Protein 6HS4 (pdb70)

Sequence (388 aa):
GRSIPLGVIHNSALQVSDVDKLVCRDKLSSTNQLRSVVGLNLEGNGVATDVPSATKRWGFRSGVPPKVVNYEAGEWAENCYNLEIKKPDGSECLPAAPDGIRGFPRCRYVHKVSGTGPCAGDFAFHKEGAFFLYDRLASTVIYRGTTFAEGVVAFLILPQASGYYSTTIRYQQATGFGTNETEYLFEVDNLTYVQLESRFTPQFLLQLNETIYTSGKRSNTTGKLIWKVNPEIDTTEWAFWETSEELSFTVVEAIVNAQPKCNPNLHYWTTQDEGAAIGLAWIPYFGPAAEGIYIEGLMHNQDGLICGLRQLANETTQALQLFLRATTELRTFSILNRKAIDFLLQRWGGTCHILGPDCCIEPADWTKNITDKIDQIIHDFV

Secondary structure (DSSP, 8-state):
--PPPEEEEETTEEEEE-GGG--TT-----GGGEEEEEEEGGGGT---SHHHHHTTEEEESS----EEE-SBEE-EEEEEEEEEE-TTS-BSSPPPPTT----S-EEEEEEEEEE----SSEEEETTS-EEE-SSEEESBPPTT--BEEEEEEEEE---------EEEEEEEESTTSSS-EEEEEEETTEEEE--TT--HHHHHHHHHHHHHTT-S--SSS-EEEEE-TTS------TTT--TT-EEEE--EEEEEE-/-B----SS-----EEEEEE--SSPPSTTTTSTTTS--GGG-EEEEEE--GGGHHHHHHHHHHHHHHHHHHHHHH---SEE--HHHHHHHHHHHHHHSS---TTSTT-----HHHHHHHHTTGGGTSSS--

Nearest PDB structures (foldseek):
  6hs4-assembly1_A-3  TM=1.004E+00  e=1.371E-56  Ebola virus - Mayinga, Zaire, 1976
  6g95-assembly1_A  TM=1.002E+00  e=6.427E-54  Ebola virus - Mayinga, Zaire, 1976
  6g9b-assembly1_A  TM=9.976E-01  e=1.514E-52  Ebola virus - Mayinga, Zaire, 1976
  6f6i-assembly1_A  TM=9.936E-01  e=9.643E-53  Ebola virus
  6g9i-assembly1_A  TM=9.885E-01  e=3.695E-53  Ebola virus - Mayinga, Zaire, 1976

Radius of gyration: 27.04 Å; Cα contacts (8 Å, |Δi|>4): 755; chains: 2; bounding box: 48×57×110 Å

Foldseek 3Di:
DDDAWAWEADPNDIDTDDPVPDDPVADDPDCVLKFKEKEFPLVVPQQQFPVRVLLQKAAAADDDKDKDFGDYYDAEAEKEAEFEAAPVGHGLFAADPPPWAAADHYQEYEYEYEYAHNPHNFMAGNVPWWWAGHRMTMRTDHHRHITGTTHMHMYRHGPPPDGHYYYWYKYWDNRRDPDIWIWTDLDPQETEGDDSLADPVNSVVVSVCCVVVVVGDPDPHHEYEYEDDVDDHDVDRPVVGDPPWDWDFPCGYTYIYD/DAFDQPDPDFDQKDWDKDADDDDDDDDCQVPPVNHDDPVPRIDIDMDGCVVPVRSSVVRVVVVCVVVVVVVVVPDPDPDDDCVVVVVVVVVCCQQPVDDQDPPDPRHPDDCPVVCVVVVVCVCVDVVPPD

InterPro domains:
  IPR002561 Filoviruses 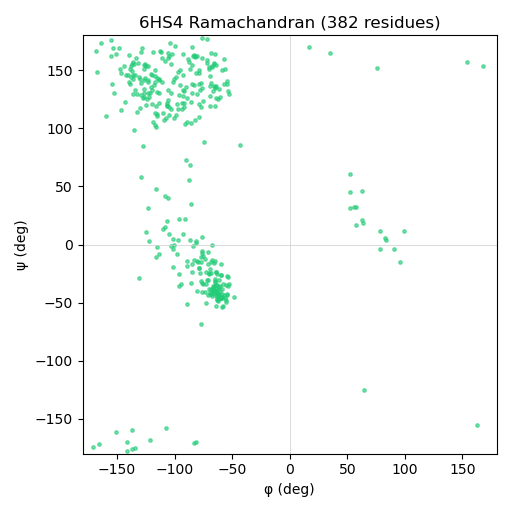glycoprotein, extracellular domain [PF01611] (15-348)
  IPR014625 Filoviruses glycoprotein [PIRSF036874] (1-675)
  IPR054584 Envelope glycoprotein GP2-like, HR1-HR2 [PF22307] (515-595)

B-factor: mean 67.57, std 35.26, range [28.82, 231.05]

Organism: Zaire ebolavirus (strain Mayinga-76) (NCBI:txid128952)

Structure (mmCIF, N/CA/C/O backbone):
data_6HS4
#
_entry.id   6HS4
#
_cell.length_a   114.160
_cell.length_b   114.160
_cell.length_c   305.458
_cell.angle_alpha   90.00
_cell.angle_beta   90.00
_cell.angle_gamma   120.00
#
_symmetry.space_group_name_H-M   'H 3 2'
#
loop_
_entity.id
_entity.type
_entity.pdbx_description
1 polymer 'Envelope glycoprotein,GP1,Envelope glycoprotein'
2 polymer 'Envelope glycoprotein'
3 branched alpha-D-mannopyranose-(1-3)-[alpha-D-mannopyranose-(1-6)]beta-D-mannopyranose-(1-4)-2-acetamido-2-deoxy-beta-D-glucopyranose-(1-4)-2-acetamido-2-deoxy-beta-D-glucopyranose
4 non-polymer 2-acetamido-2-deoxy-beta-D-glucopyranose
5 non-polymer GLYCEROL
6 non-polymer 1-[2-[3-oxidanyl-4-(4-phenyl-1~{H}-pyrazol-5-yl)phenoxy]ethyl]piperidine-4-carboxamide
7 non-polymer 'DIMETHYL SULFOXIDE'
8 water water
#
loop_
_atom_site.group_PDB
_atom_site.id
_atom_site.type_symbol
_atom_site.label_atom_id
_atom_site.label_alt_id
_atom_site.label_comp_id
_atom_site.label_asym_id
_atom_site.label_entity_id
_atom_site.label_seq_id
_atom_site.pdbx_PDB_ins_code
_atom_site.Cartn_x
_atom_site.Cartn_y
_atom_site.Cartn_z
_atom_site.occupancy
_atom_site.B_iso_or_equiv
_atom_site.auth_seq_id
_atom_site.auth_comp_id
_atom_site.auth_asym_id
_atom_site.auth_atom_id
_atom_site.pdbx_PDB_model_num
ATOM 1 N N . GLY A 1 3 ? -74.138 18.188 -10.720 1.00 95.23 30 GLY A N 1
ATOM 2 C CA . GLY A 1 3 ? -72.870 18.672 -10.205 1.00 96.42 30 GLY A CA 1
ATOM 3 C C . GLY A 1 3 ? -72.453 18.070 -8.872 1.00 103.39 30 GLY A C 1
ATOM 4 O O . GLY A 1 3 ? -73.291 17.762 -8.025 1.00 107.97 30 GLY A O 1
ATOM 5 N N . ARG A 1 4 ? -71.145 17.901 -8.688 1.00 111.13 31 ARG A N 1
ATOM 6 C CA . ARG A 1 4 ? -70.592 17.369 -7.450 1.00 105.31 31 ARG A CA 1
ATOM 7 C C . ARG A 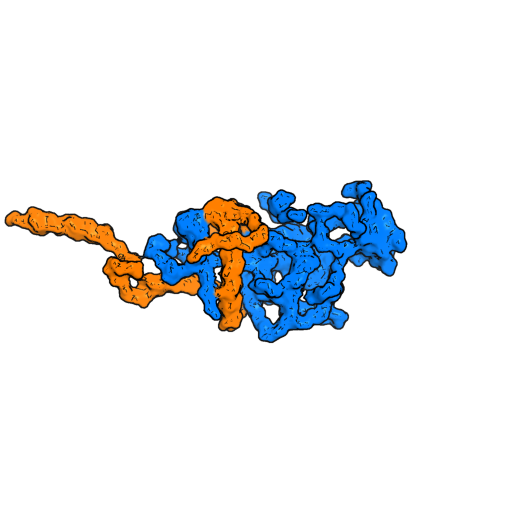1 4 ? -69.195 17.937 -7.253 1.00 95.18 31 ARG A C 1
ATOM 8 O O . ARG A 1 4 ? -68.575 18.449 -8.187 1.00 105.11 31 ARG A O 1
ATOM 16 N N . SER A 1 5 ? -68.694 17.823 -6.027 1.00 80.01 32 SER A N 1
ATOM 17 C CA . SER A 1 5 ? -67.431 18.452 -5.677 1.00 66.40 32 SER A CA 1
ATOM 18 C C . SER A 1 5 ? -66.259 17.650 -6.228 1.00 49.78 32 SER A C 1
ATOM 19 O O . SER A 1 5 ? -66.263 16.416 -6.204 1.00 47.14 32 SER A O 1
ATOM 22 N N . ILE A 1 6 ? -65.258 18.354 -6.741 1.00 43.94 33 ILE A N 1
ATOM 23 C CA . ILE A 1 6 ? -64.068 17.706 -7.283 1.00 37.12 33 ILE A CA 1
ATOM 24 C C . ILE A 1 6 ? -63.300 17.103 -6.116 1.00 43.17 33 ILE A C 1
ATOM 25 O O . ILE A 1 6 ? -62.885 17.827 -5.196 1.00 42.19 33 ILE A O 1
ATOM 30 N N . PRO A 1 7 ? -63.116 15.790 -6.103 1.00 44.02 34 PRO A N 1
ATOM 31 C CA . PRO A 1 7 ? -62.435 15.149 -4.977 1.00 44.08 34 PRO A CA 1
ATOM 32 C C . PRO A 1 7 ? -60.978 15.566 -4.889 1.00 41.79 34 PRO A C 1
ATOM 33 O O . PRO A 1 7 ? -60.345 15.941 -5.879 1.00 39.38 34 PRO A O 1
ATOM 37 N N . LEU A 1 8 ? -60.447 15.475 -3.678 1.00 38.30 35 LEU A N 1
ATOM 38 C CA . LEU A 1 8 ? -59.070 15.819 -3.372 1.00 40.13 35 LEU A CA 1
ATOM 39 C C . LEU A 1 8 ? -58.455 14.648 -2.619 1.00 41.34 35 LEU A C 1
ATOM 40 O O . LEU A 1 8 ? -59.039 14.166 -1.645 1.00 42.33 35 LEU A O 1
ATOM 45 N N . GLY A 1 9 ? -57.295 14.181 -3.073 1.00 39.92 36 GLY A N 1
ATOM 46 C CA . GLY A 1 9 ? -56.627 13.082 -2.392 1.00 39.41 36 GLY A CA 1
ATOM 47 C C . GLY A 1 9 ? -55.815 13.578 -1.202 1.00 40.46 36 GLY A C 1
ATOM 48 O O . GLY A 1 9 ? -55.121 14.592 -1.275 1.00 39.79 36 GLY A O 1
ATOM 49 N N . VAL A 1 10 ? -55.908 12.841 -0.093 1.00 41.10 37 VAL A N 1
ATOM 50 C CA . VAL A 1 10 ? -55.143 13.145 1.112 1.00 43.50 37 VAL A CA 1
ATOM 51 C C . VAL A 1 10 ? -54.699 11.835 1.750 1.00 46.65 37 VAL A C 1
ATOM 52 O O . VAL A 1 10 ? -55.393 10.816 1.678 1.00 47.83 37 VAL A O 1
ATOM 56 N N . ILE A 1 11 ? -53.519 11.855 2.354 1.00 40.00 38 ILE A N 1
ATOM 57 C CA . ILE A 1 11 ? -52.969 10.673 3.011 1.00 45.33 38 ILE A CA 1
ATOM 58 C C . ILE A 1 11 ? -53.340 10.711 4.491 1.00 49.88 38 ILE A C 1
ATOM 59 O O . ILE A 1 11 ? -53.015 11.674 5.195 1.00 50.38 38 ILE A O 1
ATOM 64 N N . HIS A 1 12 ? -54.034 9.672 4.955 1.00 50.98 39 HIS A N 1
ATOM 65 C CA . HIS A 1 12 ? -54.352 9.495 6.368 1.00 55.26 39 HIS A CA 1
ATOM 66 C C . HIS A 1 12 ? -54.192 8.028 6.726 1.00 52.92 39 HIS A C 1
ATOM 67 O O . HIS A 1 12 ? -54.571 7.153 5.944 1.00 51.19 39 HIS A O 1
ATOM 74 N N . ASN A 1 13 ? -53.641 7.769 7.914 1.00 53.87 40 ASN A N 1
ATOM 75 C CA . ASN A 1 13 ? -53.439 6.414 8.423 1.00 54.68 40 ASN A CA 1
ATOM 76 C C . ASN A 1 13 ? -52.701 5.543 7.406 1.00 54.06 40 ASN A C 1
ATOM 77 O O . ASN A 1 13 ? -53.060 4.390 7.152 1.00 54.46 40 ASN A O 1
ATOM 82 N N . SER A 1 14 ? -51.647 6.113 6.827 1.00 53.30 41 SER A N 1
ATOM 83 C CA . SER A 1 14 ? -50.808 5.427 5.848 1.00 56.60 41 SER A CA 1
ATOM 84 C C . SER A 1 14 ? -51.605 4.942 4.638 1.00 55.49 41 SER A C 1
ATOM 85 O O . SER A 1 14 ? -51.278 3.915 4.041 1.00 55.34 41 SER A O 1
ATOM 88 N N . ALA A 1 15 ? -52.655 5.663 4.254 1.00 48.37 42 ALA A N 1
ATOM 89 C CA . ALA A 1 15 ? -53.420 5.277 3.076 1.00 52.46 42 ALA A CA 1
ATOM 90 C C . ALA A 1 15 ? -53.972 6.518 2.393 1.00 52.51 42 ALA A C 1
ATOM 91 O O . ALA A 1 15 ? -54.245 7.537 3.036 1.00 51.82 42 ALA A O 1
ATOM 93 N N . LEU A 1 16 ? -54.139 6.407 1.078 1.00 48.28 43 LEU A N 1
ATOM 94 C CA . LEU A 1 16 ? -54.707 7.527 0.299 1.00 47.60 43 LEU A CA 1
ATOM 95 C C . LEU A 1 16 ? -56.224 7.495 0.464 1.00 44.60 43 LEU A C 1
ATOM 96 O O . LEU A 1 16 ? -56.820 6.422 0.306 1.00 42.90 43 LEU A O 1
ATOM 101 N N . GLN A 1 17 ? -56.798 8.641 0.810 1.00 44.07 44 GLN A N 1
ATOM 102 C CA . GLN A 1 17 ? -58.235 8.781 0.960 1.00 47.15 44 GLN A CA 1
ATOM 103 C C . GLN A 1 17 ? -58.736 9.924 0.094 1.00 47.13 44 GLN A C 1
ATOM 104 O O . GLN A 1 17 ? -57.982 10.834 -0.261 1.00 46.72 44 GLN A O 1
ATOM 110 N N . VAL A 1 18 ? -60.009 9.857 -0.263 1.00 47.56 45 VAL A N 1
ATOM 111 C CA . VAL A 1 18 ? -60.665 10.958 -0.948 1.00 56.73 45 VAL A CA 1
ATOM 112 C C . VAL A 1 18 ? -61.322 11.824 0.107 1.00 58.51 45 VAL A C 1
ATOM 113 O O . VAL A 1 18 ? -61.976 11.321 1.028 1.00 57.62 45 VAL A O 1
ATOM 117 N N . SER A 1 19 ? -61.118 13.125 -0.003 1.00 60.26 46 SER A N 1
ATOM 118 C CA . SER A 1 19 ? -61.693 14.055 0.937 1.00 65.93 46 SER A CA 1
ATOM 119 C C . SER A 1 19 ? -61.915 15.360 0.187 1.00 71.42 46 SER A C 1
ATOM 120 O O . SER A 1 19 ? -61.949 15.384 -1.049 1.00 70.52 46 SER A O 1
ATOM 123 N N . ASP A 1 20 ? -62.074 16.442 0.933 1.00 72.81 47 ASP A N 1
ATOM 124 C CA . ASP A 1 20 ? -62.031 17.770 0.351 1.00 73.39 47 ASP A CA 1
ATOM 125 C C . ASP A 1 20 ? -61.593 18.729 1.445 1.00 70.26 47 ASP A C 1
ATOM 126 O O . ASP A 1 20 ? -61.520 18.367 2.621 1.00 69.42 47 ASP A O 1
ATOM 131 N N . VAL A 1 21 ? -61.287 19.961 1.035 1.00 67.84 48 VAL A N 1
ATOM 132 C CA . VAL A 1 21 ? -60.859 20.987 1.979 1.00 74.35 48 VAL A CA 1
ATOM 133 C C . VAL A 1 21 ? -61.928 21.241 3.031 1.00 82.42 48 VAL A C 1
ATOM 134 O O . VAL A 1 21 ? -61.617 21.669 4.150 1.00 83.24 48 VAL A O 1
ATOM 138 N N . ASP A 1 22 ? -63.198 20.985 2.697 1.00 92.62 49 ASP A N 1
ATOM 139 C CA . ASP A 1 22 ? -64.285 21.256 3.632 1.00 99.05 49 ASP A CA 1
ATOM 140 C C . ASP A 1 22 ? -64.346 20.218 4.744 1.00 99.84 49 ASP A C 1
ATOM 141 O O . ASP A 1 22 ? -64.707 20.552 5.877 1.00 105.79 49 ASP A O 1
ATOM 146 N N . LYS A 1 23 ? -63.998 18.968 4.423 1.00 95.56 50 LYS A N 1
ATOM 147 C CA . LYS A 1 23 ? -64.128 17.864 5.412 1.00 93.63 50 LYS A CA 1
ATOM 148 C C . LYS A 1 23 ? -62.771 17.430 5.977 1.00 91.90 50 LYS A C 1
ATOM 149 O O . LYS A 1 23 ? -62.564 16.218 6.147 1.00 93.66 50 LYS A O 1
ATOM 155 N N . LEU A 1 24 ? -61.890 18.390 6.249 1.00 90.39 51 LEU A N 1
ATOM 156 C CA . LEU A 1 24 ? -60.606 18.124 6.874 1.00 88.83 51 LEU A CA 1
ATOM 157 C C . LEU A 1 24 ? -60.656 18.501 8.349 1.00 88.52 51 LEU A C 1
ATOM 158 O O . LEU A 1 24 ? -61.563 19.195 8.821 1.00 91.33 51 LEU A O 1
ATOM 163 N N . VAL A 1 25 ? -59.670 18.010 9.086 1.00 82.66 52 VAL A N 1
ATOM 164 C CA . VAL A 1 25 ? -59.542 18.315 10.500 1.00 78.02 52 VAL A CA 1
ATOM 165 C C . VAL A 1 25 ? -58.413 1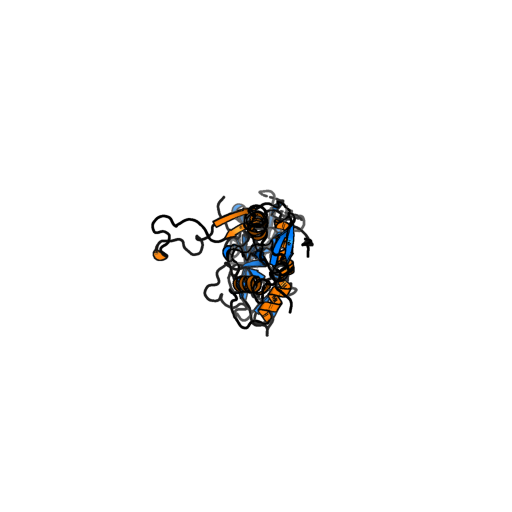9.319 10.680 1.00 72.92 52 VAL A C 1
ATOM 166 O O . VAL A 1 25 ? -57.561 19.505 9.804 1.00 68.38 52 VAL A O 1
ATOM 170 N N . CYS A 1 26 ? -58.413 19.969 11.844 1.00 74.50 53 CYS A N 1
ATOM 171 C CA . CYS A 1 26 ? -57.439 21.023 12.114 1.00 75.26 53 CYS A CA 1
ATOM 172 C C . CYS A 1 26 ? -56.004 20.518 12.030 1.00 80.65 53 CYS A C 1
ATOM 173 O O . CYS A 1 26 ? -55.089 21.300 11.750 1.00 81.31 53 CYS A O 1
ATOM 176 N N . ARG A 1 27 ? -55.784 19.222 12.263 1.00 83.55 54 ARG A N 1
ATOM 177 C CA . ARG A 1 27 ? -54.433 18.682 12.184 1.00 85.63 54 ARG A CA 1
ATOM 178 C C . ARG A 1 27 ? -53.912 18.645 10.755 1.00 74.73 54 ARG A C 1
ATOM 179 O O . ARG A 1 27 ? -52.694 18.637 10.557 1.00 69.56 54 ARG A O 1
ATOM 187 N N . ASP A 1 28 ? -54.797 18.607 9.762 1.00 73.48 55 ASP A N 1
ATOM 188 C CA . ASP A 1 28 ? -54.366 18.724 8.376 1.00 72.73 55 ASP A CA 1
ATOM 189 C C . ASP A 1 28 ? -53.819 20.127 8.134 1.00 68.09 55 ASP A C 1
ATOM 190 O O . ASP A 1 28 ? -54.439 21.120 8.526 1.00 66.72 55 ASP A O 1
ATOM 195 N N . LYS A 1 29 ? -52.647 20.211 7.508 1.00 64.39 56 LYS A N 1
ATOM 196 C CA . LYS A 1 29 ? -51.939 21.475 7.357 1.00 64.49 56 LYS A CA 1
ATOM 197 C C . LYS A 1 29 ? -51.663 21.739 5.882 1.00 58.52 56 LYS A C 1
ATOM 198 O O . LYS A 1 29 ? -51.071 20.900 5.198 1.00 61.09 56 LYS A O 1
ATOM 204 N N . LEU A 1 30 ? -52.101 22.899 5.397 1.00 52.25 57 LEU A N 1
ATOM 205 C CA . LEU A 1 30 ? -51.780 23.399 4.062 1.00 46.01 57 LEU A CA 1
ATOM 206 C C . LEU A 1 30 ? -50.974 24.681 4.250 1.00 44.64 57 LEU A C 1
ATOM 207 O O . LEU A 1 30 ? -51.536 25.740 4.538 1.00 43.39 57 LEU A O 1
ATOM 212 N N . SER A 1 31 ? -49.658 24.609 4.108 1.00 44.32 58 SER A N 1
ATOM 213 C CA . SER A 1 31 ? -48.849 25.784 4.402 1.00 46.74 58 SER A CA 1
ATOM 214 C C . SER A 1 31 ? -48.409 26.522 3.146 1.00 43.52 58 SER A C 1
ATOM 215 O O . SER A 1 31 ? -47.815 27.602 3.258 1.00 44.21 58 SER A O 1
ATOM 218 N N . SER A 1 32 ? -48.728 25.996 1.964 1.00 41.87 59 SER A N 1
ATOM 219 C CA . SER A 1 32 ? -48.363 26.627 0.702 1.00 46.18 59 SER A CA 1
ATOM 220 C C . SER A 1 32 ? -49.130 25.963 -0.436 1.00 44.45 59 SER A C 1
ATOM 221 O O . SER A 1 32 ? -49.417 24.761 -0.385 1.00 43.38 59 SER A O 1
ATOM 224 N N . THR A 1 33 ? -49.436 26.750 -1.477 1.00 35.16 60 THR A N 1
ATOM 225 C CA . THR A 1 33 ? -50.045 26.175 -2.670 1.00 39.72 60 THR A CA 1
ATOM 226 C C . THR A 1 33 ? -49.162 25.110 -3.310 1.00 46.33 60 THR A C 1
ATOM 227 O O . THR A 1 33 ? -49.660 24.321 -4.119 1.00 43.83 60 THR A O 1
ATOM 231 N N . ASN A 1 34 ? -47.871 25.064 -2.960 1.00 51.01 61 ASN A N 1
ATOM 232 C CA . ASN A 1 34 ? -46.984 24.010 -3.447 1.00 57.03 61 ASN A CA 1
ATOM 233 C C . ASN A 1 34 ? -47.388 22.629 -2.957 1.00 50.16 61 ASN A C 1
ATOM 234 O O . ASN A 1 34 ? -47.015 21.636 -3.585 1.00 51.63 61 ASN A O 1
ATOM 239 N N . GLN A 1 35 ? -48.111 22.541 -1.836 1.00 47.92 62 GLN A N 1
ATOM 240 C CA . GLN A 1 35 ? -48.578 21.257 -1.331 1.00 45.41 62 GLN A CA 1
ATOM 241 C C . GLN A 1 35 ? -49.722 20.691 -2.152 1.00 43.12 62 GLN A C 1
ATOM 242 O O . GLN A 1 35 ? -50.082 19.527 -1.956 1.00 46.19 62 GLN A O 1
ATOM 248 N N . LEU A 1 36 ? -50.324 21.487 -3.028 1.00 38.46 63 LEU A N 1
ATOM 249 C CA . LEU A 1 36 ? -51.393 21.026 -3.903 1.00 35.04 63 LEU A CA 1
ATOM 250 C C . LEU A 1 36 ? -50.808 20.624 -5.246 1.00 41.63 63 LEU A C 1
ATOM 251 O O . LEU A 1 36 ? -49.946 21.320 -5.788 1.00 45.14 63 LEU A O 1
ATOM 256 N N . ARG A 1 37 ? -51.279 19.495 -5.783 1.00 34.80 64 ARG A N 1
ATOM 257 C CA . ARG A 1 37 ? -50.744 18.978 -7.033 1.00 37.47 64 ARG A CA 1
ATOM 258 C C . ARG A 1 37 ? -51.864 18.422 -7.891 1.00 36.93 64 ARG A C 1
ATOM 259 O O . ARG A 1 37 ? -52.846 17.872 -7.380 1.00 37.76 64 ARG A O 1
ATOM 267 N N . SER A 1 38 ? -51.706 18.575 -9.200 1.00 31.12 65 SER A N 1
ATOM 268 C CA . SER A 1 38 ? -52.584 17.959 -10.184 1.00 35.60 65 SER A CA 1
ATOM 269 C C . SER A 1 38 ? -51.741 17.009 -11.012 1.00 38.90 65 SER A C 1
ATOM 270 O O . SER A 1 38 ? -50.618 17.340 -11.402 1.00 39.75 65 SER A O 1
ATOM 273 N N . VAL A 1 39 ? -52.280 15.830 -11.284 1.00 36.69 66 VAL A N 1
ATOM 274 C CA A VAL A 1 39 ? -51.512 14.743 -11.864 0.24 37.87 66 VAL A CA 1
ATOM 275 C CA B VAL A 1 39 ? -51.500 14.751 -11.878 0.76 37.08 66 VAL A CA 1
ATOM 276 C C . VAL A 1 39 ? -52.372 13.981 -12.859 1.00 36.87 66 VAL A C 1
ATOM 277 O O . VAL A 1 39 ? -53.542 13.698 -12.583 1.00 39.60 66 VAL A O 1
ATOM 284 N N . GLY A 1 40 ? -51.790 13.641 -14.009 1.00 33.27 67 GLY A N 1
ATOM 285 C CA . GLY A 1 40 ? -52.467 12.823 -15.003 1.00 31.68 67 GLY A CA 1
ATOM 286 C C . GLY A 1 40 ? -51.940 11.401 -14.939 1.00 37.30 67 GLY A C 1
ATOM 287 O O . GLY A 1 40 ? -50.727 11.177 -14.932 1.00 37.48 67 GLY A O 1
ATOM 288 N N . LEU A 1 41 ? -52.868 10.450 -14.870 1.00 37.71 68 LEU A N 1
ATOM 289 C CA . LEU A 1 41 ? -52.572 9.024 -14.827 1.00 36.89 68 LEU A CA 1
ATOM 290 C C . LEU A 1 41 ? -53.076 8.376 -16.108 1.00 39.08 68 LEU A C 1
ATOM 291 O O . LEU A 1 41 ? -54.153 8.720 -16.599 1.00 38.39 68 LEU A O 1
ATOM 296 N N . ASN A 1 42 ? -52.316 7.423 -16.633 1.00 37.49 69 ASN A N 1
ATOM 297 C CA . ASN A 1 42 ? -52.596 6.874 -17.956 1.00 38.12 69 ASN A CA 1
ATOM 298 C C . ASN A 1 42 ? -53.532 5.673 -17.847 1.00 39.38 69 ASN A C 1
ATOM 299 O O . ASN A 1 42 ? -53.340 4.804 -16.987 1.00 40.09 69 ASN A O 1
ATOM 304 N N . LEU A 1 43 ? -54.546 5.632 -18.726 1.00 37.07 70 LEU A N 1
ATOM 305 C CA . LEU A 1 43 ? -55.476 4.500 -18.762 1.00 40.28 70 LEU A CA 1
ATOM 306 C C . LEU A 1 43 ? -54.761 3.163 -18.883 1.00 40.33 70 LEU A C 1
ATOM 307 O O . LEU A 1 43 ? -55.236 2.150 -18.347 1.00 38.98 70 LEU A O 1
ATOM 312 N N . GLU A 1 44 ? -53.637 3.124 -19.600 1.00 39.62 71 GLU A N 1
ATOM 313 C CA . GLU A 1 44 ? -52.958 1.847 -19.789 1.00 44.64 71 GLU A CA 1
ATOM 314 C C . GLU A 1 44 ? -52.468 1.272 -18.466 1.00 41.18 71 GLU A C 1
ATOM 315 O O . GLU A 1 44 ? -52.326 0.043 -18.344 1.00 40.63 71 GLU A O 1
ATOM 321 N N . GLY A 1 45 ? -52.233 2.128 -17.466 1.00 38.68 72 GLY A N 1
ATOM 322 C CA . GLY A 1 45 ? -51.872 1.650 -16.142 1.00 41.55 72 GLY A CA 1
ATOM 323 C C . GLY A 1 45 ? -53.000 0.974 -15.382 1.00 42.75 72 GLY A C 1
ATOM 324 O O . GLY A 1 45 ? -52.757 0.433 -14.296 1.00 45.49 72 GLY A O 1
ATOM 325 N N . ASN A 1 46 ? -54.221 1.001 -15.917 1.00 40.30 73 ASN A N 1
ATOM 326 C CA . ASN A 1 46 ? -55.353 0.272 -15.356 1.00 41.89 73 ASN A CA 1
ATOM 327 C C . ASN A 1 46 ? -55.641 -1.018 -16.106 1.00 44.69 73 ASN A C 1
ATOM 328 O O . ASN A 1 46 ? -56.572 -1.739 -15.739 1.00 48.56 73 ASN A O 1
ATOM 333 N N . GLY A 1 47 ? -54.867 -1.322 -17.145 1.00 44.91 74 GLY A N 1
ATOM 334 C CA . GLY A 1 47 ? -54.964 -2.595 -17.828 1.00 47.14 74 GLY A CA 1
ATOM 335 C C . GLY A 1 47 ? -55.763 -2.583 -19.109 1.00 46.60 74 GLY A C 1
ATOM 336 O O . GLY A 1 47 ? -56.062 -3.655 -19.633 1.00 49.95 74 GLY A O 1
ATOM 337 N N . VAL A 1 48 ? -56.114 -1.408 -19.637 1.00 45.42 75 VAL A N 1
ATOM 338 C CA . VAL A 1 48 ? -56.927 -1.365 -20.845 1.00 46.33 75 VAL A CA 1
ATOM 339 C C . VAL A 1 48 ? -56.097 -1.840 -22.034 1.00 49.12 75 VAL A C 1
ATOM 340 O O . VAL A 1 48 ? -54.865 -1.709 -22.057 1.00 48.15 75 VAL A O 1
ATOM 344 N N . ALA A 1 49 ? -56.774 -2.414 -23.026 1.00 47.76 76 ALA A N 1
ATOM 345 C CA . ALA A 1 49 ? -56.097 -2.790 -24.255 1.00 48.12 76 ALA A CA 1
ATOM 346 C C . ALA A 1 49 ? -55.618 -1.536 -24.982 1.00 44.36 76 ALA A C 1
ATOM 347 O O . ALA A 1 49 ? -56.334 -0.536 -25.068 1.00 44.92 76 ALA A O 1
ATOM 349 N N . THR A 1 50 ? -54.385 -1.587 -25.490 1.00 45.57 77 THR A N 1
ATOM 350 C CA . THR A 1 50 ? -53.742 -0.423 -26.082 1.00 46.56 77 THR A CA 1
ATOM 351 C C . THR A 1 50 ? -53.509 -0.550 -27.581 1.00 47.17 77 THR A C 1
ATOM 352 O O . THR A 1 50 ? -53.085 0.427 -28.209 1.00 44.69 77 THR A O 1
ATOM 356 N N . ASP A 1 51 ? -53.737 -1.722 -28.161 1.00 44.25 78 ASP A N 1
ATOM 357 C CA . ASP A 1 51 ? -53.623 -1.866 -29.604 1.00 45.20 78 ASP A CA 1
ATOM 358 C C . ASP A 1 51 ? -54.531 -0.861 -30.306 1.00 45.78 78 ASP A C 1
ATOM 359 O O . ASP A 1 51 ? -55.564 -0.442 -29.770 1.00 41.78 78 ASP A O 1
ATOM 364 N N . VAL A 1 52 ? -54.117 -0.452 -31.509 1.00 46.12 79 VAL A N 1
ATOM 365 C CA . VAL A 1 52 ? -54.877 0.563 -32.249 1.00 46.08 79 VAL A CA 1
ATOM 366 C C . VAL A 1 52 ? -56.331 0.162 -32.460 1.00 44.59 79 VAL A C 1
ATOM 367 O O . VAL A 1 52 ? -57.214 1.003 -32.246 1.00 45.12 79 VAL A O 1
ATOM 371 N N . PRO A 1 53 ? -56.666 -1.063 -32.883 1.00 47.17 80 PRO A N 1
ATOM 372 C CA . PRO A 1 53 ? -58.096 -1.385 -33.048 1.00 47.39 80 PRO A CA 1
ATOM 373 C C . PRO A 1 53 ? -58.908 -1.194 -31.776 1.00 51.35 80 PRO A C 1
ATOM 374 O O . PRO A 1 53 ? -60.000 -0.616 -31.834 1.00 54.53 80 PRO A O 1
ATOM 378 N N . SER A 1 54 ? -58.397 -1.637 -30.622 1.00 47.10 81 SER A N 1
ATOM 379 C CA . SER A 1 54 ? -59.158 -1.488 -29.384 1.00 47.69 81 SER A CA 1
ATOM 380 C C . SER A 1 54 ? -59.225 -0.032 -28.949 1.00 47.70 81 SER A C 1
ATOM 381 O O . SER A 1 54 ? -60.288 0.452 -28.545 1.00 48.88 81 SER A O 1
ATOM 384 N N . ALA A 1 55 ? -58.101 0.683 -29.033 1.00 46.53 82 ALA A N 1
ATOM 385 C CA . ALA A 1 55 ? -58.051 2.054 -28.539 1.00 44.77 82 ALA A CA 1
ATOM 386 C C . ALA A 1 55 ? -58.996 2.964 -29.310 1.00 47.21 82 ALA A C 1
ATOM 387 O O . ALA A 1 55 ? -59.709 3.777 -28.711 1.00 46.00 82 ALA A O 1
ATOM 389 N N . THR A 1 56 ? -59.023 2.843 -30.641 1.00 42.44 83 THR A N 1
ATOM 390 C CA . THR A 1 56 ? -59.817 3.788 -31.419 1.00 44.77 83 THR A CA 1
ATOM 391 C C . THR A 1 56 ? -61.308 3.569 -31.210 1.00 48.07 83 THR A C 1
ATOM 392 O O . THR A 1 56 ? -62.094 4.509 -31.367 1.00 46.95 83 THR A O 1
ATOM 396 N N . LYS A 1 57 ? -61.717 2.354 -30.835 1.00 46.56 84 LYS A N 1
ATOM 397 C CA . LYS A 1 57 ? -63.128 2.110 -30.555 1.00 47.83 84 LYS A CA 1
ATOM 398 C C . LYS A 1 57 ? -63.619 2.873 -29.334 1.00 47.61 84 LYS A C 1
ATOM 399 O O . LYS A 1 57 ? -64.833 3.005 -29.151 1.00 52.69 84 LYS A O 1
ATOM 405 N N . ARG A 1 58 ? -62.716 3.380 -28.501 1.00 43.59 85 ARG A N 1
ATOM 406 C CA . ARG A 1 58 ? -63.126 4.159 -27.334 1.00 42.39 85 ARG A CA 1
ATOM 407 C C . ARG A 1 58 ? -63.380 5.625 -27.655 1.00 43.73 85 ARG A C 1
ATOM 408 O O . ARG A 1 58 ? -63.747 6.384 -26.750 1.00 42.85 85 ARG A O 1
ATOM 416 N N . TRP A 1 59 ? -63.186 6.048 -28.903 1.00 42.03 86 TRP A N 1
ATOM 417 C CA . TRP A 1 59 ? -63.351 7.441 -29.295 1.00 43.69 86 TRP A CA 1
ATOM 418 C C . TRP A 1 59 ? -64.437 7.550 -30.358 1.00 45.88 86 TRP A C 1
ATOM 419 O O . TRP A 1 59 ? -64.609 6.650 -31.182 1.00 44.42 86 TRP A O 1
ATOM 430 N N . GLY A 1 60 ? -65.178 8.655 -30.328 1.00 46.10 87 GLY A N 1
ATOM 431 C CA . GLY A 1 60 ? -66.212 8.881 -31.322 1.00 44.28 87 GLY A CA 1
ATOM 432 C C . GLY A 1 60 ? -66.508 10.354 -31.493 1.00 44.69 87 GLY A C 1
ATOM 433 O O . GLY A 1 60 ? -66.184 11.181 -30.633 1.00 40.28 87 GLY A O 1
ATOM 434 N N . PHE A 1 61 ? -67.147 10.671 -32.614 1.00 40.59 88 PHE A N 1
ATOM 435 C CA . PHE A 1 61 ? -67.439 12.049 -32.983 1.00 44.70 88 PHE A CA 1
ATOM 436 C C . PHE A 1 61 ? -68.822 12.469 -32.500 1.00 45.66 88 PHE A C 1
ATOM 437 O O . PHE A 1 61 ? -69.765 11.677 -32.480 1.00 45.70 88 PHE A O 1
ATOM 445 N N . ARG A 1 62 ? -68.932 13.741 -32.129 1.00 42.02 89 ARG A N 1
ATOM 446 C CA . ARG A 1 62 ? -70.145 14.285 -31.542 1.00 43.01 89 ARG A CA 1
ATOM 447 C C . ARG A 1 62 ? -70.175 15.780 -31.825 1.00 44.55 89 ARG A C 1
ATOM 448 O O . ARG A 1 62 ? -69.147 16.452 -31.716 1.00 40.70 89 ARG A O 1
ATOM 456 N N . SER A 1 63 ? -71.347 16.294 -32.191 1.00 42.16 90 SER A N 1
ATOM 457 C CA . SER A 1 63 ? -71.551 17.727 -32.370 1.00 43.26 90 SER A CA 1
ATOM 458 C C . SER A 1 63 ? -72.357 18.307 -31.211 1.00 44.56 90 SER A C 1
ATOM 459 O O . SER A 1 63 ? -73.054 17.592 -30.482 1.00 44.68 90 SER A O 1
ATOM 462 N N . GLY A 1 64 ? -72.261 19.629 -31.058 1.00 44.43 91 GLY A N 1
ATOM 463 C CA . GLY A 1 64 ? -73.044 20.353 -30.077 1.00 41.93 91 GLY A CA 1
ATOM 464 C C . GLY A 1 64 ? -72.408 20.518 -28.708 1.00 40.82 91 GLY A C 1
ATOM 465 O O . GLY A 1 64 ? -72.988 21.209 -27.857 1.00 40.19 91 GLY A O 1
ATOM 466 N N . VAL A 1 65 ? -71.239 19.931 -28.470 1.00 39.73 92 VAL A N 1
ATOM 467 C CA . VAL A 1 65 ? -70.584 19.929 -27.167 1.00 34.52 92 VAL A CA 1
ATOM 468 C C . VAL A 1 65 ? -69.276 20.710 -27.291 1.00 38.17 92 VAL A C 1
ATOM 469 O O . VAL A 1 65 ? -68.347 20.253 -27.976 1.00 40.81 92 VAL A O 1
ATOM 473 N N . PRO A 1 66 ? -69.145 21.870 -26.651 1.00 35.83 93 PRO A N 1
ATOM 474 C CA . PRO A 1 66 ? -67.904 22.653 -26.767 1.00 37.67 93 PRO A CA 1
ATOM 475 C C . PRO A 1 66 ? -66.749 21.955 -26.073 1.00 36.28 93 PRO A C 1
ATOM 476 O O . PRO A 1 66 ? -66.901 21.449 -24.950 1.00 37.51 93 PRO A O 1
ATOM 480 N N . PRO A 1 67 ? -65.576 21.916 -26.697 1.00 36.94 94 PRO A N 1
ATOM 481 C CA . PRO A 1 67 ? -64.420 21.277 -26.051 1.00 36.11 94 PRO A CA 1
ATOM 482 C C . PRO A 1 67 ? -63.956 22.068 -24.839 1.00 39.35 94 PRO A C 1
ATOM 483 O O . PRO A 1 67 ? -64.164 23.278 -24.743 1.00 39.64 94 PRO A O 1
ATOM 487 N N . LYS A 1 68 ? -63.327 21.357 -23.899 1.00 33.94 95 LYS A N 1
ATOM 488 C CA . LYS A 1 68 ? -62.848 21.948 -22.658 1.00 38.17 95 LYS A CA 1
ATOM 489 C C . LYS A 1 68 ? -61.451 21.423 -22.365 1.00 39.07 95 LYS A C 1
ATOM 490 O O . LYS A 1 68 ? -61.126 20.274 -22.666 1.00 36.70 95 LYS A O 1
ATOM 496 N N . VAL A 1 69 ? -60.629 22.278 -21.769 1.00 38.14 96 VAL A N 1
ATOM 497 C CA . VAL A 1 69 ? -59.235 21.975 -21.482 1.00 35.13 96 VAL A CA 1
ATOM 498 C C . VAL A 1 69 ? -58.970 22.291 -20.016 1.00 38.10 96 VAL A C 1
ATOM 499 O O . VAL A 1 69 ? -59.467 23.295 -19.488 1.00 33.75 96 VAL A O 1
ATOM 503 N N . VAL A 1 70 ? -58.205 21.424 -19.353 1.00 30.22 97 VAL A N 1
ATOM 504 C CA . VAL A 1 70 ? -57.803 21.634 -17.963 1.00 30.88 97 VAL A CA 1
ATOM 505 C C . VAL A 1 70 ? -56.323 21.289 -17.856 1.00 34.15 97 VAL A C 1
ATOM 506 O O . VAL A 1 70 ? -55.846 20.359 -18.516 1.00 31.81 97 VAL A O 1
ATOM 510 N N . ASN A 1 71 ? -55.586 22.046 -17.052 1.00 36.65 98 ASN A N 1
ATOM 511 C CA . ASN A 1 71 ? -54.166 21.751 -16.979 1.00 37.95 98 ASN A CA 1
ATOM 512 C C . ASN A 1 71 ? -53.891 20.712 -15.898 1.00 34.26 98 ASN A C 1
ATOM 513 O O . ASN A 1 71 ? -54.701 20.475 -14.998 1.00 33.58 98 ASN A O 1
ATOM 518 N N . TYR A 1 72 ? -52.739 20.060 -16.019 1.00 35.81 99 TYR A N 1
ATOM 519 C CA . TYR A 1 72 ? -52.231 19.193 -14.965 1.00 36.52 99 TYR A CA 1
ATOM 520 C C . TYR A 1 72 ? -50.718 19.356 -14.947 1.00 37.15 99 TYR A C 1
ATOM 521 O O . TYR A 1 72 ? -50.122 19.728 -15.954 1.00 34.50 99 TYR A O 1
ATOM 530 N N . GLU A 1 73 ? -50.098 19.113 -13.792 1.00 34.37 100 GLU A N 1
ATOM 531 C CA . GLU A 1 73 ? -48.708 19.522 -13.602 1.00 34.70 100 GLU A CA 1
ATOM 532 C C . GLU A 1 73 ? -47.698 18.417 -13.866 1.00 36.67 100 GLU A C 1
ATOM 533 O O . GLU A 1 73 ? -46.543 18.712 -14.192 1.00 37.52 100 GLU A O 1
ATOM 539 N N . ALA A 1 74 ? -48.097 17.159 -13.731 1.00 35.08 101 ALA A N 1
ATOM 540 C CA . ALA A 1 74 ? -47.179 16.036 -13.824 1.00 37.33 101 ALA A CA 1
ATOM 541 C C . ALA A 1 74 ? -47.926 14.868 -14.436 1.00 34.96 101 ALA A C 1
ATOM 542 O O . ALA A 1 74 ? -49.130 14.709 -14.224 1.00 35.61 101 ALA A O 1
ATOM 544 N N . GLY A 1 75 ? -47.205 14.048 -15.196 1.00 37.22 102 GLY A N 1
ATOM 545 C CA . GLY A 1 75 ? -47.806 12.895 -15.827 1.00 36.02 102 GLY A CA 1
ATOM 546 C C . GLY A 1 75 ? -46.923 11.673 -15.710 1.00 37.44 102 GLY A C 1
ATOM 547 O O . GLY A 1 75 ? -45.864 11.698 -15.084 1.00 39.03 102 GLY A O 1
ATOM 548 N N . GLU A 1 76 ? -47.382 10.606 -16.351 1.00 35.26 103 GLU A N 1
ATOM 549 C CA . GLU A 1 76 ? -46.759 9.298 -16.303 1.00 36.92 103 GLU A CA 1
ATOM 550 C C . GLU A 1 76 ? -46.160 8.994 -17.670 1.00 37.73 103 GLU A C 1
ATOM 551 O O . GLU A 1 76 ? -46.760 9.324 -18.695 1.00 37.27 103 GLU A O 1
ATOM 557 N N . TRP A 1 77 ? -44.968 8.392 -17.700 1.00 37.07 104 TRP A N 1
ATOM 558 C CA . TRP A 1 77 ? -44.423 7.970 -18.987 1.00 38.09 104 TRP A CA 1
ATOM 559 C C . TRP A 1 77 ? -45.359 6.941 -19.600 1.00 41.60 104 TRP A C 1
ATOM 560 O O . TRP A 1 77 ? -45.812 6.014 -18.921 1.00 39.40 104 TRP A O 1
ATOM 571 N N . ALA A 1 78 ? -45.664 7.111 -20.877 1.00 37.82 105 ALA A N 1
ATOM 572 C CA . ALA A 1 78 ? -46.608 6.244 -21.559 1.00 41.61 105 ALA A CA 1
ATOM 573 C C . ALA A 1 78 ? -45.861 5.228 -22.407 1.00 42.50 105 ALA A C 1
ATOM 574 O O . ALA A 1 78 ? -44.851 5.552 -23.039 1.00 43.18 105 ALA A O 1
ATOM 576 N N . GLU A 1 79 ? -46.352 3.990 -22.404 1.00 42.60 106 GLU A N 1
ATOM 577 C CA . GLU A 1 79 ? -45.916 3.045 -23.421 1.00 45.27 106 GLU A CA 1
ATOM 578 C C . GLU A 1 79 ? -46.577 3.334 -24.760 1.00 43.87 106 GLU A C 1
ATOM 579 O O . GLU A 1 79 ? -45.926 3.260 -25.809 1.00 42.02 106 GLU A O 1
ATOM 585 N N . ASN A 1 80 ? -47.863 3.659 -24.748 1.00 41.95 107 ASN A N 1
ATOM 586 C CA . ASN A 1 80 ? -48.622 3.843 -25.975 1.00 43.34 107 ASN A CA 1
ATOM 587 C C . ASN A 1 80 ? -49.226 5.237 -26.008 1.00 40.72 107 ASN A C 1
ATOM 588 O O . ASN A 1 80 ? -49.914 5.645 -25.068 1.00 37.15 107 ASN A O 1
ATOM 593 N N . CYS A 1 81 ? -48.962 5.956 -27.093 1.00 39.32 10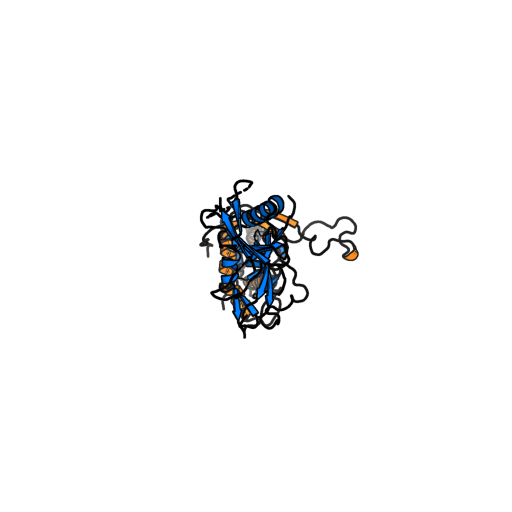8 CYS A N 1
ATOM 594 C CA . CYS A 1 81 ? -49.617 7.217 -27.414 1.00 40.98 108 CYS A CA 1
ATOM 595 C C . CYS A 1 81 ? -50.142 7.135 -28.842 1.00 43.42 108 CYS A C 1
ATOM 596 O O . CYS A 1 81 ? -49.800 6.224 -29.599 1.00 40.26 108 CYS A O 1
ATOM 599 N N . TYR A 1 82 ? -50.963 8.108 -29.220 1.00 42.30 109 TYR A N 1
ATOM 600 C CA . TYR A 1 82 ? -51.633 8.069 -30.509 1.00 42.10 109 TYR A CA 1
ATOM 601 C C . TYR A 1 82 ? -51.578 9.442 -31.160 1.00 42.27 109 TYR A C 1
ATOM 602 O O . TYR A 1 82 ? -51.556 10.470 -30.481 1.00 36.80 109 TYR A O 1
ATOM 611 N N . ASN A 1 83 ? -51.553 9.439 -32.491 1.00 40.38 110 ASN A N 1
ATOM 612 C CA . ASN A 1 83 ? -51.430 10.654 -33.288 1.00 41.53 110 ASN A CA 1
ATOM 613 C C . ASN A 1 83 ? -52.232 10.424 -34.560 1.00 41.95 110 ASN A C 1
ATOM 614 O O . ASN A 1 83 ? -51.905 9.521 -35.336 1.00 41.47 110 ASN A O 1
ATOM 619 N N . LEU A 1 84 ? -53.292 11.208 -34.761 1.00 43.58 111 LEU A N 1
ATOM 620 C CA . LEU A 1 84 ? -54.322 10.904 -35.751 1.00 44.10 111 LEU A CA 1
ATOM 621 C C . LEU A 1 84 ? -54.352 11.957 -36.849 1.00 45.87 111 LEU A C 1
ATOM 622 O O . LEU A 1 84 ? -54.400 13.157 -36.558 1.00 41.25 111 LEU A O 1
ATOM 627 N N . GLU A 1 85 ? -54.360 11.494 -38.105 1.00 42.26 112 GLU A N 1
ATOM 628 C CA . GLU A 1 85 ? -54.529 12.313 -39.306 1.00 46.81 112 GLU A CA 1
ATOM 629 C C . GLU A 1 85 ? -55.663 11.687 -40.107 1.00 50.00 112 GLU A C 1
ATOM 630 O O . GLU A 1 85 ? -55.433 10.886 -41.019 1.00 50.43 112 GLU A O 1
ATOM 636 N N . ILE A 1 86 ? -56.895 12.043 -39.762 1.00 49.03 113 ILE A N 1
ATOM 637 C CA . ILE A 1 86 ? -58.082 11.427 -40.341 1.00 48.35 113 ILE A CA 1
ATOM 638 C C . ILE A 1 86 ? -58.819 12.470 -41.176 1.00 50.76 113 ILE A C 1
ATOM 639 O O . ILE A 1 86 ? -59.070 13.589 -40.709 1.00 50.98 113 ILE A O 1
ATOM 644 N N . LYS A 1 87 ? -59.166 12.099 -42.407 1.00 46.19 114 LYS A N 1
ATOM 645 C CA . LYS A 1 87 ? -59.951 12.923 -43.312 1.00 52.34 114 LYS A CA 1
ATOM 646 C C . LYS A 1 87 ? -61.250 12.206 -43.666 1.00 56.02 114 LYS A C 1
ATOM 647 O O . LYS A 1 87 ? -61.411 11.009 -43.436 1.00 56.71 114 LYS A O 1
ATOM 653 N N . LYS A 1 88 ? -62.184 12.952 -44.229 1.00 54.96 115 LYS A N 1
ATOM 654 C CA . LYS A 1 88 ? -63.352 12.335 -44.824 1.00 60.90 115 LYS A CA 1
ATOM 655 C C . LYS A 1 88 ? -63.016 11.893 -46.244 1.00 62.09 115 LYS A C 1
ATOM 656 O O . LYS A 1 88 ? -62.019 12.339 -46.819 1.00 59.58 115 LYS A O 1
ATOM 662 N N . PRO A 1 89 ? -63.816 11.000 -46.834 1.00 64.69 116 PRO A N 1
ATOM 663 C CA . PRO A 1 89 ? -63.548 10.609 -48.232 1.00 69.31 116 PRO A CA 1
ATOM 664 C C . PRO A 1 89 ? -63.443 11.791 -49.180 1.00 69.54 116 PRO A C 1
ATOM 665 O O . PRO A 1 89 ? -62.721 11.707 -50.178 1.00 73.51 116 PRO A O 1
ATOM 669 N N . ASP A 1 90 ? -64.108 12.908 -48.886 1.00 70.63 117 ASP A N 1
ATOM 670 C CA . ASP A 1 90 ? -64.021 14.072 -49.757 1.00 72.61 117 ASP A CA 1
ATOM 671 C C . ASP A 1 90 ? -62.768 14.910 -49.527 1.00 69.32 117 ASP A C 1
ATOM 672 O O . ASP A 1 90 ? -62.630 15.964 -50.155 1.00 70.98 117 ASP A O 1
ATOM 677 N N . GLY A 1 91 ? -61.870 14.494 -48.636 1.00 65.68 118 GLY A N 1
ATOM 678 C CA . GLY A 1 91 ? -60.626 15.199 -48.412 1.00 62.28 118 GLY A CA 1
ATOM 679 C C . GLY A 1 91 ? -60.621 16.178 -47.251 1.00 62.36 118 GLY A C 1
ATOM 680 O O . GLY A 1 91 ? -59.536 16.611 -46.841 1.00 60.63 118 GLY A O 1
ATOM 681 N N . SER A 1 92 ? -61.782 16.551 -46.716 1.00 61.79 119 SER A N 1
ATOM 682 C CA . SER A 1 92 ? -61.809 17.516 -45.622 1.00 58.46 119 SER A CA 1
ATOM 683 C C . SER A 1 92 ? -61.254 16.904 -44.342 1.00 56.14 119 SER A C 1
ATOM 684 O O . SER A 1 92 ? -61.311 15.692 -44.126 1.00 54.67 119 SER A O 1
ATOM 687 N N . GLU A 1 93 ? -60.716 17.768 -43.483 1.00 53.42 120 GLU A N 1
ATOM 688 C CA . GLU A 1 93 ? -60.117 17.332 -42.230 1.00 53.63 120 GLU A CA 1
ATOM 689 C C . GLU A 1 93 ? -61.200 16.981 -41.218 1.00 53.98 120 GLU A C 1
ATOM 690 O O . GLU A 1 93 ? -62.172 17.725 -41.047 1.00 56.84 120 GLU A O 1
ATOM 696 N N . CYS A 1 94 ? -61.028 15.844 -40.543 1.00 50.13 121 CYS A N 1
ATOM 697 C CA . CYS A 1 94 ? -61.958 15.463 -39.492 1.00 47.22 121 CYS A CA 1
ATOM 698 C C . CYS A 1 94 ? -61.624 16.090 -38.148 1.00 47.16 121 CYS A C 1
ATOM 699 O O . CYS A 1 94 ? -62.519 16.223 -37.307 1.00 47.94 121 CYS A O 1
ATOM 702 N N . LEU A 1 95 ? -60.370 16.474 -37.921 1.00 44.10 122 LEU A N 1
ATOM 703 C CA . LEU A 1 95 ? -59.952 16.924 -36.601 1.00 41.61 122 LEU A CA 1
ATOM 704 C C . LEU A 1 95 ? -59.416 18.350 -36.662 1.00 43.01 122 LEU A C 1
ATOM 705 O O . LEU A 1 95 ? -58.814 18.747 -37.667 1.00 44.41 122 LEU A O 1
ATOM 710 N N . PRO A 1 96 ? -59.618 19.148 -35.615 1.00 43.54 123 PRO A N 1
ATOM 711 C CA . PRO A 1 96 ? -59.124 20.526 -35.644 1.00 39.77 123 PRO A CA 1
ATOM 712 C C . PRO A 1 96 ? -57.636 20.567 -35.352 1.00 40.08 123 PRO A C 1
ATOM 713 O O . PRO A 1 96 ? -57.097 19.722 -34.635 1.00 37.34 123 PRO A O 1
ATOM 717 N N . ALA A 1 97 ? -56.972 21.570 -35.924 1.00 40.01 124 ALA A N 1
ATOM 718 C CA . ALA A 1 97 ? -55.567 21.803 -35.606 1.00 42.69 124 ALA A CA 1
ATOM 719 C C . ALA A 1 97 ? -55.402 22.051 -34.108 1.00 40.98 124 ALA A C 1
ATOM 720 O O . ALA A 1 97 ? -56.310 22.549 -33.437 1.00 42.82 124 ALA A O 1
ATOM 722 N N . ALA A 1 98 ? -54.243 21.674 -33.576 1.00 42.68 125 ALA A N 1
ATOM 723 C CA . ALA A 1 98 ? -53.982 21.884 -32.158 1.00 43.72 125 ALA A CA 1
ATOM 724 C C . ALA A 1 98 ? -54.034 23.374 -31.829 1.00 39.74 125 ALA A C 1
ATOM 725 O O . ALA A 1 98 ? -53.349 24.168 -32.476 1.00 40.21 125 ALA A O 1
ATOM 727 N N . PRO A 1 99 ? -54.824 23.790 -30.845 1.00 41.73 126 PRO A N 1
ATOM 728 C CA . PRO A 1 99 ? -54.793 25.196 -30.422 1.00 43.21 126 PRO A CA 1
ATOM 729 C C . PRO A 1 99 ? -53.397 25.625 -29.989 1.00 42.67 126 PRO A C 1
ATOM 730 O O . PRO A 1 99 ? -52.540 24.808 -29.631 1.00 35.42 126 PRO A O 1
ATOM 734 N N . ASP A 1 100 ? -53.192 26.941 -30.003 1.00 38.27 127 ASP A N 1
ATOM 735 C CA . ASP A 1 100 ? -51.934 27.536 -29.573 1.00 39.21 127 ASP A CA 1
ATOM 736 C C . ASP A 1 100 ? -51.541 27.044 -28.183 1.00 40.81 127 ASP A C 1
ATOM 737 O O . ASP A 1 100 ? -52.349 27.055 -27.250 1.00 36.01 127 ASP A O 1
ATOM 742 N N . GLY A 1 101 ? -50.298 26.586 -28.060 1.00 39.01 128 GLY A N 1
ATOM 743 C CA . GLY A 1 101 ? -49.778 26.151 -26.786 1.00 33.69 128 GLY A CA 1
ATOM 744 C C . GLY A 1 101 ? -50.141 24.739 -26.381 1.00 38.50 128 GLY A C 1
ATOM 745 O O . GLY A 1 101 ? -49.814 24.329 -25.258 1.00 35.91 128 GLY A O 1
ATOM 746 N N . ILE A 1 102 ? -50.801 23.972 -27.238 1.00 35.53 129 ILE A N 1
ATOM 747 C CA . ILE A 1 102 ? -51.090 22.576 -26.934 1.00 36.30 129 ILE A CA 1
ATOM 748 C C . ILE A 1 102 ? -50.133 21.720 -27.757 1.00 38.21 129 ILE A C 1
ATOM 749 O O . ILE A 1 102 ? -50.214 21.693 -28.987 1.00 44.56 129 ILE A O 1
ATOM 754 N N . ARG A 1 103 ? -49.204 21.051 -27.076 1.00 39.94 130 ARG A N 1
ATOM 755 C CA . ARG A 1 103 ? -48.183 20.203 -27.675 1.00 39.31 130 ARG A CA 1
ATOM 756 C C . ARG A 1 103 ? -48.441 18.745 -27.313 1.00 38.86 130 ARG A C 1
ATOM 757 O O . ARG A 1 103 ? -49.189 18.435 -26.382 1.00 35.89 130 ARG A O 1
ATOM 765 N N . GLY A 1 104 ? -47.768 17.853 -28.035 1.00 37.45 131 GLY A N 1
ATOM 766 C CA . GLY A 1 104 ? -47.959 16.428 -27.813 1.00 38.36 131 GLY A CA 1
ATOM 767 C C . GLY A 1 104 ? -47.524 15.985 -26.428 1.00 41.49 131 GLY A C 1
ATOM 768 O O . GLY A 1 104 ? -46.697 16.622 -25.772 1.00 37.77 131 GLY A O 1
ATOM 769 N N . PHE A 1 105 ? -48.121 14.887 -25.978 1.00 40.58 132 PHE A N 1
ATOM 770 C CA . PHE A 1 105 ? -47.726 14.247 -24.734 1.00 35.95 132 PHE A CA 1
ATOM 771 C C . PHE A 1 105 ? -46.226 13.959 -24.757 1.00 36.75 132 PHE A C 1
ATOM 772 O O . PHE A 1 105 ? -45.727 13.412 -25.745 1.00 37.56 132 PHE A O 1
ATOM 780 N N . PRO A 1 106 ? -45.483 14.297 -23.699 1.00 37.73 133 PRO A N 1
ATOM 781 C CA . PRO A 1 106 ? -44.015 14.368 -23.822 1.00 40.98 133 PRO A CA 1
ATOM 782 C C . PRO A 1 106 ? -43.255 13.056 -23.679 1.00 42.00 133 PRO A C 1
ATOM 783 O O . PRO A 1 106 ? -42.064 13.033 -24.018 1.00 43.48 133 PRO A O 1
ATOM 787 N N . ARG A 1 107 ? -43.864 11.973 -23.189 1.00 39.21 134 ARG A N 1
ATOM 788 C CA . ARG A 1 107 ? -43.123 10.727 -22.925 1.00 40.58 134 ARG A CA 1
ATOM 789 C C . ARG A 1 107 ? -43.933 9.546 -23.452 1.00 41.84 134 ARG A C 1
ATOM 790 O O . ARG A 1 107 ? -44.845 9.062 -22.774 1.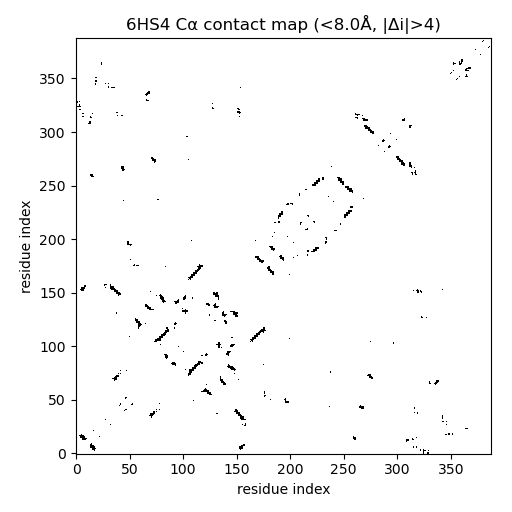00 43.09 134 ARG A O 1
ATOM 798 N N . CYS A 1 108 ? -43.584 9.083 -24.652 1.00 39.18 135 CYS A N 1
ATOM 799 C CA . CYS A 1 108 ? -44.281 8.004 -25.340 1.00 38.81 135 CYS A CA 1
ATOM 800 C C . CYS A 1 108 ? -43.253 7.015 -25.867 1.00 43.33 135 CYS A C 1
ATOM 801 O O . CYS A 1 108 ? -42.467 7.356 -26.757 1.00 42.93 135 CYS A O 1
ATOM 804 N N . ARG A 1 109 ? -43.256 5.790 -25.341 1.00 41.88 136 ARG A N 1
ATOM 805 C CA . ARG A 1 109 ? -42.379 4.770 -25.914 1.00 43.82 136 ARG A CA 1
ATOM 806 C C . ARG A 1 109 ? -42.752 4.488 -27.366 1.00 46.20 136 ARG A C 1
ATOM 807 O O . ARG A 1 109 ? -41.891 4.474 -28.254 1.00 44.29 136 ARG A O 1
ATOM 815 N N . TYR A 1 110 ? -44.037 4.281 -27.631 1.00 45.21 137 TYR A N 1
ATOM 816 C CA . TYR A 1 110 ? -44.533 4.054 -28.981 1.00 44.98 137 TYR A CA 1
ATOM 817 C C . TYR A 1 110 ? -45.600 5.086 -29.311 1.00 44.60 137 TYR A C 1
ATOM 818 O O . TYR A 1 110 ? -46.534 5.288 -28.528 1.00 43.98 137 TYR A O 1
ATOM 827 N N . VAL A 1 111 ? -45.457 5.734 -30.465 1.00 41.94 138 VAL A N 1
ATOM 828 C CA . VAL A 1 111 ? -46.446 6.674 -30.978 1.00 40.24 138 VAL A CA 1
ATOM 829 C C . VAL A 1 111 ? -47.131 5.988 -32.151 1.00 44.45 138 VAL A C 1
ATOM 830 O O . VAL A 1 111 ? -46.526 5.801 -33.214 1.00 44.55 138 VAL A O 1
ATOM 834 N N . HIS A 1 112 ? -48.391 5.607 -31.967 1.00 42.26 139 HIS A N 1
ATOM 835 C CA . HIS A 1 112 ? -49.156 4.965 -33.031 1.00 45.52 139 HIS A CA 1
ATOM 836 C C . HIS A 1 112 ? -49.759 6.072 -33.883 1.00 43.87 139 HIS A C 1
ATOM 837 O O . HIS A 1 112 ? -50.720 6.729 -33.475 1.00 41.53 139 HIS A O 1
ATOM 844 N N . LYS A 1 113 ? -49.185 6.297 -35.063 1.00 40.48 140 LYS A N 1
ATOM 845 C CA . LYS A 1 113 ? -49.610 7.392 -35.928 1.00 42.52 140 LYS A CA 1
ATOM 846 C C . LYS A 1 113 ? -50.545 6.826 -36.990 1.00 45.22 140 LYS A C 1
ATOM 847 O O . LYS A 1 113 ? -50.117 6.060 -37.858 1.00 47.03 140 LYS A O 1
ATOM 853 N N . VAL A 1 114 ? -51.822 7.191 -36.911 1.00 45.16 141 VAL A N 1
ATOM 854 C CA . VAL A 1 114 ? -52.857 6.651 -37.787 1.00 47.78 141 VAL A CA 1
ATOM 855 C C . VAL A 1 114 ? -53.254 7.720 -38.793 1.00 49.29 141 VAL A C 1
ATOM 856 O O . VAL A 1 114 ? -53.698 8.810 -38.411 1.00 50.48 141 VAL A O 1
ATOM 860 N N . SER A 1 115 ? -53.107 7.404 -40.077 1.00 52.01 142 SER A N 1
ATOM 861 C CA . SER A 1 115 ? -53.597 8.240 -41.160 1.00 55.81 142 SER A CA 1
ATOM 862 C C . SER A 1 115 ? -54.676 7.479 -41.912 1.00 58.11 142 SER A C 1
ATOM 863 O O . SER A 1 115 ? -54.583 6.261 -42.082 1.00 62.06 142 SER A O 1
ATOM 866 N N . GLY A 1 116 ? -55.704 8.183 -42.361 1.00 53.32 143 GLY A N 1
ATOM 867 C CA . GLY A 1 116 ? -56.724 7.497 -43.129 1.00 58.82 143 GLY A CA 1
ATOM 868 C C . GLY A 1 116 ? -58.001 8.308 -43.213 1.00 57.26 143 GLY A C 1
ATOM 869 O O . GLY A 1 116 ? -57.988 9.532 -43.102 1.00 52.95 143 GLY A O 1
ATOM 870 N N . THR A 1 117 ? -59.096 7.589 -43.427 1.00 55.22 144 THR A N 1
ATOM 871 C CA . THR A 1 117 ? -60.382 8.200 -43.698 1.00 57.18 144 THR A CA 1
ATOM 872 C C . THR A 1 117 ? -61.483 7.528 -42.888 1.00 59.39 144 THR A C 1
ATOM 873 O O . THR A 1 117 ? -61.391 6.357 -42.505 1.00 60.91 144 THR A O 1
ATOM 877 N N . GLY A 1 118 ? -62.545 8.298 -42.657 1.00 58.70 145 GLY A N 1
ATOM 878 C CA . GLY A 1 118 ? -63.760 7.810 -42.053 1.00 57.73 145 GLY A CA 1
ATOM 879 C C . GLY A 1 118 ? -64.875 8.803 -42.295 1.00 59.67 145 GLY A C 1
ATOM 880 O O . GLY A 1 118 ? -64.651 9.894 -42.830 1.00 60.45 145 GLY A O 1
ATOM 881 N N . PRO A 1 119 ? -66.105 8.449 -41.916 1.00 59.15 146 PRO A N 1
ATOM 882 C CA . PRO A 1 119 ? -67.212 9.396 -42.107 1.00 60.67 146 PRO A CA 1
ATOM 883 C C . PRO A 1 119 ? -67.162 10.578 -41.147 1.00 58.72 146 PRO A C 1
ATOM 884 O O . PRO A 1 119 ? -67.604 11.672 -41.519 1.00 59.28 146 PRO A O 1
ATOM 888 N N . CYS A 1 120 ? -66.634 10.403 -39.938 1.00 54.72 147 CYS A N 1
ATOM 889 C CA . CYS A 1 120 ? -66.421 11.508 -38.997 1.00 57.78 147 CYS A CA 1
ATOM 890 C C . CYS A 1 120 ? -67.696 12.321 -38.788 1.00 57.75 147 CYS A C 1
ATOM 891 O O . CYS A 1 120 ? -67.756 13.520 -39.073 1.00 58.04 147 CYS A O 1
ATOM 894 N N . ALA A 1 121 ? -68.732 11.646 -38.294 1.00 55.14 148 ALA A N 1
ATOM 895 C CA . ALA A 1 121 ? -70.060 12.255 -38.214 1.00 55.55 148 ALA A CA 1
ATOM 896 C C . ALA A 1 121 ? -70.209 13.039 -36.905 1.00 56.32 148 ALA A C 1
ATOM 897 O O . ALA A 1 121 ? -70.979 12.691 -36.010 1.00 58.97 148 ALA A O 1
ATOM 899 N N . GLY A 1 122 ? -69.451 14.133 -36.812 1.00 51.82 149 GLY A N 1
ATOM 900 C CA . GLY A 1 122 ? -69.511 14.996 -35.643 1.00 48.81 149 GLY A CA 1
ATOM 901 C C . GLY A 1 122 ? -68.384 16.005 -35.614 1.00 49.25 149 GLY A C 1
ATOM 902 O O . GLY A 1 122 ? -67.311 15.753 -36.166 1.00 49.00 149 GLY A O 1
ATOM 903 N N . ASP A 1 123 ? -68.598 17.150 -34.961 1.00 47.86 150 ASP A N 1
ATOM 904 C CA . ASP A 1 123 ? -67.615 18.228 -35.032 1.00 48.03 150 ASP A CA 1
ATOM 905 C C . ASP A 1 123 ? -66.336 17.913 -34.265 1.00 44.23 150 ASP A C 1
ATOM 906 O O . ASP A 1 123 ? -65.264 18.398 -34.638 1.00 42.56 150 ASP A O 1
ATOM 911 N N . PHE A 1 124 ? -66.415 17.136 -33.190 1.00 41.04 151 PHE A N 1
ATOM 912 C CA . PHE A 1 124 ? -65.241 16.854 -32.377 1.00 42.09 151 PHE A CA 1
ATOM 913 C C . PHE A 1 124 ? -65.253 15.392 -31.969 1.00 42.10 151 PHE A C 1
ATOM 914 O O . PHE A 1 124 ? -66.315 14.782 -31.831 1.00 40.61 151 PHE A O 1
ATOM 922 N N . ALA A 1 125 ? -64.060 14.839 -31.767 1.00 39.60 152 ALA A N 1
ATOM 923 C CA . ALA A 1 125 ? -63.897 13.456 -31.334 1.00 40.58 152 ALA A CA 1
ATOM 924 C C . ALA A 1 125 ? -63.678 13.433 -29.828 1.00 40.61 152 ALA A C 1
ATOM 925 O O . ALA A 1 125 ? -62.717 14.028 -29.331 1.00 39.10 152 ALA A O 1
ATOM 927 N N . PHE A 1 126 ? -64.562 12.744 -29.112 1.00 39.25 153 PHE A N 1
ATOM 928 C CA . PHE A 1 126 ? -64.550 12.662 -27.658 1.00 39.64 153 PHE A CA 1
ATOM 929 C C . PHE A 1 126 ? -64.212 11.242 -27.212 1.00 41.56 153 PHE A C 1
ATOM 930 O O . PHE A 1 126 ? -64.267 10.287 -27.989 1.00 42.82 153 PHE A O 1
ATOM 938 N N . HIS A 1 127 ? -63.896 11.100 -25.927 1.00 37.71 154 HIS A N 1
ATOM 939 C CA . HIS A 1 127 ? -63.664 9.785 -25.340 1.00 37.22 154 HIS A CA 1
ATOM 940 C C . HIS A 1 127 ? -65.003 9.194 -24.904 1.00 39.35 154 HIS A C 1
ATOM 941 O O . HIS A 1 127 ? -65.722 9.801 -24.108 1.00 41.36 154 HIS A O 1
ATOM 948 N N . LYS A 1 128 ? -65.340 8.016 -25.427 1.00 40.70 155 LYS A N 1
ATOM 949 C CA . LYS A 1 128 ? -66.646 7.433 -25.149 1.00 44.29 155 LYS A CA 1
ATOM 950 C C . LYS A 1 128 ? -66.811 7.002 -23.700 1.00 44.64 155 LYS A C 1
ATOM 951 O O . LYS A 1 128 ? -67.941 6.748 -23.274 1.00 45.39 155 LYS A O 1
ATOM 957 N N . GLU A 1 129 ? -65.728 6.894 -22.939 1.00 42.83 156 GLU A N 1
ATOM 958 C CA . GLU A 1 129 ? -65.826 6.496 -21.544 1.00 42.16 156 GLU A CA 1
ATOM 959 C C . GLU A 1 129 ? -65.622 7.674 -20.608 1.00 43.73 156 GLU A C 1
ATOM 960 O O . GLU A 1 129 ? -65.538 7.484 -19.396 1.00 43.07 156 GLU A O 1
ATOM 966 N N . GLY A 1 130 ? -65.569 8.890 -21.143 1.00 41.45 157 GLY A N 1
ATOM 967 C CA . GLY A 1 130 ? -65.440 10.066 -20.317 1.00 39.66 157 GLY A CA 1
ATOM 968 C C . GLY A 1 130 ? -64.028 10.405 -19.912 1.00 39.19 157 GLY A C 1
ATOM 969 O O . GLY A 1 130 ? -63.836 11.350 -19.135 1.00 39.32 157 GLY A O 1
ATOM 970 N N . ALA A 1 131 ? -63.033 9.669 -20.400 1.00 33.94 158 ALA A N 1
ATOM 971 C CA . ALA A 1 131 ? -61.659 9.983 -20.054 1.00 35.08 158 ALA A CA 1
ATOM 972 C C . ALA A 1 131 ? -61.201 11.201 -20.848 1.00 36.35 158 ALA A C 1
ATOM 973 O O . ALA A 1 131 ? -61.939 11.761 -21.665 1.00 40.23 158 ALA A O 1
ATOM 975 N N . PHE A 1 132 ? -59.969 11.626 -20.592 1.00 34.60 159 PHE A N 1
ATOM 976 C CA . PHE A 1 132 ? -59.379 12.765 -21.272 1.00 34.41 159 PHE A CA 1
ATOM 977 C C . PHE A 1 132 ? -58.306 12.307 -22.240 1.00 37.55 159 PHE A C 1
ATOM 978 O O . PHE A 1 132 ? -57.712 11.233 -22.091 1.00 36.63 159 PHE A O 1
ATOM 986 N N . PHE A 1 133 ? -58.045 13.169 -23.215 1.00 33.53 160 PHE A N 1
ATOM 987 C CA . PHE A 1 133 ? -56.864 13.062 -24.051 1.00 33.70 160 PHE A CA 1
ATOM 988 C C . PHE A 1 133 ? -55.777 13.935 -23.436 1.00 37.01 160 PHE A C 1
ATOM 989 O O . PHE A 1 133 ? -55.955 15.151 -23.297 1.00 35.88 160 PHE A O 1
ATOM 997 N N . LEU A 1 134 ? -54.684 13.306 -23.011 1.00 36.14 161 LEU A N 1
ATOM 998 C CA . LEU A 1 134 ? -53.614 13.995 -22.298 1.00 33.15 161 LEU A CA 1
ATOM 999 C C . LEU A 1 134 ? -52.565 14.470 -23.293 1.00 37.07 161 LEU A C 1
ATOM 1000 O O . LEU A 1 134 ? -51.986 13.661 -24.031 1.00 38.05 161 LEU A O 1
ATOM 1005 N N . TYR A 1 135 ? -52.328 15.778 -23.313 1.00 31.00 162 TYR A N 1
ATOM 1006 C CA . TYR A 1 135 ? -51.297 16.418 -24.102 1.00 33.07 162 TYR A CA 1
ATOM 1007 C C . TYR A 1 135 ? -50.188 16.883 -23.157 1.00 36.42 162 TYR A C 1
ATOM 1008 O O . TYR A 1 135 ? -50.045 16.350 -22.045 1.00 35.08 162 TYR A O 1
ATOM 1017 N N . ASP A 1 136 ? -49.397 17.866 -23.595 1.00 31.97 163 ASP A N 1
ATOM 1018 C CA . ASP A 1 136 ? -48.315 18.352 -22.747 1.00 33.61 163 ASP A CA 1
ATOM 1019 C C . ASP A 1 136 ? -48.856 19.207 -21.602 1.00 34.97 163 ASP A C 1
ATOM 1020 O O . ASP A 1 136 ? -48.964 20.431 -21.731 1.00 35.23 163 ASP A O 1
ATOM 1025 N N . ARG A 1 137 ? -49.200 18.567 -20.485 1.00 35.77 164 ARG A N 1
ATOM 1026 C CA . ARG A 1 137 ? -49.653 19.234 -19.261 1.00 35.98 164 ARG A CA 1
ATOM 1027 C C . ARG A 1 137 ? -50.966 19.981 -19.459 1.00 37.20 164 ARG A C 1
ATOM 1028 O O . ARG A 1 137 ? -51.314 20.870 -18.672 1.00 36.54 164 ARG A O 1
ATOM 1036 N N . LEU A 1 138 ? -51.687 19.638 -20.519 1.00 33.17 165 LEU A N 1
ATOM 1037 C CA . LEU A 1 138 ? -53.055 20.075 -20.741 1.00 30.51 165 LEU A CA 1
ATOM 1038 C C . LEU A 1 138 ? -53.849 18.848 -21.141 1.00 31.94 165 LEU A C 1
ATOM 1039 O O . LEU A 1 138 ? -53.423 18.092 -22.022 1.00 34.35 165 LEU A O 1
ATOM 1044 N N . ALA A 1 139 ? -54.973 18.635 -20.469 1.00 31.33 166 ALA A N 1
ATOM 1045 C CA . ALA A 1 139 ? -55.881 17.532 -20.747 1.00 32.59 166 ALA A CA 1
ATOM 1046 C C . ALA A 1 139 ? -57.101 18.099 -21.458 1.00 38.88 166 ALA A C 1
ATOM 1047 O O . ALA A 1 139 ? -57.645 19.126 -21.036 1.00 38.05 166 ALA A O 1
ATOM 1049 N N . SER A 1 140 ? -57.522 17.456 -22.541 1.00 35.52 167 SER A N 1
ATOM 1050 C CA . SER A 1 140 ? -58.649 17.954 -23.310 1.00 34.60 167 SER A CA 1
ATOM 1051 C C . SER A 1 140 ? -59.728 16.890 -23.418 1.00 35.51 167 SER A C 1
ATOM 1052 O O . SER A 1 140 ? -59.448 15.686 -23.361 1.00 35.00 167 SER A O 1
ATOM 1055 N N . THR A 1 141 ? -60.972 17.345 -23.589 1.00 32.12 168 THR A N 1
ATOM 1056 C CA . THR A 1 141 ? -62.034 16.399 -23.887 1.00 33.19 168 THR A CA 1
ATOM 1057 C C . THR A 1 141 ? -62.022 15.927 -25.337 1.00 36.09 168 THR A C 1
ATOM 1058 O O . THR A 1 141 ? -62.746 14.975 -25.656 1.00 38.83 168 THR A O 1
ATOM 1062 N N . VAL A 1 142 ? -61.237 16.548 -26.230 1.00 31.96 169 VAL A N 1
ATOM 1063 C CA . VAL A 1 142 ? -61.302 16.216 -27.655 1.00 33.29 169 VAL A CA 1
ATOM 1064 C C . VAL A 1 142 ? -59.910 15.939 -28.216 1.00 36.25 169 VAL A C 1
ATOM 1065 O O . VAL A 1 142 ? -58.885 16.263 -27.616 1.00 34.66 169 VAL A O 1
ATOM 1069 N N . ILE A 1 143 ? -59.891 15.351 -29.409 1.00 36.09 170 ILE A N 1
ATOM 1070 C CA . ILE A 1 143 ? -58.660 14.991 -30.098 1.00 33.49 170 ILE A CA 1
ATOM 1071 C C . ILE A 1 143 ? -58.304 16.099 -31.076 1.00 36.25 170 ILE A C 1
ATOM 1072 O O . ILE A 1 143 ? -59.136 16.494 -31.908 1.00 38.92 170 ILE A O 1
ATOM 1077 N N . TYR A 1 144 ? -57.063 16.580 -31.007 1.00 34.87 171 TYR A N 1
ATOM 1078 C CA . TYR A 1 144 ? -56.553 17.507 -32.010 1.00 36.48 171 TYR A CA 1
ATOM 1079 C C . TYR A 1 144 ? -55.771 16.769 -33.092 1.00 38.55 171 TYR A C 1
ATOM 1080 O O . TYR A 1 144 ? -55.164 15.720 -32.848 1.00 37.64 171 TYR A O 1
ATOM 1089 N N . ARG A 1 145 ? -55.805 17.337 -34.297 1.00 38.85 172 ARG A N 1
ATOM 1090 C CA . ARG A 1 145 ? -55.196 16.721 -35.464 1.00 42.46 172 ARG A CA 1
ATOM 1091 C C . ARG A 1 145 ? -53.686 16.610 -35.298 1.00 42.14 172 ARG A C 1
ATOM 1092 O O . ARG A 1 145 ? -53.026 17.558 -34.861 1.00 39.30 172 ARG A O 1
ATOM 1100 N N . GLY A 1 146 ? -53.142 15.450 -35.678 1.00 42.25 173 GLY A N 1
ATOM 1101 C CA . GLY A 1 146 ? -51.705 15.241 -35.738 1.00 40.02 173 GLY A CA 1
ATOM 1102 C C . GLY A 1 146 ? -50.966 15.599 -34.461 1.00 39.42 173 GLY A C 1
ATOM 1103 O O . GLY A 1 146 ? -49.814 16.031 -34.505 1.00 37.29 173 GLY A O 1
ATOM 1104 N N . THR A 1 147 ? -51.611 15.430 -33.312 1.00 37.81 174 THR A N 1
ATOM 1105 C CA . THR A 1 147 ? -51.039 15.837 -32.035 1.00 38.41 174 THR A CA 1
ATOM 1106 C C . THR A 1 147 ? -51.036 14.635 -31.102 1.00 39.96 174 THR A C 1
ATOM 1107 O O . THR A 1 147 ? -52.093 14.071 -30.801 1.00 41.11 174 THR A O 1
ATOM 1111 N N . THR A 1 148 ? -49.847 14.251 -30.646 1.00 37.18 175 THR A N 1
ATOM 1112 C CA . THR A 1 148 ? -49.672 13.025 -29.877 1.00 36.70 175 THR A CA 1
ATOM 1113 C C . THR A 1 148 ? -50.314 13.131 -28.496 1.00 39.32 175 THR A C 1
ATOM 1114 O O . THR A 1 148 ? -50.029 14.065 -27.743 1.00 38.40 175 THR A O 1
ATOM 1118 N N . PHE A 1 149 ? -51.157 12.154 -28.146 1.00 36.15 176 PHE A N 1
ATOM 1119 C CA . PHE A 1 149 ? -51.823 12.144 -26.852 1.00 37.96 176 PHE A CA 1
ATOM 1120 C C . PHE A 1 149 ? -51.727 10.767 -26.208 1.00 40.48 176 PHE A C 1
ATOM 1121 O O . PHE A 1 149 ? -51.479 9.755 -26.870 1.00 37.66 176 PHE A O 1
ATOM 1129 N N . ALA A 1 150 ? -51.936 10.748 -24.896 1.00 35.06 177 ALA A N 1
ATOM 1130 C CA . ALA A 1 150 ? -52.166 9.525 -24.149 1.00 37.23 177 ALA A CA 1
ATOM 1131 C C . ALA A 1 150 ? -53.563 9.605 -23.554 1.00 38.45 177 ALA A C 1
ATOM 1132 O O . ALA A 1 150 ? -54.036 10.693 -23.209 1.00 39.58 177 ALA A O 1
ATOM 1134 N N . GLU A 1 151 ? -54.243 8.469 -23.480 1.00 33.84 178 GLU A N 1
ATOM 1135 C CA . GLU A 1 151 ? -55.534 8.430 -22.809 1.00 38.31 178 GLU A CA 1
ATOM 1136 C C . GLU A 1 151 ? -55.302 8.415 -21.311 1.00 38.13 178 GLU A C 1
ATOM 1137 O O . GLU A 1 151 ? -54.493 7.623 -20.814 1.00 36.97 178 GLU A O 1
ATOM 1143 N N . GLY A 1 152 ? -56.023 9.260 -20.585 1.00 35.98 179 GLY A N 1
ATOM 1144 C CA . GLY A 1 152 ? -55.818 9.246 -19.150 1.00 36.51 179 GLY A CA 1
ATOM 1145 C C . GLY A 1 152 ? -56.830 10.089 -18.412 1.00 36.24 179 GLY A C 1
ATOM 1146 O O . GLY A 1 152 ? -57.788 10.619 -18.986 1.00 33.61 179 GLY A O 1
ATOM 1147 N N . VAL A 1 153 ? -56.592 10.196 -17.108 1.00 35.64 180 VAL A N 1
ATOM 1148 C CA . VAL A 1 153 ? -57.486 10.877 -16.185 1.00 37.21 180 VAL A CA 1
ATOM 1149 C C . VAL A 1 153 ? -56.644 11.679 -15.201 1.00 38.81 180 VAL A C 1
ATOM 1150 O O . VAL A 1 153 ? -55.442 11.449 -15.036 1.00 36.08 180 VAL A O 1
ATOM 1154 N N . VAL A 1 154 ? -57.295 12.623 -14.530 1.00 35.94 181 VAL A N 1
ATOM 1155 C CA . VAL A 1 154 ? -56.606 13.610 -13.710 1.00 33.27 181 VAL A CA 1
ATOM 1156 C C . VAL A 1 154 ? -57.022 13.436 -12.255 1.00 39.07 181 VAL A C 1
ATOM 1157 O O . VAL A 1 154 ? -58.196 13.181 -11.962 1.00 36.52 181 VAL A O 1
ATOM 1161 N N . ALA A 1 155 ? -56.053 13.566 -11.350 1.00 34.75 182 ALA A N 1
ATOM 1162 C CA . ALA A 1 155 ? -56.289 13.562 -9.917 1.00 36.92 182 ALA A CA 1
ATOM 1163 C C . ALA A 1 155 ? -55.703 14.823 -9.301 1.00 39.80 182 ALA A C 1
ATOM 1164 O O . ALA A 1 155 ? -54.758 15.420 -9.835 1.00 35.24 182 ALA A O 1
ATOM 1166 N N . PHE A 1 156 ? -56.280 15.218 -8.169 1.00 33.81 183 PHE A N 1
ATOM 1167 C CA . PHE A 1 156 ? -55.821 16.358 -7.394 1.00 36.37 183 PHE A CA 1
ATOM 1168 C C . PHE A 1 156 ? -55.442 15.903 -5.994 1.00 38.73 183 PHE A C 1
ATOM 1169 O O . PHE A 1 156 ? -56.174 15.132 -5.364 1.00 38.28 183 PHE A O 1
ATOM 1177 N N . LEU A 1 157 ? -54.303 16.393 -5.506 1.00 37.97 184 LEU A N 1
ATOM 1178 C CA . LEU A 1 157 ? -53.728 15.917 -4.254 1.00 39.44 184 LEU A CA 1
ATOM 1179 C C . LEU A 1 157 ? -53.357 17.078 -3.351 1.00 39.94 184 LEU A C 1
ATOM 1180 O O . LEU A 1 157 ? -52.885 18.121 -3.812 1.00 41.98 184 LEU A O 1
ATOM 1185 N N . ILE A 1 158 ? -53.533 16.872 -2.053 1.00 38.40 185 ILE A N 1
ATOM 1186 C CA . ILE A 1 158 ? -52.917 17.717 -1.040 1.00 46.50 185 ILE A CA 1
ATOM 1187 C C . ILE A 1 158 ? -51.852 16.863 -0.360 1.00 47.03 185 ILE A C 1
ATOM 1188 O O . ILE A 1 158 ? -52.163 15.852 0.281 1.00 49.06 185 ILE A O 1
ATOM 1193 N N . LEU A 1 159 ? -50.588 17.236 -0.545 1.00 47.98 186 LEU A N 1
ATOM 1194 C CA . LEU A 1 159 ? -49.484 16.456 -0.006 1.00 50.41 186 LEU A CA 1
ATOM 1195 C C . LEU A 1 159 ? -49.249 16.783 1.468 1.00 54.53 186 LEU A C 1
ATOM 1196 O O . LEU A 1 159 ? -49.455 17.919 1.901 1.00 53.49 186 LEU A O 1
ATOM 1201 N N . PRO A 1 160 ? -48.801 15.810 2.255 1.00 58.82 187 PRO A N 1
ATOM 1202 C CA . PRO A 1 160 ? -48.397 16.113 3.630 1.00 65.12 187 PRO A CA 1
ATOM 1203 C C . PRO A 1 160 ? -47.172 17.009 3.630 1.00 71.42 187 PRO A C 1
ATOM 1204 O O . PRO A 1 160 ? -46.404 17.052 2.669 1.00 69.97 187 PRO A O 1
ATOM 1208 N N . GLN A 1 161 ? -47.002 17.740 4.733 1.00 81.92 188 GLN A N 1
ATOM 1209 C CA . GLN A 1 161 ? -45.831 18.602 4.866 1.00 92.82 188 GLN A CA 1
ATOM 1210 C C . GLN A 1 161 ? -44.537 17.818 4.669 1.00 96.33 188 GLN A C 1
ATOM 1211 O O . GLN A 1 161 ? -43.623 18.278 3.975 1.00 98.57 188 GLN A O 1
ATOM 1217 N N . ALA A 1 162 ? -44.448 16.629 5.259 1.00 95.84 189 ALA A N 1
ATOM 1218 C CA . ALA A 1 162 ? -43.267 15.783 5.121 1.00 95.72 189 ALA A CA 1
ATOM 1219 C C . ALA A 1 162 ? -43.073 15.320 3.677 1.00 90.47 189 ALA A C 1
ATOM 1220 O O . ALA A 1 162 ? -42.779 14.151 3.418 1.00 89.15 189 ALA A O 1
ATOM 1222 N N . SER A 1 184 ? -32.132 5.951 -16.914 1.00 134.71 211 SER A N 1
ATOM 1223 C CA . SER A 1 184 ? -32.071 5.694 -18.350 1.00 132.22 211 SER A CA 1
ATOM 1224 C C . SER A 1 184 ? -32.667 6.852 -19.148 1.00 128.01 211 SER A C 1
ATOM 1225 O O . SER A 1 184 ? -33.373 7.701 -18.599 1.00 125.93 211 SER A O 1
ATOM 1228 N N . GLY A 1 185 ? -32.382 6.873 -20.447 1.00 118.69 212 GLY A N 1
ATOM 1229 C CA . GLY A 1 185 ? -32.813 7.949 -21.311 1.00 105.94 212 GLY A CA 1
ATOM 1230 C C . GLY A 1 185 ? -34.235 7.772 -21.812 1.00 89.96 212 GLY A C 1
ATOM 1231 O O . GLY A 1 185 ? -34.990 6.899 -21.379 1.00 85.55 212 GLY A O 1
ATOM 1232 N N . TYR A 1 186 ? -34.597 8.634 -22.755 1.00 79.70 213 TYR A N 1
ATOM 1233 C CA . TYR A 1 186 ? -35.924 8.645 -23.352 1.00 67.91 213 TYR A CA 1
ATOM 1234 C C . TYR A 1 186 ? -35.815 8.256 -24.820 1.00 68.23 213 TYR A C 1
ATOM 1235 O O . TYR A 1 186 ? -35.110 8.915 -25.590 1.00 71.16 213 TYR A O 1
ATOM 1244 N N . TYR A 1 187 ? -36.517 7.190 -25.199 1.00 67.03 214 TYR A N 1
ATOM 1245 C CA . TYR A 1 187 ? -36.560 6.718 -26.572 1.00 70.77 214 TYR A CA 1
ATOM 1246 C C . TYR A 1 187 ? -38.011 6.603 -27.010 1.00 62.99 214 TYR A C 1
ATOM 1247 O O . TYR A 1 187 ? -38.876 6.198 -26.227 1.00 67.27 214 TYR A O 1
ATOM 1256 N N . SER A 1 188 ? -38.274 6.970 -28.261 1.00 54.56 215 SER A N 1
ATOM 1257 C CA . SER A 1 188 ? -39.625 6.965 -28.801 1.00 49.55 215 SER A CA 1
ATOM 1258 C C . SER A 1 188 ? -39.595 6.419 -30.218 1.00 51.35 215 SER A C 1
ATOM 1259 O O . SER A 1 188 ? -38.697 6.750 -30.998 1.00 49.22 215 SER A O 1
ATOM 1262 N N . THR A 1 189 ? -40.575 5.585 -30.550 1.00 48.20 216 THR A N 1
ATOM 1263 C CA . THR A 1 189 ? -40.648 4.985 -31.875 1.00 50.09 216 THR A CA 1
ATOM 1264 C C . THR A 1 189 ? -42.019 5.256 -32.471 1.00 48.54 216 THR A C 1
ATOM 1265 O O . THR A 1 189 ? -43.041 5.023 -31.817 1.00 44.32 216 THR A O 1
ATOM 1269 N N . THR A 1 190 ? -42.039 5.747 -33.706 1.00 49.91 217 THR A N 1
ATOM 1270 C CA . THR A 1 190 ? -43.291 6.005 -34.401 1.00 50.36 217 THR A CA 1
ATOM 1271 C C . THR A 1 190 ? -43.668 4.786 -35.229 1.00 45.58 217 THR A C 1
ATOM 1272 O O . THR A 1 190 ? -42.856 4.275 -36.002 1.00 51.06 217 THR A O 1
ATOM 1276 N N . ILE A 1 191 ? -44.893 4.314 -35.039 1.00 46.21 218 ILE A N 1
ATOM 1277 C CA . ILE A 1 191 ? -45.441 3.165 -35.749 1.00 46.35 218 ILE A CA 1
ATOM 1278 C C . ILE A 1 191 ? -46.596 3.696 -36.576 1.00 46.84 218 ILE A C 1
ATOM 1279 O O . ILE A 1 191 ? -47.551 4.258 -36.022 1.00 42.72 218 ILE A O 1
ATOM 1284 N N . ARG A 1 192 ? -46.499 3.557 -37.895 1.00 45.59 219 ARG A N 1
ATOM 1285 C CA . ARG A 1 192 ? -47.434 4.205 -38.802 1.00 47.14 219 ARG A CA 1
ATOM 1286 C C . ARG A 1 192 ? -48.487 3.221 -39.289 1.00 48.32 219 ARG A C 1
ATOM 1287 O O . ARG A 1 192 ? -48.197 2.044 -39.528 1.00 47.85 219 ARG A O 1
ATOM 1295 N N . TYR A 1 193 ? -49.714 3.713 -39.428 1.00 49.00 220 TYR A N 1
ATOM 1296 C CA . TYR A 1 193 ? -50.823 2.894 -39.880 1.00 47.47 220 TYR A CA 1
ATOM 1297 C C . TYR A 1 193 ? -51.677 3.668 -40.868 1.00 51.41 220 TYR A C 1
ATOM 1298 O O . TYR A 1 193 ? -51.756 4.900 -40.819 1.00 51.41 220 TYR A O 1
ATOM 1307 N N . GLN A 1 194 ? -52.342 2.920 -41.740 1.00 50.52 221 GLN A N 1
ATOM 1308 C CA A GLN A 1 194 ? -53.377 3.452 -42.611 0.44 53.95 221 GLN A CA 1
ATOM 1309 C CA B GLN A 1 194 ? -53.376 3.443 -42.619 0.56 53.97 221 GLN A CA 1
ATOM 1310 C C . GLN A 1 194 ? -54.724 2.889 -42.179 1.00 55.71 221 GLN A C 1
ATOM 1311 O O . GLN A 1 194 ? -54.816 1.740 -41.736 1.00 57.02 221 GLN A O 1
ATOM 1322 N N . ALA A 1 195 ? -55.771 3.702 -42.295 1.00 55.01 222 ALA A N 1
ATOM 1323 C CA . ALA A 1 195 ? -57.081 3.276 -41.828 1.00 56.44 222 ALA A CA 1
ATOM 1324 C C . ALA A 1 195 ? -58.165 3.669 -42.818 1.00 58.52 222 ALA A C 1
ATOM 1325 O O . ALA A 1 195 ? -58.101 4.732 -43.438 1.00 57.77 222 ALA A O 1
ATOM 1327 N N . THR A 1 196 ? -59.164 2.803 -42.955 1.00 53.83 223 THR A N 1
ATOM 1328 C CA . THR A 1 196 ? -60.379 3.122 -43.685 1.00 59.29 223 THR A CA 1
ATOM 1329 C C . THR A 1 196 ? -61.572 2.842 -42.783 1.00 60.78 223 THR A C 1
ATOM 1330 O O . THR A 1 196 ? -61.496 2.014 -41.871 1.00 57.76 223 THR A O 1
ATOM 1334 N N . GLY A 1 197 ? -62.676 3.537 -43.049 1.00 63.38 224 GLY A N 1
ATOM 1335 C CA . GLY A 1 197 ? -63.836 3.448 -42.181 1.00 65.28 224 GLY A CA 1
ATOM 1336 C C . GLY A 1 197 ? -63.542 3.788 -40.737 1.00 65.67 224 GLY A C 1
ATOM 1337 O O . GLY A 1 197 ? -64.164 3.218 -39.836 1.00 67.51 224 GLY A O 1
ATOM 1338 N N . PHE A 1 198 ? -62.601 4.702 -40.494 1.00 58.78 225 PHE A N 1
ATOM 1339 C CA . PHE A 1 198 ? -62.227 5.062 -39.133 1.00 55.67 225 PHE A CA 1
ATOM 1340 C C . PHE A 1 198 ? -63.449 5.492 -38.336 1.00 58.03 225 PHE A C 1
ATOM 1341 O O . PHE A 1 198 ? -64.344 6.166 -38.853 1.00 61.74 225 PHE A O 1
ATOM 1349 N N . GLY A 1 199 ? -63.488 5.086 -37.070 1.00 55.26 226 GLY A N 1
ATOM 1350 C CA . GLY A 1 199 ? -64.554 5.501 -36.185 1.00 59.67 226 GLY A CA 1
ATOM 1351 C C . GLY A 1 199 ? -65.869 4.775 -36.349 1.00 66.89 226 GLY A C 1
ATOM 1352 O O . GLY A 1 199 ? -66.872 5.222 -35.784 1.00 71.07 226 GLY A O 1
ATOM 1353 N N . THR A 1 200 ? -65.907 3.678 -37.099 1.00 72.99 227 THR A N 1
ATOM 1354 C CA . THR A 1 200 ? -67.135 2.919 -37.312 1.00 81.75 227 THR A CA 1
ATOM 1355 C C . THR A 1 200 ? -66.950 1.480 -36.832 1.00 90.02 227 THR A C 1
ATOM 1356 O O . THR A 1 200 ? -65.968 1.140 -36.163 1.00 85.71 227 THR A O 1
ATOM 1360 N N . ASN A 1 201 ? -67.916 0.630 -37.190 1.00 104.10 228 ASN A N 1
ATOM 1361 C CA . ASN A 1 201 ? -67.870 -0.784 -36.843 1.00 117.59 228 ASN A CA 1
ATOM 1362 C C . ASN A 1 201 ? -67.057 -1.603 -37.837 1.00 112.59 228 ASN A C 1
ATOM 1363 O O . ASN A 1 201 ? -66.678 -2.736 -37.522 1.00 113.25 228 ASN A O 1
ATOM 1368 N N . GLU A 1 202 ? -66.789 -1.059 -39.024 1.00 106.48 229 GLU A N 1
ATOM 1369 C CA . GLU A 1 202 ? -66.067 -1.778 -40.065 1.00 101.03 229 GLU A CA 1
ATOM 1370 C C . GLU A 1 202 ? -64.733 -1.111 -40.385 1.00 87.49 229 GLU A C 1
ATOM 1371 O O . GLU A 1 202 ? -64.409 -0.905 -41.558 1.00 82.74 229 GLU A O 1
ATOM 1377 N N . THR A 1 203 ? -63.953 -0.768 -39.361 1.00 82.66 230 THR A N 1
ATOM 1378 C CA . THR A 1 203 ? -62.667 -0.118 -39.579 1.00 77.15 230 THR A CA 1
ATOM 1379 C C . THR A 1 203 ? -61.609 -1.138 -39.990 1.00 76.13 230 THR A C 1
ATOM 1380 O O . THR A 1 203 ? -61.528 -2.233 -39.426 1.00 78.93 230 THR A O 1
ATOM 1384 N N . GLU A 1 204 ? -60.790 -0.768 -40.971 1.00 72.63 231 GLU A N 1
ATOM 1385 C CA . GLU A 1 204 ? -59.700 -1.609 -41.449 1.00 73.37 231 GLU A CA 1
ATOM 1386 C C . GLU A 1 204 ? -58.380 -0.884 -41.246 1.00 64.31 231 GLU A C 1
ATOM 1387 O O . GLU A 1 204 ? -58.256 0.293 -41.598 1.00 61.26 231 GLU A O 1
ATOM 1393 N N . TYR A 1 205 ? -57.397 -1.587 -40.688 1.00 61.99 232 TYR A N 1
ATOM 1394 C CA . TYR A 1 205 ? -56.099 -1.010 -40.364 1.00 59.15 232 TYR A CA 1
ATOM 1395 C C . TYR A 1 205 ? -54.984 -1.783 -41.054 1.00 58.44 232 TYR A C 1
ATOM 1396 O O . TYR A 1 205 ? -55.023 -3.013 -41.136 1.00 58.39 232 TYR A O 1
ATOM 1405 N N . LEU A 1 206 ? -53.983 -1.052 -41.532 1.00 55.89 233 LEU A N 1
ATOM 1406 C CA . LEU A 1 206 ? -52.782 -1.638 -42.111 1.00 56.40 233 LEU A CA 1
ATOM 1407 C C . LEU A 1 206 ? -51.572 -1.049 -41.407 1.00 55.45 233 LEU A C 1
ATOM 1408 O O . LEU A 1 206 ? -51.494 0.167 -41.221 1.00 54.49 233 LEU A O 1
ATOM 1413 N N . PHE A 1 207 ? -50.636 -1.902 -41.020 1.00 55.62 234 PHE A N 1
ATOM 1414 C CA . PHE A 1 207 ? -49.364 -1.434 -40.496 1.00 55.19 234 PHE A CA 1
ATOM 1415 C C . PHE A 1 207 ? -48.421 -1.148 -41.656 1.00 55.46 234 PHE A C 1
ATOM 1416 O O . PHE A 1 207 ? -48.267 -1.978 -42.560 1.00 51.47 234 PHE A O 1
ATOM 1424 N N . GLU A 1 208 ? -47.801 0.030 -41.640 1.00 52.80 235 GLU A N 1
ATOM 1425 C CA . GLU A 1 208 ? -47.010 0.501 -42.774 1.00 57.59 235 GLU A CA 1
ATOM 1426 C C . GLU A 1 208 ? -45.549 0.091 -42.610 1.00 57.21 235 GLU A C 1
ATOM 1427 O O . GLU A 1 208 ? -44.886 0.498 -41.650 1.00 54.75 235 GLU A O 1
ATOM 1433 N N . VAL A 1 209 ? -45.051 -0.709 -43.545 1.00 54.04 236 VAL A N 1
ATOM 1434 C CA . VAL A 1 209 ? -43.639 -1.080 -43.561 1.00 56.90 236 VAL A CA 1
ATOM 1435 C C . VAL A 1 209 ? -42.821 -0.079 -44.363 1.00 60.52 236 VAL A C 1
ATOM 1436 O O . VAL A 1 209 ? -41.787 0.408 -43.899 1.00 58.66 236 VAL A O 1
ATOM 1440 N N . ASP A 1 210 ? -43.253 0.207 -45.590 1.00 65.24 237 ASP A N 1
ATOM 1441 C CA . ASP A 1 210 ? -42.832 1.394 -46.326 1.00 67.56 237 ASP A CA 1
ATOM 1442 C C . ASP A 1 210 ? -44.060 1.911 -47.068 1.00 66.45 237 ASP A C 1
ATOM 1443 O O . ASP A 1 210 ? -45.181 1.444 -46.839 1.00 63.76 237 ASP A O 1
ATOM 1448 N N . ASN A 1 211 ? -43.864 2.878 -47.966 1.00 65.19 238 ASN A N 1
ATOM 1449 C CA . ASN A 1 211 ? -45.028 3.479 -48.611 1.00 72.32 238 ASN A CA 1
ATOM 1450 C C . ASN A 1 211 ? -45.756 2.507 -49.530 1.00 65.46 238 ASN A C 1
ATOM 1451 O O . ASN A 1 211 ? -46.898 2.781 -49.916 1.00 63.51 238 ASN A O 1
ATOM 1456 N N . LEU A 1 212 ? -45.142 1.373 -49.862 1.00 62.54 239 LEU A N 1
ATOM 1457 C CA . LEU A 1 212 ? -45.757 0.381 -50.729 1.00 63.83 239 LEU A CA 1
ATOM 1458 C C . LEU A 1 212 ? -45.882 -0.995 -50.090 1.00 63.60 239 LEU A C 1
ATOM 1459 O O . LEU A 1 212 ? -46.334 -1.925 -50.762 1.00 66.37 239 LEU A O 1
ATOM 1464 N N . THR A 1 213 ? -45.496 -1.164 -48.826 1.00 60.14 240 THR A N 1
ATOM 1465 C CA . THR A 1 213 ? -45.565 -2.469 -48.179 1.00 59.94 240 THR A CA 1
ATOM 1466 C C . THR A 1 213 ? -46.317 -2.345 -46.864 1.00 57.61 240 THR A C 1
ATOM 1467 O O . THR A 1 213 ? -45.963 -1.519 -46.016 1.00 55.47 240 THR A O 1
ATOM 1471 N N . TYR A 1 214 ? -47.347 -3.170 -46.693 1.00 60.13 241 TYR A N 1
ATOM 1472 C CA . TYR A 1 214 ? -48.220 -3.083 -45.532 1.00 57.57 241 TYR A CA 1
ATOM 1473 C C . TYR A 1 214 ? -48.504 -4.478 -44.993 1.00 65.05 241 TYR A C 1
ATOM 1474 O O . TYR A 1 214 ? -48.393 -5.480 -45.705 1.00 66.80 241 TYR A O 1
ATOM 1483 N N . VAL A 1 215 ? -48.865 -4.527 -43.713 1.00 59.61 242 VAL A N 1
ATOM 1484 C CA . VAL A 1 215 ? -49.286 -5.749 -43.041 1.00 59.85 242 VAL A CA 1
ATOM 1485 C C . VAL A 1 215 ? -50.695 -5.530 -42.516 1.00 59.55 242 VAL A C 1
ATOM 1486 O O . VAL A 1 215 ? -50.962 -4.518 -41.858 1.00 57.56 242 VAL A O 1
ATOM 1490 N N . GLN A 1 216 ? -51.589 -6.470 -42.805 1.00 61.09 243 GLN A N 1
ATOM 1491 C CA . GLN A 1 216 ? -52.940 -6.391 -42.273 1.00 64.97 243 GLN A CA 1
ATOM 1492 C C . GLN A 1 216 ? -52.890 -6.460 -40.751 1.00 57.86 243 GLN A C 1
ATOM 1493 O O . GLN A 1 216 ? -52.309 -7.386 -40.181 1.00 58.29 243 GLN A O 1
ATOM 1499 N N . LEU A 1 217 ? -53.484 -5.466 -40.094 1.00 61.06 244 LEU A N 1
ATOM 1500 C CA . LEU A 1 217 ? -53.319 -5.315 -38.655 1.00 60.34 244 LEU A CA 1
ATOM 1501 C C . LEU A 1 217 ? -54.304 -6.183 -37.881 1.00 64.29 244 LEU A C 1
ATOM 1502 O O . LEU A 1 217 ? -55.486 -6.269 -38.226 1.00 68.43 244 LEU A O 1
ATOM 1507 N N . GLU A 1 218 ? -53.807 -6.818 -36.820 1.00 64.12 245 GLU A N 1
ATOM 1508 C CA . GLU A 1 218 ? -54.622 -7.558 -35.867 1.00 67.10 245 GLU A CA 1
ATOM 1509 C C . GLU A 1 218 ? -54.513 -6.915 -34.490 1.00 61.55 245 GLU A C 1
ATOM 1510 O O . GLU A 1 218 ? -53.477 -6.339 -34.139 1.00 56.24 245 GLU A O 1
ATOM 1516 N N . SER A 1 219 ? -55.593 -7.034 -33.708 1.00 59.88 246 SER A N 1
ATOM 1517 C CA . SER A 1 219 ? -55.603 -6.479 -32.355 1.00 67.67 246 SER A CA 1
ATOM 1518 C C . SER A 1 219 ? -54.534 -7.110 -31.478 1.00 64.56 246 SER A C 1
ATOM 1519 O O . SER A 1 219 ? -54.025 -6.464 -30.554 1.00 62.46 246 SER A O 1
ATOM 1522 N N . ARG A 1 220 ? -54.195 -8.371 -31.737 1.00 64.96 247 ARG A N 1
ATOM 1523 C CA . ARG A 1 220 ? -53.243 -9.091 -30.905 1.00 68.06 247 ARG A CA 1
ATOM 1524 C C . ARG A 1 220 ? -51.799 -8.684 -31.164 1.00 67.41 247 ARG A C 1
ATOM 1525 O O . ARG A 1 220 ? -50.910 -9.134 -30.436 1.00 69.03 247 ARG A O 1
ATOM 1533 N N . PHE A 1 221 ? -51.545 -7.839 -32.162 1.00 62.40 248 PHE A N 1
ATOM 1534 C CA . PHE A 1 221 ? -50.184 -7.443 -32.499 1.00 58.28 248 PHE A CA 1
ATOM 1535 C C . PHE A 1 221 ? -49.691 -6.405 -31.495 1.00 58.02 248 PHE A C 1
ATOM 1536 O O . PHE A 1 221 ? -50.266 -5.317 -31.388 1.00 56.30 248 PHE A O 1
ATOM 1544 N N . THR A 1 222 ? -48.626 -6.736 -30.765 1.00 57.71 249 THR A N 1
ATOM 1545 C CA . THR A 1 222 ? -47.999 -5.783 -29.863 1.00 54.94 249 THR A CA 1
ATOM 1546 C C . THR A 1 222 ? -47.047 -4.866 -30.627 1.00 54.18 249 THR A C 1
ATOM 1547 O O . THR A 1 222 ? -46.635 -5.181 -31.749 1.00 56.68 249 THR A O 1
ATOM 1551 N N . PRO A 1 223 ? -46.688 -3.714 -30.042 1.00 54.08 250 PRO A N 1
ATOM 1552 C CA . PRO A 1 223 ? -45.673 -2.857 -30.684 1.00 51.41 250 PRO A CA 1
ATOM 1553 C C . PRO A 1 223 ? -44.376 -3.585 -30.991 1.00 56.71 250 PRO A C 1
ATOM 1554 O O . PRO A 1 223 ? -43.812 -3.402 -32.076 1.00 53.30 250 PRO A O 1
ATOM 1558 N N . GLN A 1 224 ? -43.894 -4.418 -30.066 1.00 59.18 251 GLN A N 1
ATOM 1559 C CA . GLN A 1 224 ? -42.638 -5.124 -30.288 1.00 60.63 251 GLN A CA 1
ATOM 1560 C C . GLN A 1 224 ? -42.752 -6.111 -31.444 1.00 63.69 251 GLN A C 1
ATOM 1561 O O . GLN A 1 224 ? -41.809 -6.270 -32.228 1.00 64.38 251 GLN A O 1
ATOM 1567 N N . PHE A 1 225 ? -43.893 -6.792 -31.562 1.00 61.63 252 PHE A N 1
ATOM 1568 C CA . PHE A 1 225 ? -44.086 -7.684 -32.698 1.00 60.68 252 PHE A CA 1
ATOM 1569 C C . PHE A 1 225 ? -44.105 -6.907 -34.006 1.00 58.69 252 PHE A C 1
ATOM 1570 O O . PHE A 1 225 ? -43.478 -7.319 -34.988 1.00 58.33 252 PHE A O 1
ATOM 1578 N N . LEU A 1 226 ? -44.814 -5.775 -34.039 1.00 57.06 253 LEU A N 1
ATOM 1579 C CA . LEU A 1 226 ? -44.862 -4.982 -35.262 1.00 57.14 253 LEU A CA 1
ATOM 1580 C C . LEU A 1 226 ? -43.464 -4.557 -35.693 1.00 55.83 253 LEU A C 1
ATOM 1581 O O . LEU A 1 226 ? -43.121 -4.645 -36.877 1.00 55.28 253 LEU A O 1
ATOM 1586 N N . LEU A 1 227 ? -42.634 -4.125 -34.740 1.00 55.84 254 LEU A N 1
ATOM 1587 C CA . LEU A 1 227 ? -41.291 -3.668 -35.081 1.00 54.94 254 LEU A CA 1
ATOM 1588 C C . LEU A 1 227 ? -40.402 -4.826 -35.520 1.00 59.36 254 LEU A C 1
ATOM 1589 O O . LEU A 1 227 ? -39.586 -4.668 -36.436 1.00 59.91 254 LEU A O 1
ATOM 1594 N N . GLN A 1 228 ? -40.540 -5.994 -34.880 1.00 63.99 255 GLN A N 1
ATOM 1595 C CA . GLN A 1 228 ? -39.764 -7.162 -35.302 1.00 70.55 255 GLN A CA 1
ATOM 1596 C C . GLN A 1 228 ? -40.234 -7.675 -36.656 1.00 69.17 255 GLN A C 1
ATOM 1597 O O . GLN A 1 228 ? -39.419 -8.065 -37.500 1.00 69.49 255 GLN A O 1
ATOM 1603 N N . LEU A 1 229 ? -41.549 -7.697 -36.873 1.00 65.07 256 LEU A N 1
ATOM 1604 C CA . LEU A 1 229 ? -42.075 -8.057 -38.184 1.00 67.98 256 LEU A CA 1
ATOM 1605 C C . LEU A 1 229 ? -41.549 -7.104 -39.250 1.00 66.84 256 LEU A C 1
ATOM 1606 O O . LEU A 1 229 ? -41.102 -7.531 -40.321 1.00 69.28 256 LEU A O 1
ATOM 1611 N N . ASN A 1 230 ? -41.589 -5.803 -38.960 1.00 63.27 257 ASN A N 1
ATOM 1612 C CA . ASN A 1 230 ? -41.038 -4.805 -39.872 1.00 63.60 257 ASN A CA 1
ATOM 1613 C C . ASN A 1 230 ? -39.580 -5.105 -40.202 1.00 68.12 257 ASN A C 1
ATOM 1614 O O . ASN A 1 230 ? -39.187 -5.133 -41.375 1.00 66.91 257 ASN A O 1
ATOM 1619 N N . GLU A 1 231 ? -38.763 -5.353 -39.177 1.00 70.68 258 GLU A N 1
ATOM 1620 C CA . GLU A 1 231 ? -37.345 -5.598 -39.417 1.00 76.70 258 GLU A CA 1
ATOM 1621 C C . GLU A 1 231 ? -37.127 -6.902 -40.176 1.00 77.32 258 GLU A C 1
ATOM 1622 O O . GLU A 1 231 ? -36.255 -6.977 -41.050 1.00 79.32 258 GLU A O 1
ATOM 1628 N N . THR A 1 232 ? -37.910 -7.938 -39.860 1.00 75.40 259 THR A N 1
ATOM 1629 C CA . THR A 1 232 ? -37.793 -9.194 -40.595 1.00 76.09 259 THR A CA 1
ATOM 1630 C C . THR A 1 232 ? -38.102 -8.994 -42.072 1.00 74.12 259 THR A C 1
ATOM 1631 O O . THR A 1 232 ? -37.423 -9.556 -42.939 1.00 74.39 259 THR A O 1
ATOM 1635 N N . ILE A 1 233 ? -39.116 -8.182 -42.377 1.00 71.18 260 ILE A N 1
ATOM 1636 C CA . ILE A 1 233 ? -39.490 -7.939 -43.767 1.00 71.63 260 ILE A CA 1
ATOM 1637 C C . ILE A 1 233 ? -38.378 -7.202 -44.502 1.00 73.54 260 ILE A C 1
ATOM 1638 O O . ILE A 1 233 ? -38.051 -7.533 -45.648 1.00 74.11 260 ILE A O 1
ATOM 1643 N N . TYR A 1 234 ? -37.767 -6.205 -43.857 1.00 72.15 261 TYR A N 1
ATOM 1644 C CA . TYR A 1 234 ? -36.663 -5.487 -44.489 1.00 75.13 261 TYR A CA 1
ATOM 1645 C C . TYR A 1 234 ? -35.478 -6.413 -44.751 1.00 79.00 261 TYR A C 1
ATOM 1646 O O . TYR A 1 234 ? -34.922 -6.433 -45.856 1.00 83.83 261 TYR A O 1
ATOM 1655 N N . THR A 1 235 ? -35.081 -7.197 -43.745 1.00 80.13 262 THR A N 1
ATOM 1656 C CA . THR A 1 235 ? -33.893 -8.034 -43.880 1.00 87.64 262 THR A CA 1
ATOM 1657 C C . THR A 1 235 ? -34.151 -9.278 -44.721 1.00 90.62 262 THR A C 1
ATOM 1658 O O . THR A 1 235 ? -33.233 -9.771 -45.384 1.00 96.95 262 THR A O 1
ATOM 1662 N N . SER A 1 236 ? -35.367 -9.814 -44.700 1.00 86.49 263 SER A N 1
ATOM 1663 C CA . SER A 1 236 ? -35.680 -10.940 -45.568 1.00 86.79 263 SER A CA 1
ATOM 1664 C C . SER A 1 236 ? -36.017 -10.507 -46.986 1.00 86.06 263 SER A C 1
ATOM 1665 O O . SER A 1 236 ? -36.324 -11.365 -47.818 1.00 88.42 263 SER A O 1
ATOM 1668 N N . GLY A 1 237 ? -35.973 -9.209 -47.277 1.00 97.46 264 GLY A N 1
ATOM 1669 C CA . GLY A 1 237 ? -36.253 -8.716 -48.611 1.00 96.92 264 GLY A CA 1
ATOM 1670 C C . GLY A 1 237 ? -37.666 -8.989 -49.083 1.00 94.45 264 GLY A C 1
ATOM 1671 O O . GLY A 1 237 ? -37.870 -9.438 -50.214 1.00 95.85 264 GLY A O 1
ATOM 1672 N N . LYS A 1 238 ? -38.656 -8.722 -48.230 1.00 91.20 265 LYS A N 1
ATOM 1673 C CA . LYS A 1 238 ? -40.056 -8.947 -48.567 1.00 88.32 265 LYS A CA 1
ATOM 1674 C C . LYS A 1 238 ? -40.814 -7.642 -48.787 1.00 84.20 265 LYS A C 1
ATOM 1675 O O . LYS A 1 238 ? -42.048 -7.636 -48.788 1.00 82.87 265 LYS A O 1
ATOM 1681 N N . ARG A 1 239 ? -40.099 -6.536 -48.965 1.00 81.25 266 ARG A N 1
ATOM 1682 C CA . ARG A 1 239 ? -40.733 -5.296 -49.377 1.00 76.60 266 ARG A CA 1
ATOM 1683 C C . ARG A 1 239 ? -41.166 -5.383 -50.837 1.00 79.54 266 ARG A C 1
ATOM 1684 O O . ARG A 1 239 ? -40.654 -6.190 -51.624 1.00 80.41 266 ARG A O 1
ATOM 1692 N N . SER A 1 240 ? -42.118 -4.530 -51.199 1.00 77.69 267 SER A N 1
ATOM 1693 C CA . SER A 1 240 ? -42.572 -4.462 -52.582 1.00 81.71 267 SER A CA 1
ATOM 1694 C C . SER A 1 240 ? -41.442 -3.988 -53.495 1.00 83.90 267 SER A C 1
ATOM 1695 O O . SER A 1 240 ? -40.835 -2.944 -53.259 1.00 86.15 267 SER A O 1
ATOM 1698 N N . ASN A 1 241 ? -41.146 -4.760 -54.533 1.00 91.72 268 ASN A N 1
ATOM 1699 C CA . ASN A 1 241 ? -40.210 -4.336 -55.572 1.00 102.92 268 ASN A CA 1
ATOM 1700 C C . ASN A 1 241 ? -40.941 -4.016 -56.873 1.00 98.61 268 ASN A C 1
ATOM 1701 O O . ASN A 1 241 ? -40.482 -4.350 -57.963 1.00 99.64 268 ASN A O 1
ATOM 1706 N N . THR A 1 242 ? -42.087 -3.343 -56.761 1.00 96.14 269 THR A N 1
ATOM 1707 C CA . THR A 1 242 ? -42.893 -2.921 -57.897 1.00 97.26 269 THR A CA 1
ATOM 1708 C C . THR A 1 242 ? -43.462 -1.537 -57.600 1.00 97.73 269 THR A C 1
ATOM 1709 O O . THR A 1 242 ? -43.193 -0.936 -56.554 1.00 94.98 269 THR A O 1
ATOM 1713 N N . THR A 1 243 ? -44.269 -1.036 -58.537 1.00 98.52 270 THR A N 1
ATOM 1714 C CA . THR A 1 243 ? -45.037 0.185 -58.319 1.00 96.52 270 THR A CA 1
ATOM 1715 C C . THR A 1 243 ? -46.286 -0.067 -57.483 1.00 90.39 270 THR A C 1
ATOM 1716 O O . THR A 1 243 ? -46.822 0.873 -56.883 1.00 88.67 270 THR A O 1
ATOM 1720 N N . GLY A 1 244 ? -46.745 -1.324 -57.414 1.00 88.81 271 GLY A N 1
ATOM 1721 C CA . GLY A 1 244 ? -47.996 -1.646 -56.762 1.00 86.64 271 GLY A CA 1
ATOM 1722 C C . GLY A 1 244 ? -47.866 -1.831 -55.261 1.00 84.80 271 GLY A C 1
ATOM 1723 O O . GLY A 1 244 ? -46.773 -1.906 -54.701 1.00 83.31 271 GLY A O 1
ATOM 1724 N N . LYS A 1 245 ? -49.023 -1.912 -54.613 1.00 84.90 272 LYS A N 1
ATOM 1725 C CA . LYS A 1 245 ? -49.111 -1.993 -53.165 1.00 84.69 272 LYS A CA 1
ATOM 1726 C C . LYS A 1 245 ? -49.075 -3.455 -52.736 1.00 87.79 272 LYS A C 1
ATOM 1727 O O . LYS A 1 245 ? -49.867 -4.270 -53.218 1.00 94.32 272 LYS A O 1
ATOM 1733 N N . LEU A 1 246 ? -48.152 -3.782 -51.837 1.00 82.85 273 LEU A N 1
ATOM 1734 C CA . LEU A 1 246 ? -47.991 -5.135 -51.324 1.00 77.98 273 LEU A CA 1
ATOM 1735 C C . LEU A 1 246 ? -48.520 -5.186 -49.897 1.00 74.88 273 LEU A C 1
ATOM 1736 O O . LEU A 1 246 ? -48.011 -4.482 -49.018 1.00 73.62 273 LEU A O 1
ATOM 1741 N N . ILE A 1 247 ? -49.533 -6.016 -49.669 1.00 72.14 274 ILE A N 1
ATOM 1742 C CA . ILE A 1 247 ? -50.155 -6.162 -48.359 1.00 73.11 274 ILE A CA 1
ATOM 1743 C C . ILE A 1 247 ? -49.934 -7.595 -47.892 1.00 72.62 274 ILE A C 1
ATOM 1744 O O . ILE A 1 247 ? -50.472 -8.541 -48.484 1.00 72.48 274 ILE A O 1
ATOM 1749 N N . TRP A 1 248 ? -49.141 -7.757 -46.837 1.00 70.54 275 TRP A N 1
ATOM 1750 C CA . TRP A 1 248 ? -48.918 -9.066 -46.246 1.00 71.23 275 TRP A CA 1
ATOM 1751 C C . TRP A 1 248 ? -50.023 -9.394 -45.251 1.00 73.91 275 TRP A C 1
ATOM 1752 O O . TRP A 1 248 ? -50.664 -8.511 -44.674 1.00 74.60 275 TRP A O 1
ATOM 1763 N N . LYS A 1 249 ? -50.240 -10.688 -45.050 1.00 75.95 276 LYS A N 1
ATOM 1764 C CA . LYS A 1 249 ? -51.189 -11.160 -44.055 1.00 78.11 276 LYS A CA 1
ATOM 1765 C C . LYS A 1 249 ? -50.526 -12.214 -43.184 1.00 78.17 276 LYS A C 1
ATOM 1766 O O . LYS A 1 249 ? -49.740 -13.037 -43.666 1.00 80.61 276 LYS A O 1
ATOM 1772 N N . VAL A 1 250 ? -50.859 -12.172 -41.901 1.00 73.67 277 VAL A N 1
ATOM 1773 C CA . VAL A 1 250 ? -50.334 -13.065 -40.878 1.00 79.51 277 VAL A CA 1
ATOM 1774 C C . VAL A 1 250 ? -51.452 -14.038 -40.512 1.00 87.88 277 VAL A C 1
ATOM 1775 O O . VAL A 1 250 ? -52.531 -13.613 -40.085 1.00 87.83 277 VAL A O 1
ATOM 1779 N N . ASN A 1 251 ? -51.219 -15.336 -40.697 1.00 97.38 278 ASN A N 1
ATOM 1780 C CA . ASN A 1 251 ? -52.270 -16.297 -40.381 1.00 108.64 278 ASN A CA 1
ATOM 1781 C C . ASN A 1 251 ? -52.309 -16.573 -38.876 1.00 107.17 278 ASN A C 1
ATOM 1782 O O . ASN A 1 251 ? -51.355 -16.267 -38.160 1.00 103.87 278 ASN A O 1
ATOM 1787 N N . PRO A 1 252 ? -53.418 -17.131 -38.366 1.00 110.36 279 PRO A N 1
ATOM 1788 C CA . PRO A 1 252 ? -53.612 -17.156 -36.901 1.00 115.05 279 PRO A CA 1
ATOM 1789 C C . PRO A 1 252 ? -52.525 -17.875 -36.114 1.00 123.61 279 PRO A C 1
ATOM 1790 O O . PRO A 1 252 ? -52.167 -17.415 -35.021 1.00 122.54 279 PRO A O 1
ATOM 1794 N N . GLU A 1 253 ? -51.987 -18.986 -36.623 1.00 138.27 280 GLU A N 1
ATOM 1795 C CA . GLU A 1 253 ? -51.046 -19.776 -35.829 1.00 142.63 280 GLU A CA 1
ATOM 1796 C C . GLU A 1 253 ? -49.728 -19.052 -35.575 1.00 134.56 280 GLU A C 1
ATOM 1797 O O . GLU A 1 253 ? -48.852 -19.610 -34.905 1.00 137.07 280 GLU A O 1
ATOM 1803 N N . ILE A 1 254 ? -49.570 -17.834 -36.081 1.00 125.16 281 ILE A N 1
ATOM 1804 C CA . ILE A 1 254 ? -48.365 -17.050 -35.840 1.00 117.63 281 ILE A CA 1
ATOM 1805 C C . ILE A 1 254 ? -48.445 -16.444 -34.444 1.00 118.14 281 ILE A C 1
ATOM 1806 O O . ILE A 1 254 ? -49.370 -15.684 -34.139 1.00 114.86 281 ILE A O 1
ATOM 1811 N N . ASP A 1 255 ? -47.469 -16.772 -33.603 1.00 124.84 282 ASP A N 1
ATOM 1812 C CA . ASP A 1 255 ? -47.415 -16.237 -32.251 1.00 130.88 282 ASP A CA 1
ATOM 1813 C C . ASP A 1 255 ? -47.088 -14.749 -32.274 1.00 131.02 282 ASP A C 1
ATOM 1814 O O . ASP A 1 255 ? -46.323 -14.270 -33.115 1.00 128.29 282 ASP A O 1
ATOM 1819 N N . THR A 1 256 ? -47.674 -14.014 -31.331 1.00 126.29 283 THR A N 1
ATOM 1820 C CA . THR A 1 256 ? -47.427 -12.585 -31.190 1.00 128.32 283 THR A CA 1
ATOM 1821 C C . THR A 1 256 ? -47.197 -12.250 -29.724 1.00 135.89 283 THR A C 1
ATOM 1822 O O . THR A 1 256 ? -47.958 -12.691 -28.856 1.00 139.95 283 THR A O 1
ATOM 1826 N N . THR A 1 257 ? -46.149 -11.468 -29.464 1.00 136.40 284 THR A N 1
ATOM 1827 C CA . THR A 1 257 ? -45.733 -11.068 -28.119 1.00 136.14 284 THR A CA 1
ATOM 1828 C C . THR A 1 257 ? -46.894 -10.655 -27.219 1.00 139.47 284 THR A C 1
ATOM 1829 O O . THR A 1 257 ? -47.233 -11.359 -26.267 1.00 143.11 284 THR A O 1
ATOM 1833 N N . GLU A 1 260 ? -52.547 -13.069 -22.223 1.00 146.65 287 GLU A N 1
ATOM 1834 C CA . GLU A 1 260 ? -52.538 -11.612 -22.240 1.00 145.19 287 GLU A CA 1
ATOM 1835 C C . GLU A 1 260 ? -51.927 -11.045 -20.965 1.00 141.24 287 GLU A C 1
ATOM 1836 O O . GLU A 1 260 ? -52.379 -11.345 -19.859 1.00 142.48 287 GLU A O 1
ATOM 1842 N N . TRP A 1 261 ? -50.899 -10.218 -21.129 1.00 133.73 288 TRP A N 1
ATOM 1843 C CA . TRP A 1 261 ? -50.168 -9.641 -20.013 1.00 126.90 288 TRP A CA 1
ATOM 1844 C C . TRP A 1 261 ? -49.947 -8.155 -20.251 1.00 116.01 288 TRP A C 1
ATOM 1845 O O . TRP A 1 261 ? -49.772 -7.710 -21.390 1.00 119.30 288 TRP A O 1
ATOM 1856 N N . ALA A 1 262 ? -49.958 -7.390 -19.162 1.00 101.83 289 ALA A N 1
ATOM 1857 C CA . ALA A 1 262 ? -49.725 -5.956 -19.236 1.00 85.64 289 ALA A CA 1
ATOM 1858 C C . ALA A 1 262 ? -48.259 -5.667 -19.547 1.00 75.71 28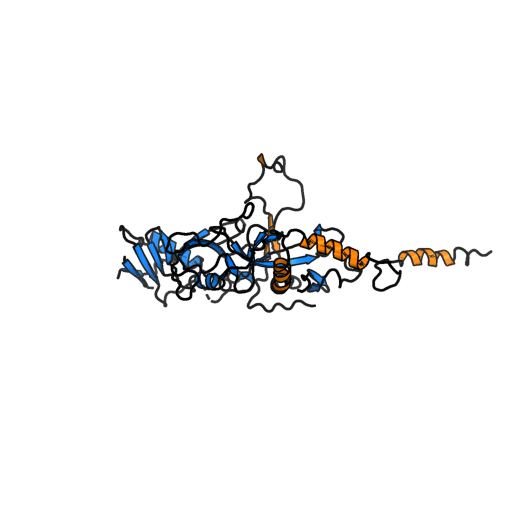9 ALA A C 1
ATOM 1859 O O . ALA A 1 262 ? -47.370 -6.478 -19.274 1.00 75.70 289 ALA A O 1
ATOM 1861 N N . PHE A 1 263 ? -48.008 -4.479 -20.111 1.00 70.61 290 PHE A N 1
ATOM 1862 C CA . PHE A 1 263 ? -46.670 -4.176 -20.617 1.00 64.38 290 PHE A CA 1
ATOM 1863 C C . PHE A 1 263 ? -45.627 -4.113 -19.505 1.00 69.01 290 PHE A C 1
ATOM 1864 O O . PHE A 1 263 ? -44.454 -4.416 -19.748 1.00 65.64 290 PHE A O 1
ATOM 1872 N N . TRP A 1 264 ? -46.020 -3.725 -18.287 1.00 64.18 291 TRP A N 1
ATOM 1873 C CA . TRP A 1 264 ? -45.047 -3.560 -17.214 1.00 70.23 291 TRP A CA 1
ATOM 1874 C C . TRP A 1 264 ? -44.654 -4.869 -16.539 1.00 76.23 291 TRP A C 1
ATOM 1875 O O . TRP A 1 264 ? -43.661 -4.885 -15.806 1.00 77.97 291 TRP A O 1
ATOM 1886 N N . GLU A 1 265 ? -45.398 -5.955 -16.747 1.00 81.39 292 GLU A N 1
ATOM 1887 C CA . GLU A 1 265 ? -45.061 -7.238 -16.145 1.00 91.77 292 GLU A CA 1
ATOM 1888 C C . GLU A 1 265 ? -44.422 -8.208 -17.128 1.00 102.66 292 GLU A C 1
ATOM 1889 O O . GLU A 1 265 ? -44.058 -9.319 -16.732 1.00 105.75 292 GLU A O 1
ATOM 1895 N N . THR A 1 266 ? -44.273 -7.818 -18.391 1.00 113.84 293 THR A N 1
ATOM 1896 C CA . THR A 1 266 ? -43.592 -8.644 -19.383 1.00 125.05 293 THR A CA 1
ATOM 1897 C C . THR A 1 266 ? -42.655 -7.802 -20.244 1.00 127.78 293 THR A C 1
ATOM 1898 O O . THR A 1 266 ? -41.767 -7.123 -19.729 1.00 129.79 293 THR A O 1
ATOM 1902 N N . SER A 1 276 ? -36.578 -13.072 -36.695 1.00 131.90 302 SER A N 1
ATOM 1903 C CA . SER A 1 276 ? -36.127 -14.457 -36.757 1.00 135.72 302 SER A CA 1
ATOM 1904 C C . SER A 1 276 ? -36.253 -15.008 -38.172 1.00 139.24 302 SER A C 1
ATOM 1905 O O . SER A 1 276 ? -37.043 -14.510 -38.974 1.00 137.33 302 SER A O 1
ATOM 1908 N N . GLU A 1 277 ? -35.466 -16.041 -38.475 1.00 144.67 303 GLU A N 1
ATOM 1909 C CA . GLU A 1 277 ? -35.511 -16.705 -39.770 1.00 149.69 303 GLU A CA 1
ATOM 1910 C C . GLU A 1 277 ? -36.492 -17.873 -39.794 1.00 154.52 303 GLU A C 1
ATOM 1911 O O . GLU A 1 277 ? -36.363 -18.765 -40.642 1.00 156.31 303 GLU A O 1
ATOM 1917 N N . GLU A 1 278 ? -37.466 -17.887 -38.884 1.00 160.05 304 GLU A N 1
ATOM 1918 C CA . GLU A 1 278 ? -38.468 -18.943 -38.839 1.00 160.39 304 GLU A CA 1
ATOM 1919 C C . GLU A 1 278 ? -39.684 -18.645 -39.702 1.00 153.26 304 GLU A C 1
ATOM 1920 O O . GLU A 1 278 ? -40.434 -19.571 -40.034 1.00 157.41 304 GLU A O 1
ATOM 1926 N N . LEU A 1 279 ? -39.895 -17.386 -40.070 1.00 139.88 305 LEU A N 1
ATOM 1927 C CA . LEU A 1 279 ? -41.052 -17.005 -40.864 1.00 126.24 305 LEU A CA 1
ATOM 1928 C C . LEU A 1 279 ? -40.833 -17.351 -42.332 1.00 124.50 305 LEU A C 1
ATOM 1929 O O . LEU A 1 279 ? -39.710 -17.315 -42.842 1.00 125.65 305 LEU A O 1
ATOM 1934 N N . SER A 1 280 ? -41.927 -17.691 -43.012 1.00 132.77 306 SER A N 1
ATOM 1935 C CA . SER A 1 280 ? -41.897 -18.054 -44.424 1.00 136.19 306 SER A CA 1
ATOM 1936 C C . SER A 1 280 ? -42.965 -17.258 -45.157 1.00 132.18 306 SER A C 1
ATOM 1937 O O . SER A 1 280 ? -44.158 -17.403 -44.871 1.00 131.79 306 SER A O 1
ATOM 1940 N N . PHE A 1 281 ? -42.538 -16.426 -46.100 1.00 127.94 307 PHE A N 1
ATOM 1941 C CA . PHE A 1 281 ? -43.434 -15.570 -46.860 1.00 121.84 307 PHE A CA 1
ATOM 1942 C C . PHE A 1 281 ? -43.779 -16.214 -48.198 1.00 118.09 307 PHE A C 1
ATOM 1943 O O . PHE A 1 281 ? -42.969 -16.933 -48.787 1.00 124.22 307 PHE A O 1
ATOM 1951 N N . THR A 1 282 ? -44.994 -15.946 -48.676 1.00 113.52 308 THR A N 1
ATOM 1952 C CA . THR A 1 282 ? -45.458 -16.512 -49.937 1.00 109.99 308 THR A CA 1
ATOM 1953 C C . THR A 1 282 ? -46.498 -15.591 -50.561 1.00 108.42 308 THR A C 1
ATOM 1954 O O . THR A 1 282 ? -47.452 -15.182 -49.893 1.00 108.22 308 THR A O 1
ATOM 1958 N N . VAL A 1 283 ? -46.315 -15.271 -51.841 1.00 111.46 309 VAL A N 1
ATOM 1959 C CA . VAL A 1 283 ? -47.185 -14.333 -52.545 1.00 116.96 309 VAL A CA 1
ATOM 1960 C C . VAL A 1 283 ? -48.318 -15.100 -53.213 1.00 126.22 309 VAL A C 1
ATOM 1961 O O . VAL A 1 283 ? -48.087 -16.112 -53.885 1.00 129.75 309 VAL A O 1
ATOM 1965 N N . VAL A 1 284 ? -49.543 -14.615 -53.032 1.00 130.76 310 VAL A N 1
ATOM 1966 C CA . VAL A 1 284 ? -50.714 -15.219 -53.657 1.00 135.49 310 VAL A CA 1
ATOM 1967 C C . VAL A 1 284 ? -50.785 -14.830 -55.128 1.00 140.99 310 VAL A C 1
ATOM 1968 O O . VAL A 1 284 ? -51.167 -13.709 -55.466 1.00 142.56 310 VAL A O 1
ATOM 1972 N N . UNK A 1 285 ? -52.864 -4.348 -57.094 1.00 127.81 471 UNK A N 1
ATOM 1973 C CA . UNK A 1 285 ? -52.718 -4.784 -55.710 1.00 123.59 471 UNK A CA 1
ATOM 1974 C C . UNK A 1 285 ? -52.035 -6.144 -55.642 1.00 121.69 471 UNK A C 1
ATOM 1975 O O . UNK A 1 285 ? -51.861 -6.812 -56.661 1.00 129.03 471 UNK A O 1
ATOM 1977 N N . UNK A 1 286 ? -51.651 -6.552 -54.435 1.00 114.25 472 UNK A N 1
ATOM 1978 C CA . UNK A 1 286 ? -50.992 -7.842 -54.249 1.00 108.77 472 UNK A CA 1
ATOM 1979 C C . UNK A 1 286 ? -51.143 -8.247 -52.788 1.00 104.64 472 UNK A C 1
ATOM 1980 O O . UNK A 1 286 ? -50.552 -7.613 -51.907 1.00 102.13 472 UNK A O 1
ATOM 1982 N N . UNK A 1 287 ? -51.942 -9.280 -52.538 1.00 103.45 473 UNK A N 1
ATOM 1983 C CA . UNK A 1 287 ? -52.060 -9.873 -51.217 1.00 99.90 473 UNK A CA 1
ATOM 1984 C C . UNK A 1 287 ? -51.075 -11.029 -51.083 1.00 101.22 473 UNK A C 1
ATOM 1985 O O . UNK A 1 287 ? -50.547 -11.540 -52.073 1.00 101.95 473 UNK A O 1
ATOM 1987 N N . UNK A 1 288 ? -50.831 -11.439 -49.841 1.00 102.04 474 UNK A N 1
ATOM 1988 C CA . UNK A 1 288 ? -49.863 -12.498 -49.577 1.00 104.13 474 UNK A CA 1
ATOM 1989 C C . UNK A 1 288 ? -50.001 -12.945 -48.128 1.00 102.36 474 UNK A C 1
ATOM 1990 O O . UNK A 1 288 ? -50.641 -12.280 -47.309 1.00 101.17 474 UNK A O 1
ATOM 1992 N N . UNK A 1 289 ? -49.384 -14.086 -47.822 1.00 103.03 475 UNK A N 1
ATOM 1993 C CA . UNK A 1 289 ? -49.475 -14.712 -46.511 1.00 102.75 475 UNK A CA 1
ATOM 1994 C C . UNK A 1 289 ? -48.080 -14.956 -45.952 1.00 101.19 475 UNK A C 1
ATOM 1995 O O . UNK A 1 289 ? -47.155 -15.295 -46.695 1.00 102.02 475 UNK A O 1
ATOM 1997 N N . UNK A 1 290 ? -47.936 -14.787 -44.639 1.00 98.21 476 UNK A N 1
ATOM 1998 C CA . UNK A 1 290 ? -46.680 -15.024 -43.933 1.00 96.97 476 UNK A CA 1
ATOM 1999 C C . UNK A 1 290 ? -46.911 -16.124 -42.905 1.00 98.15 476 UNK A C 1
ATOM 2000 O O . UNK A 1 290 ? -47.524 -15.881 -41.861 1.00 98.10 476 UNK A O 1
ATOM 2002 N N . UNK A 1 291 ? -46.409 -17.322 -43.189 1.00 100.70 477 UNK A N 1
ATOM 2003 C CA . UNK A 1 291 ? -46.621 -18.492 -42.349 1.00 103.15 477 UNK A CA 1
ATOM 2004 C C . UNK A 1 291 ? -45.407 -18.757 -41.461 1.00 110.81 477 UNK A C 1
ATOM 2005 O O . UNK A 1 291 ? -44.348 -18.142 -41.608 1.00 113.32 477 UNK A O 1
ATOM 2007 N N . UNK A 1 292 ? -45.576 -19.691 -40.527 1.00 119.56 478 UNK A N 1
ATOM 2008 C CA . UNK A 1 292 ? -44.492 -20.105 -39.636 1.00 121.74 478 UNK A CA 1
ATOM 2009 C C . UNK A 1 292 ? -44.031 -21.521 -39.962 1.00 124.15 478 UNK A C 1
ATOM 2010 O O . UNK A 1 292 ? -43.132 -21.719 -40.780 1.00 124.74 478 UNK A O 1
ATOM 2012 N N . GLU B 2 1 ? -63.997 9.408 2.494 1.00 70.46 502 GLU B N 1
ATOM 2013 C CA . GLU B 2 1 ? -64.136 8.067 1.940 1.00 75.24 502 GLU B CA 1
ATOM 2014 C C . GLU B 2 1 ? -62.783 7.423 1.687 1.00 73.88 502 GLU B C 1
ATOM 2015 O O . GLU B 2 1 ? -61.814 8.097 1.328 1.00 71.17 502 GLU B O 1
ATOM 2021 N N . ALA B 2 2 ? -62.721 6.106 1.834 1.00 73.87 503 ALA B N 1
ATOM 2022 C CA . ALA B 2 2 ? -61.511 5.414 1.437 1.00 73.41 503 ALA B CA 1
ATOM 2023 C C . ALA B 2 2 ? -61.516 5.153 -0.066 1.00 68.45 503 ALA B C 1
ATOM 2024 O O . ALA B 2 2 ? -62.554 5.216 -0.735 1.00 67.89 503 ALA B O 1
ATOM 2026 N N . ILE B 2 3 ? -60.329 4.869 -0.597 1.00 67.31 504 ILE B N 1
ATOM 2027 C CA . ILE B 2 3 ? -60.130 4.630 -2.023 1.00 60.36 504 ILE B CA 1
ATOM 2028 C C . ILE B 2 3 ? -59.983 3.133 -2.248 1.00 58.36 504 ILE B C 1
ATOM 2029 O O . ILE B 2 3 ? -59.015 2.521 -1.781 1.00 56.73 504 ILE B O 1
ATOM 2034 N N . VAL B 2 4 ? -60.915 2.551 -2.996 1.00 54.90 505 VAL B N 1
ATOM 2035 C CA . VAL B 2 4 ? -60.891 1.132 -3.337 1.00 53.96 505 VAL B CA 1
ATOM 2036 C C . VAL B 2 4 ? -60.569 1.004 -4.823 1.00 51.76 505 VAL B C 1
ATOM 2037 O O . VAL B 2 4 ? -61.431 1.277 -5.669 1.00 51.84 505 VAL B O 1
ATOM 2041 N N . ASN B 2 5 ? -59.348 0.570 -5.158 1.00 48.85 506 ASN B N 1
ATOM 2042 C CA . ASN B 2 5 ? -59.008 0.353 -6.565 1.00 44.53 506 ASN B CA 1
ATOM 2043 C C . ASN B 2 5 ? -59.862 -0.777 -7.126 1.00 46.69 506 ASN B C 1
ATOM 2044 O O . ASN B 2 5 ? -59.801 -1.912 -6.645 1.00 52.25 506 ASN B O 1
ATOM 2049 N N . ALA B 2 6 ? -60.666 -0.464 -8.137 1.00 48.13 507 ALA B N 1
ATOM 2050 C CA . ALA B 2 6 ? -61.555 -1.437 -8.756 1.00 47.71 507 ALA B CA 1
ATOM 2051 C C . ALA B 2 6 ? -61.292 -1.552 -10.251 1.00 49.34 507 ALA B C 1
ATOM 2052 O O . ALA B 2 6 ? -62.210 -1.807 -11.031 1.00 54.85 507 ALA B O 1
ATOM 2054 N N . GLN B 2 7 ? -60.040 -1.349 -10.661 1.00 45.75 508 GLN B N 1
ATOM 2055 C CA . GLN B 2 7 ? -59.609 -1.422 -12.046 1.00 43.21 508 GLN B CA 1
ATOM 2056 C C . GLN B 2 7 ? -59.236 -2.853 -12.416 1.00 43.94 508 GLN B C 1
ATOM 2057 O O . GLN B 2 7 ? -58.911 -3.668 -11.548 1.00 45.79 508 GLN B O 1
ATOM 2063 N N . PRO B 2 8 ? -59.264 -3.196 -13.710 1.00 48.20 509 PRO B N 1
ATOM 2064 C CA . PRO B 2 8 ? -58.849 -4.555 -14.103 1.00 46.13 509 PRO B CA 1
ATOM 2065 C C . PRO B 2 8 ? -57.435 -4.886 -13.668 1.00 44.07 509 PRO B C 1
ATOM 2066 O O . PRO B 2 8 ? -57.151 -6.035 -13.305 1.00 45.95 509 PRO B O 1
ATOM 2070 N N . LYS B 2 9 ? -56.547 -3.892 -13.669 1.00 42.16 510 LYS B N 1
ATOM 2071 C CA . LYS B 2 9 ? -55.155 -4.076 -13.302 1.00 47.97 510 LYS B CA 1
ATOM 2072 C C . LYS B 2 9 ? -54.650 -2.800 -12.652 1.00 42.31 510 LYS B C 1
ATOM 2073 O O . LYS B 2 9 ? -55.293 -1.748 -12.708 1.00 41.27 510 LYS B O 1
ATOM 2079 N N . CYS B 2 10 ? -53.463 -2.893 -12.063 1.00 42.16 511 CYS B N 1
ATOM 2080 C CA . CYS B 2 10 ? -52.784 -1.723 -11.519 1.00 42.15 511 CYS B CA 1
ATOM 2081 C C . CYS B 2 10 ? -51.294 -1.865 -11.769 1.00 39.64 511 CYS B C 1
ATOM 2082 O O . CYS B 2 10 ? -50.683 -2.852 -11.346 1.00 43.47 511 CYS B O 1
ATOM 2085 N N . ASN B 2 11 ? -50.718 -0.887 -12.455 1.00 38.13 512 ASN B N 1
ATOM 2086 C CA . ASN B 2 11 ? -49.271 -0.783 -12.557 1.00 44.83 512 ASN B CA 1
ATOM 2087 C C . ASN B 2 11 ? -48.794 -0.179 -11.246 1.00 42.58 512 ASN B C 1
ATOM 2088 O O . ASN B 2 11 ? -49.053 1.002 -10.973 1.00 40.01 512 ASN B O 1
ATOM 2093 N N . PRO B 2 12 ? -48.115 -0.957 -10.396 1.00 43.75 513 PRO B N 1
ATOM 2094 C CA . PRO B 2 12 ? -47.818 -0.472 -9.040 1.00 47.00 513 PRO B CA 1
ATOM 2095 C C . PRO B 2 12 ? -46.693 0.541 -8.989 1.00 46.58 513 PRO B C 1
ATOM 2096 O O . PRO B 2 12 ? -46.451 1.114 -7.923 1.00 48.82 513 PRO B O 1
ATOM 2100 N N . ASN B 2 13 ? -45.995 0.784 -10.094 1.00 43.60 514 ASN B N 1
ATOM 2101 C CA . ASN B 2 13 ? -44.912 1.751 -10.123 1.00 43.70 514 ASN B CA 1
ATOM 2102 C C . ASN B 2 13 ? -45.294 2.911 -11.025 1.00 45.06 514 ASN B C 1
ATOM 2103 O O . ASN B 2 13 ? -45.941 2.721 -12.061 1.00 49.27 514 ASN B O 1
ATOM 2108 N N . LEU B 2 14 ? -44.901 4.111 -10.622 1.00 42.64 515 LEU B N 1
ATOM 2109 C CA . LEU B 2 14 ? -45.248 5.330 -11.343 1.00 43.17 515 LEU B CA 1
ATOM 2110 C C . LEU B 2 14 ? -43.957 5.974 -11.832 1.00 43.52 515 LEU B C 1
ATOM 2111 O O . LEU B 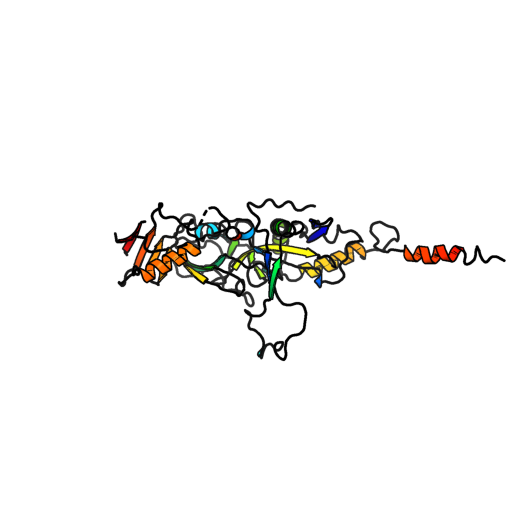2 14 ? -43.229 6.595 -11.051 1.00 45.33 515 LEU B O 1
ATOM 2116 N N . HIS B 2 15 ? -43.669 5.811 -13.116 1.00 41.61 516 HIS B N 1
ATOM 2117 C CA . HIS B 2 15 ? -42.539 6.484 -13.753 1.00 40.54 516 HIS B CA 1
ATOM 2118 C C . HIS B 2 15 ? -43.083 7.812 -14.262 1.00 42.07 516 HIS B C 1
ATOM 2119 O O . HIS B 2 15 ? -43.832 7.845 -15.240 1.00 44.14 516 HIS B O 1
ATOM 2126 N N . TYR B 2 16 ? -42.748 8.909 -13.582 1.00 39.91 517 TYR B N 1
ATOM 2127 C CA . TYR B 2 16 ? -43.400 10.176 -13.875 1.00 42.67 517 TYR B CA 1
ATOM 2128 C C . TYR B 2 16 ? -42.447 11.172 -14.535 1.00 41.76 517 TYR B C 1
ATOM 2129 O O . TYR B 2 16 ? -41.223 11.025 -14.504 1.00 44.78 517 TYR B O 1
ATOM 2138 N N . TRP B 2 17 ? -43.049 12.168 -15.182 1.00 35.06 518 TRP B N 1
ATOM 2139 C CA . TRP B 2 17 ? -42.358 13.336 -15.698 1.00 34.97 518 TRP B CA 1
ATOM 2140 C C . TRP B 2 17 ? -43.060 14.571 -15.156 1.00 37.70 518 TRP B C 1
ATOM 2141 O O . TRP B 2 17 ? -44.265 14.541 -14.887 1.00 38.64 518 TRP B O 1
ATOM 2152 N N . THR B 2 18 ? -42.300 15.653 -14.995 1.00 39.84 519 THR B N 1
ATOM 2153 C CA . THR B 2 18 ? -42.851 16.942 -14.586 1.00 40.85 519 THR B CA 1
ATOM 2154 C C . THR B 2 18 ? -41.791 18.007 -14.855 1.00 42.97 519 THR B C 1
ATOM 2155 O O . THR B 2 18 ? -40.761 17.731 -15.479 1.00 40.34 519 THR B O 1
ATOM 2159 N N . THR B 2 19 ? -42.040 19.232 -14.394 1.00 40.78 520 THR B N 1
ATOM 2160 C CA . THR B 2 19 ? -41.065 20.305 -14.520 1.00 47.98 520 THR B CA 1
ATOM 2161 C C . THR B 2 19 ? -40.370 20.542 -13.182 1.00 50.43 520 THR B C 1
ATOM 2162 O O . THR B 2 19 ? -40.912 20.236 -12.118 1.00 55.12 520 THR B O 1
ATOM 2166 N N . GLN B 2 20 ? -39.159 21.092 -13.252 1.00 96.78 521 GLN B N 1
ATOM 2167 C CA . GLN B 2 20 ? -38.334 21.275 -12.063 1.00 99.70 521 GLN B CA 1
ATOM 2168 C C . GLN B 2 20 ? -38.929 22.327 -11.134 1.00 103.14 521 GLN B C 1
ATOM 2169 O O . GLN B 2 20 ? -39.417 23.371 -11.578 1.00 101.57 521 GLN B O 1
ATOM 2175 N N . ASP B 2 21 ? -38.877 22.049 -9.828 1.00 110.54 522 ASP B N 1
ATOM 2176 C CA . ASP B 2 21 ? -39.392 22.961 -8.817 1.00 117.10 522 ASP B CA 1
ATOM 2177 C C . ASP B 2 21 ? -38.337 23.519 -7.872 1.00 126.09 522 ASP B C 1
ATOM 2178 O O . ASP B 2 21 ? -38.650 24.443 -7.114 1.00 125.89 522 ASP B O 1
ATOM 2183 N N . GLU B 2 22 ? -37.112 22.994 -7.879 1.00 138.87 523 GLU B N 1
ATOM 2184 C CA . GLU B 2 22 ? -36.130 23.363 -6.871 1.00 148.11 523 GLU B CA 1
ATOM 2185 C C . GLU B 2 22 ? -34.769 23.586 -7.515 1.00 146.12 523 GLU B C 1
ATOM 2186 O O . GLU B 2 22 ? -34.472 23.042 -8.583 1.00 146.59 523 GLU B O 1
ATOM 2192 N N . GLY B 2 23 ? -33.944 24.395 -6.849 1.00 148.49 524 GLY B N 1
ATOM 2193 C CA . GLY B 2 23 ? -32.604 24.670 -7.326 1.00 145.57 524 GLY B CA 1
ATOM 2194 C C . GLY B 2 23 ? -32.550 25.638 -8.488 1.00 139.34 524 GLY B C 1
ATOM 2195 O O . GLY B 2 23 ? -33.499 25.728 -9.276 1.00 136.23 524 GLY B O 1
ATOM 2196 N N . ALA B 2 24 ? -31.445 26.369 -8.604 1.00 137.36 525 ALA B N 1
ATOM 2197 C CA . ALA B 2 24 ? -31.313 27.352 -9.665 1.00 131.85 525 ALA B CA 1
ATOM 2198 C C . ALA B 2 24 ? -30.849 26.699 -10.963 1.00 125.13 525 ALA B C 1
ATOM 2199 O O . ALA B 2 24 ? -30.347 25.572 -10.983 1.00 126.54 525 ALA B O 1
ATOM 2201 N N . ALA B 2 25 ? -31.033 27.426 -12.061 1.00 117.04 526 ALA B N 1
ATOM 2202 C CA . ALA B 2 25 ? -30.445 27.006 -13.321 1.00 106.91 526 ALA B CA 1
ATOM 2203 C C . ALA B 2 25 ? -28.926 27.125 -13.250 1.00 100.78 526 ALA B C 1
ATOM 2204 O O . ALA B 2 25 ? -28.367 27.770 -12.359 1.00 102.00 526 ALA B O 1
ATOM 2206 N N . ILE B 2 26 ? -28.255 26.487 -14.203 1.00 94.31 527 ILE B N 1
ATOM 2207 C CA . ILE B 2 26 ? -26.800 26.510 -14.286 1.00 90.60 527 ILE B CA 1
ATOM 2208 C C . ILE B 2 26 ? -26.396 27.584 -15.286 1.00 83.47 527 ILE B C 1
ATOM 2209 O O . ILE B 2 26 ? -26.719 27.489 -16.477 1.00 82.02 527 ILE B O 1
ATOM 2214 N N . GLY B 2 27 ? -25.695 28.603 -14.803 1.00 78.88 528 GLY B N 1
ATOM 2215 C CA . GLY B 2 27 ? -25.206 29.649 -15.687 1.00 73.13 528 GLY B CA 1
ATOM 2216 C C . GLY B 2 27 ? -26.351 30.412 -16.325 1.00 69.23 528 GLY B C 1
ATOM 2217 O O . GLY B 2 27 ? -27.240 30.933 -15.642 1.00 64.89 528 GLY B O 1
ATOM 2218 N N . LEU B 2 28 ? -26.337 30.476 -17.656 1.00 64.96 529 LEU B N 1
ATOM 2219 C CA . LEU B 2 28 ? -27.332 31.209 -18.431 1.00 64.77 529 LEU B CA 1
ATOM 2220 C C . LEU B 2 28 ? -28.502 30.345 -18.876 1.00 60.67 529 LEU B C 1
ATOM 2221 O O . LEU B 2 28 ? -29.315 30.800 -19.686 1.00 58.33 529 LEU B O 1
ATOM 2226 N N . ALA B 2 29 ? -28.610 29.113 -18.379 1.00 62.65 530 ALA B N 1
ATOM 2227 C CA . ALA B 2 29 ? -29.642 28.205 -18.872 1.00 62.00 530 ALA B CA 1
ATOM 2228 C C . ALA B 2 29 ? -31.058 28.673 -18.559 1.00 63.26 530 ALA B C 1
ATOM 2229 O O . ALA B 2 29 ? -32.011 28.132 -19.136 1.00 58.53 530 ALA B O 1
ATOM 2231 N N . TRP B 2 30 ? -31.228 29.650 -17.661 1.00 43.78 531 TRP B N 1
ATOM 2232 C CA . TRP B 2 30 ? -32.560 30.171 -17.352 1.00 42.49 531 TRP B CA 1
ATOM 2233 C C . TRP B 2 30 ? -33.053 31.156 -18.399 1.00 40.44 531 TRP B C 1
ATOM 2234 O O . TRP B 2 30 ? -34.246 31.477 -18.422 1.00 43.11 531 TRP B O 1
ATOM 2245 N N . ILE B 2 31 ? -32.163 31.655 -19.251 1.00 42.34 532 ILE B N 1
ATOM 2246 C CA . ILE B 2 31 ? -32.538 32.618 -20.284 1.00 43.85 532 ILE B CA 1
ATOM 2247 C C . ILE B 2 31 ? -33.266 31.872 -21.395 1.00 44.51 532 ILE B C 1
ATOM 2248 O O . ILE B 2 31 ? -32.705 30.922 -21.958 1.00 47.37 532 ILE B O 1
ATOM 2253 N N . PRO B 2 32 ? -34.502 32.253 -21.740 1.00 43.61 533 PRO B N 1
ATOM 2254 C CA . PRO B 2 32 ? -35.209 31.535 -22.818 1.00 41.77 533 PRO B CA 1
ATOM 2255 C C . PRO B 2 32 ? -34.369 31.351 -24.074 1.00 42.83 533 PRO B C 1
ATOM 2256 O O . PRO B 2 32 ? -34.307 30.236 -24.612 1.00 40.71 533 PRO B O 1
ATOM 2260 N N . TYR B 2 33 ? -33.678 32.409 -24.518 1.00 42.47 534 TYR B N 1
ATOM 2261 C CA . TYR B 2 33 ? -32.863 32.337 -25.731 1.00 43.23 534 TYR B CA 1
ATOM 2262 C C . TYR B 2 33 ? -31.835 31.209 -25.667 1.00 45.67 534 TYR B C 1
ATOM 2263 O O . TYR B 2 33 ? -31.537 30.575 -26.687 1.00 47.50 534 TYR B O 1
ATOM 2272 N N . PHE B 2 34 ? -31.284 30.939 -24.484 1.00 42.43 535 PHE B N 1
ATOM 2273 C CA . PHE B 2 34 ? -30.207 29.965 -24.363 1.00 44.23 535 PHE B CA 1
ATOM 2274 C C . PHE B 2 34 ? -30.654 28.611 -23.834 1.00 45.39 535 PHE B C 1
ATOM 2275 O O . PHE B 2 34 ? -29.937 27.627 -24.030 1.00 47.63 535 PHE B O 1
ATOM 2283 N N . GLY B 2 35 ? -31.809 28.528 -23.181 1.00 44.09 536 GLY B N 1
ATOM 2284 C CA . GLY B 2 35 ? -32.174 27.342 -22.446 1.00 41.80 536 GLY B CA 1
ATOM 2285 C C . GLY B 2 35 ? -32.759 26.232 -23.295 1.00 44.16 536 GLY B C 1
ATOM 2286 O O . GLY B 2 35 ? -32.746 26.279 -24.529 1.00 44.31 536 GLY B O 1
ATOM 2287 N N . PRO B 2 36 ? -33.292 25.207 -22.638 1.00 45.53 537 PRO B N 1
ATOM 2288 C CA . PRO B 2 36 ? -33.819 24.055 -23.372 1.00 45.36 537 PRO B CA 1
ATOM 2289 C C . PRO B 2 36 ? -35.057 24.411 -24.178 1.00 47.89 537 PRO B C 1
ATOM 2290 O O . PRO B 2 36 ? -35.804 25.338 -23.849 1.00 43.33 537 PRO B O 1
ATOM 2294 N N . ALA B 2 37 ? -35.251 23.661 -25.264 1.00 46.09 538 ALA B N 1
ATOM 2295 C CA . ALA B 2 37 ? -36.483 23.726 -26.027 1.00 46.27 538 ALA B CA 1
ATOM 2296 C C . ALA B 2 37 ? -37.610 23.061 -25.237 1.00 47.20 538 ALA B C 1
ATOM 2297 O O . ALA B 2 37 ? -37.403 22.501 -24.156 1.00 47.50 538 ALA B O 1
ATOM 2299 N N . ALA B 2 38 ? -38.822 23.116 -25.797 1.00 48.77 539 ALA B N 1
ATOM 2300 C CA . ALA B 2 38 ? -39.997 22.589 -25.105 1.00 45.65 539 ALA B CA 1
ATOM 2301 C C . ALA B 2 38 ? -39.800 21.140 -24.669 1.00 49.08 539 ALA B C 1
ATOM 2302 O O . ALA B 2 38 ? -40.263 20.736 -23.596 1.00 48.45 539 ALA B O 1
ATOM 2304 N N . GLU B 2 39 ? -39.090 20.346 -25.471 1.00 49.09 540 GLU B N 1
ATOM 2305 C CA . GLU B 2 39 ? -38.941 18.928 -25.153 1.00 51.24 540 GLU B CA 1
ATOM 2306 C C . GLU B 2 39 ? -37.929 18.673 -24.044 1.00 48.39 540 GLU B C 1
ATOM 2307 O O . GLU B 2 39 ? -37.909 17.572 -23.486 1.00 51.06 540 GLU B O 1
ATOM 2313 N N . GLY B 2 40 ? -37.096 19.656 -23.707 1.00 45.92 541 GLY B N 1
ATOM 2314 C CA . GLY B 2 40 ? -36.024 19.423 -22.759 1.00 44.80 541 GLY B CA 1
ATOM 2315 C C . GLY B 2 40 ? -36.224 20.032 -21.383 1.00 44.29 541 GLY B C 1
ATOM 2316 O O . GLY B 2 40 ? -35.255 20.215 -20.649 1.00 46.22 541 GLY B O 1
ATOM 2317 N N . ILE B 2 41 ? -37.462 20.356 -21.007 1.00 42.65 542 ILE B N 1
ATOM 2318 C CA . ILE B 2 41 ? -37.709 21.019 -19.734 1.00 44.02 542 ILE B CA 1
ATOM 2319 C C . ILE B 2 41 ? -38.120 20.050 -18.635 1.00 45.37 542 ILE B C 1
ATOM 2320 O O . ILE B 2 41 ? -38.423 20.490 -17.521 1.00 46.07 542 ILE B O 1
ATOM 2325 N N . TYR B 2 42 ? -38.138 18.749 -18.903 1.00 46.07 543 TYR B N 1
ATOM 2326 C CA . TYR B 2 42 ? -38.764 17.801 -17.987 1.00 48.08 543 TYR B CA 1
ATOM 2327 C C . TYR B 2 42 ? -37.742 17.115 -17.094 1.00 44.65 543 TYR B C 1
ATOM 2328 O O . TYR B 2 42 ? -36.616 16.836 -17.511 1.00 46.86 543 TYR B O 1
ATOM 2337 N N . ILE B 2 43 ? -38.144 16.857 -15.858 1.00 48.36 544 ILE B N 1
ATOM 2338 C CA . ILE B 2 43 ? -37.425 15.951 -14.978 1.00 50.54 544 ILE B CA 1
ATOM 2339 C C . ILE B 2 43 ? -38.236 14.668 -14.897 1.00 47.74 544 ILE B C 1
ATOM 2340 O O . ILE B 2 43 ? -39.412 14.617 -15.276 1.00 44.55 544 ILE B O 1
ATOM 2345 N N . GLU B 2 44 ? -37.598 13.619 -14.398 1.00 48.09 545 GLU B N 1
ATOM 2346 C CA . GLU B 2 44 ? -38.248 12.327 -14.254 1.00 48.94 545 GLU B CA 1
ATOM 2347 C C . GLU B 2 44 ? -37.992 11.792 -12.856 1.00 47.20 545 GLU B C 1
ATOM 2348 O O . GLU B 2 44 ? -37.013 12.154 -12.203 1.00 46.45 545 GLU B O 1
ATOM 2354 N N . GLY B 2 45 ? -38.885 10.915 -12.409 1.00 44.88 546 GLY B N 1
ATOM 2355 C CA . GLY B 2 45 ? -38.674 10.199 -11.164 1.00 42.42 546 GLY B CA 1
ATOM 2356 C C . GLY B 2 45 ? -39.460 8.911 -11.195 1.00 43.24 546 GLY B C 1
ATOM 2357 O O . GLY B 2 45 ? -40.219 8.641 -12.130 1.00 41.77 546 GLY B O 1
ATOM 2358 N N . LEU B 2 46 ? -39.279 8.118 -10.141 1.00 43.82 547 LEU B N 1
ATOM 2359 C CA . LEU B 2 46 ? -39.930 6.820 -10.032 1.00 45.43 547 LEU B CA 1
ATOM 2360 C C . LEU B 2 46 ? -40.483 6.652 -8.626 1.00 46.85 547 LEU B C 1
ATOM 2361 O O . LEU B 2 46 ? -39.766 6.866 -7.646 1.00 48.40 547 LEU B O 1
ATOM 2366 N N . MET B 2 47 ? -41.753 6.278 -8.524 1.00 47.53 548 MET B N 1
ATOM 2367 C CA . MET B 2 47 ? -42.381 6.027 -7.236 1.00 51.26 548 MET B CA 1
ATOM 2368 C C . MET B 2 47 ? -42.947 4.624 -7.183 1.00 45.00 548 MET B C 1
ATOM 2369 O O . MET B 2 47 ? -43.572 4.161 -8.141 1.00 46.38 548 MET B O 1
ATOM 2374 N N . HIS B 2 48 ? -42.788 3.984 -6.037 1.00 44.79 549 HIS B N 1
ATOM 2375 C CA . HIS B 2 48 ? -43.295 2.640 -5.830 1.00 46.16 549 HIS B CA 1
ATOM 2376 C C . HIS B 2 48 ? -44.551 2.684 -4.968 1.00 49.05 549 HIS B C 1
ATOM 2377 O O . HIS B 2 48 ? -44.944 3.730 -4.453 1.00 45.71 549 HIS B O 1
ATOM 2384 N N . ASN B 2 49 ? -45.189 1.524 -4.825 1.00 43.91 550 ASN B N 1
ATOM 2385 C CA . ASN B 2 49 ? -46.529 1.425 -4.249 1.00 41.43 550 ASN B CA 1
ATOM 2386 C C . ASN B 2 49 ? -46.511 1.331 -2.724 1.00 47.18 550 ASN B C 1
ATOM 2387 O O . ASN B 2 49 ? -47.341 0.628 -2.132 1.00 47.85 550 ASN B O 1
ATOM 2392 N N . GLN B 2 50 ? -45.574 2.009 -2.060 1.00 45.70 551 GLN B N 1
ATOM 2393 C CA . GLN B 2 50 ? -45.601 2.085 -0.604 1.00 51.74 551 GLN B CA 1
ATOM 2394 C C . GLN B 2 50 ? -46.950 2.616 -0.141 1.00 41.47 551 GLN B C 1
ATOM 2395 O O . GLN B 2 50 ? -47.507 3.534 -0.744 1.00 40.78 551 GLN B O 1
ATOM 2401 N N . ASP B 2 51 ? -47.493 2.010 0.915 1.00 40.38 552 ASP B N 1
ATOM 2402 C CA . ASP B 2 51 ? -48.799 2.379 1.463 1.00 48.29 552 ASP B CA 1
ATOM 2403 C C . ASP B 2 51 ? -49.915 2.278 0.428 1.00 47.28 552 ASP B C 1
ATOM 2404 O O . ASP B 2 51 ? -50.996 2.851 0.619 1.00 48.73 552 ASP B O 1
ATOM 2409 N N . GLY B 2 52 ? -49.669 1.570 -0.676 1.00 46.76 553 GLY B N 1
ATOM 2410 C CA . GLY B 2 52 ? -50.639 1.466 -1.751 1.00 41.70 553 GLY B CA 1
ATOM 2411 C C . GLY B 2 52 ? -50.977 2.772 -2.425 1.00 45.33 553 GLY B C 1
ATOM 2412 O O . GLY B 2 52 ? -52.028 2.876 -3.063 1.00 47.18 553 GLY B O 1
ATOM 2413 N N . LEU B 2 53 ? -50.105 3.779 -2.317 1.00 42.05 554 LEU B N 1
ATOM 2414 C CA . LEU B 2 53 ? -50.452 5.104 -2.824 1.00 42.34 554 LEU B CA 1
ATOM 2415 C C . LEU B 2 53 ? -50.620 5.118 -4.337 1.00 43.09 554 LEU B C 1
ATOM 2416 O O . LEU B 2 53 ? -51.438 5.888 -4.854 1.00 43.70 554 LEU B O 1
ATOM 2421 N N . ILE B 2 54 ? -49.871 4.289 -5.071 1.00 41.52 555 ILE B N 1
ATOM 2422 C CA . ILE B 2 54 ? -49.945 4.366 -6.534 1.00 41.30 555 ILE B CA 1
ATOM 2423 C C . ILE B 2 54 ? -51.263 3.785 -7.028 1.00 43.11 555 ILE B C 1
ATOM 2424 O O . ILE B 2 54 ? -51.981 4.415 -7.814 1.00 40.79 555 ILE B O 1
ATOM 2429 N N . CYS B 2 55 ? -51.609 2.578 -6.573 1.00 43.15 556 CYS B N 1
ATOM 2430 C CA . CYS B 2 55 ? -52.887 2.009 -6.983 1.00 46.65 556 CYS B CA 1
ATOM 2431 C C . CYS B 2 55 ? -54.046 2.849 -6.461 1.00 43.55 556 CYS B C 1
ATOM 2432 O O . CYS B 2 55 ? -55.067 3.000 -7.141 1.00 41.61 556 CYS B O 1
ATOM 2435 N N . GLY B 2 56 ? -53.903 3.422 -5.264 1.00 42.44 557 GLY B N 1
ATOM 2436 C CA . GLY B 2 56 ? -54.918 4.348 -4.784 1.00 39.32 557 GLY B CA 1
ATOM 2437 C C . GLY B 2 56 ? -55.039 5.569 -5.677 1.00 38.71 557 GLY B C 1
ATOM 2438 O O . GLY B 2 56 ? -56.145 6.024 -5.988 1.00 40.46 557 GLY B O 1
ATOM 2439 N N . LEU B 2 57 ? -53.902 6.100 -6.122 1.00 37.07 558 LEU B N 1
ATOM 2440 C CA . LEU B 2 57 ? -53.914 7.285 -6.970 1.00 35.27 558 LEU B CA 1
ATOM 2441 C C . LEU B 2 57 ? -54.540 6.996 -8.333 1.00 38.40 558 LEU B C 1
ATOM 2442 O O . LEU B 2 57 ? -55.280 7.829 -8.865 1.00 37.34 558 LEU B O 1
ATOM 2447 N N . ARG B 2 58 ? -54.249 5.833 -8.923 1.00 38.79 559 ARG B N 1
ATOM 2448 C CA . ARG B 2 58 ? -54.911 5.476 -10.176 1.00 40.22 559 ARG B CA 1
ATOM 2449 C C . ARG B 2 58 ? -56.424 5.448 -9.991 1.00 40.93 559 ARG B C 1
ATOM 2450 O O . ARG B 2 58 ? -57.170 5.984 -10.816 1.00 39.88 559 ARG B O 1
ATOM 2458 N N . GLN B 2 59 ? -56.895 4.839 -8.895 1.00 39.24 560 GLN B N 1
ATOM 2459 C CA . GLN B 2 59 ? -58.331 4.812 -8.623 1.00 41.34 560 GLN B CA 1
ATOM 2460 C C . GLN B 2 59 ? -58.870 6.214 -8.365 1.00 38.86 560 GLN B C 1
ATOM 2461 O O . GLN B 2 59 ? -59.959 6.563 -8.836 1.00 41.11 560 GLN B O 1
ATOM 2467 N N . LEU B 2 60 ? -58.115 7.033 -7.631 1.00 35.35 561 LEU B N 1
ATOM 2468 C CA . LEU B 2 60 ? -58.561 8.394 -7.341 1.00 37.15 561 LEU B CA 1
ATOM 2469 C C . LEU B 2 60 ? -58.761 9.194 -8.625 1.00 37.58 561 LEU B C 1
ATOM 2470 O O . LEU B 2 60 ? -59.784 9.868 -8.798 1.00 36.43 561 LEU B O 1
ATOM 2475 N N . ALA B 2 61 ? -57.795 9.121 -9.545 1.00 36.92 562 ALA B N 1
ATOM 2476 C CA . ALA B 2 61 ? -57.922 9.837 -10.812 1.00 39.11 562 ALA B CA 1
ATOM 2477 C C . ALA B 2 61 ? -59.154 9.369 -11.578 1.00 38.30 562 ALA B C 1
ATOM 2478 O O . ALA B 2 61 ? -59.939 10.183 -12.078 1.00 39.83 562 ALA B O 1
ATOM 2480 N N . ASN B 2 62 ? -59.349 8.055 -11.656 1.00 35.96 563 ASN B N 1
ATOM 2481 C CA . ASN B 2 62 ? -60.544 7.506 -12.287 1.00 37.40 563 ASN B CA 1
ATOM 2482 C C . ASN B 2 62 ? -61.824 8.062 -11.661 1.00 39.78 563 ASN B C 1
ATOM 2483 O O . ASN B 2 62 ? -62.731 8.501 -12.374 1.00 40.19 563 ASN B O 1
ATOM 2488 N N . GLU B 2 63 ? -61.911 8.060 -10.323 1.00 38.01 564 GLU B N 1
ATOM 2489 C CA . GLU B 2 63 ? -63.134 8.486 -9.639 1.00 40.37 564 GLU B CA 1
ATOM 2490 C C . GLU B 2 63 ? -63.359 9.993 -9.695 1.00 43.06 564 GLU B C 1
ATOM 2491 O O . GLU B 2 63 ? -64.498 10.443 -9.515 1.00 43.48 564 GLU B O 1
ATOM 2497 N N . THR B 2 64 ? -62.295 10.775 -9.881 1.00 36.83 565 THR B N 1
ATOM 2498 C CA . THR B 2 64 ? -62.385 12.227 -9.997 1.00 38.65 565 THR B CA 1
ATOM 2499 C C . THR B 2 64 ? -63.067 12.671 -11.292 1.00 39.56 565 THR B C 1
ATOM 2500 O O . THR B 2 64 ? -63.616 13.780 -11.351 1.00 36.25 565 THR B O 1
ATOM 2504 N N . THR B 2 65 ? -63.088 11.804 -12.305 1.00 37.29 566 THR B N 1
ATOM 2505 C CA . THR B 2 65 ? -63.415 12.228 -13.663 1.00 38.03 566 THR B CA 1
ATOM 2506 C C . THR B 2 65 ? -64.826 12.794 -13.772 1.00 38.68 566 THR B C 1
ATOM 2507 O O . THR B 2 65 ? -65.039 13.824 -14.421 1.00 39.22 566 THR B O 1
ATOM 2511 N N . GLN B 2 66 ? -65.810 12.121 -13.176 1.00 38.50 567 GLN B N 1
ATOM 2512 C CA . GLN B 2 66 ? -67.191 12.582 -13.295 1.00 44.10 567 GLN B CA 1
ATOM 2513 C C . GLN B 2 66 ? -67.354 14.012 -12.784 1.00 39.76 567 GLN B C 1
ATOM 2514 O O . GLN B 2 66 ? -67.890 14.876 -13.486 1.00 38.64 567 GLN B O 1
ATOM 2520 N N . ALA B 2 67 ? -66.914 14.275 -11.552 1.00 37.51 568 ALA B N 1
ATOM 2521 C CA . ALA B 2 67 ? -67.031 15.623 -11.002 1.00 38.30 568 ALA B CA 1
ATOM 2522 C C . ALA B 2 67 ? -66.231 16.620 -11.820 1.00 36.57 568 ALA B C 1
ATOM 2523 O O . ALA B 2 67 ? -66.672 17.757 -12.025 1.00 35.49 568 ALA B O 1
ATOM 2525 N N . LEU B 2 68 ? -65.048 16.218 -12.297 1.00 34.89 569 LEU B N 1
ATOM 2526 C CA . LEU B 2 68 ? -64.234 17.133 -13.089 1.00 35.27 569 LEU B CA 1
ATOM 2527 C C . LEU B 2 68 ? -64.900 17.430 -14.426 1.00 36.20 569 LEU B C 1
ATOM 2528 O O . LEU B 2 68 ? -64.926 18.582 -14.870 1.00 36.58 569 LEU B O 1
ATOM 2533 N N . GLN B 2 69 ? -65.454 16.402 -15.074 1.00 36.76 570 GLN B N 1
ATOM 2534 C CA . GLN B 2 69 ? -66.157 16.602 -16.343 1.00 36.18 570 GLN B CA 1
ATOM 2535 C C . GLN B 2 69 ? -67.389 17.483 -16.160 1.00 38.54 570 GLN B C 1
ATOM 2536 O O . GLN B 2 69 ? -67.688 18.330 -17.012 1.00 38.69 570 GLN B O 1
ATOM 2542 N N . LEU B 2 70 ? -68.126 17.291 -15.064 1.00 38.64 571 LEU B N 1
ATOM 2543 C CA . LEU B 2 70 ? -69.293 18.136 -14.830 1.00 39.37 571 LEU B CA 1
ATOM 2544 C C . LEU B 2 70 ? -68.873 19.576 -14.564 1.00 38.42 571 LEU B C 1
ATOM 2545 O O . LEU B 2 70 ? -69.542 20.515 -15.007 1.00 37.01 571 LEU B O 1
ATOM 2550 N N . PHE B 2 71 ? -67.761 19.766 -13.854 1.00 37.06 572 PHE B N 1
ATOM 2551 C CA . PHE B 2 71 ? -67.237 21.109 -13.652 1.00 37.38 572 PHE B CA 1
ATOM 2552 C C . PHE B 2 71 ? -66.866 21.758 -14.982 1.00 38.24 572 PHE B C 1
ATOM 2553 O O . PHE B 2 71 ? -67.174 22.930 -15.220 1.00 35.71 572 PHE B O 1
ATOM 2561 N N . LEU B 2 72 ? -66.171 21.016 -15.851 1.00 37.90 573 LEU B N 1
ATOM 2562 C CA . LEU B 2 72 ? -65.755 21.581 -17.129 1.00 36.98 573 LEU B CA 1
ATOM 2563 C C . LEU B 2 72 ? -66.958 21.880 -18.013 1.00 38.69 573 LEU B C 1
ATOM 2564 O O . LEU B 2 72 ? -66.955 22.879 -18.741 1.00 38.90 573 LEU B O 1
ATOM 2569 N N . ARG B 2 73 ? -67.997 21.041 -17.949 1.00 38.50 574 ARG B N 1
ATOM 2570 C CA . ARG B 2 73 ? -69.200 21.300 -18.731 1.00 38.51 574 ARG B CA 1
ATOM 2571 C C . ARG B 2 73 ? -69.824 22.628 -18.342 1.00 41.21 574 ARG B C 1
ATOM 2572 O O . ARG B 2 73 ? -70.368 23.339 -19.192 1.00 39.59 574 ARG B O 1
ATOM 2580 N N . ALA B 2 74 ? -69.760 22.977 -17.063 1.00 38.34 575 ALA B N 1
ATOM 2581 C CA . ALA B 2 74 ? -70.451 24.157 -16.576 1.00 38.18 575 ALA B CA 1
ATOM 2582 C C . ALA B 2 74 ? -69.609 25.422 -16.660 1.00 37.54 575 ALA B C 1
ATOM 2583 O O . ALA B 2 74 ? -70.158 26.518 -16.531 1.00 37.57 575 ALA B O 1
ATOM 2585 N N . THR B 2 75 ? -68.303 25.319 -16.874 1.00 35.47 576 THR B N 1
ATOM 2586 C CA . THR B 2 75 ? -67.495 26.523 -16.992 1.00 34.39 576 THR B CA 1
ATOM 2587 C C . THR B 2 75 ? -67.501 27.021 -18.433 1.00 38.65 576 THR B C 1
ATOM 2588 O O . THR B 2 75 ? -67.662 26.244 -19.381 1.00 34.99 576 THR B O 1
ATOM 2592 N N . THR B 2 76 ? -67.345 28.337 -18.589 1.00 38.63 577 THR B N 1
ATOM 2593 C CA . THR B 2 76 ? -67.187 28.949 -19.904 1.00 38.65 577 THR B CA 1
ATOM 2594 C C . THR B 2 76 ? -65.730 29.220 -20.246 1.00 38.51 577 THR B C 1
ATOM 2595 O O . THR B 2 76 ? -65.441 29.618 -21.376 1.00 40.51 577 THR B O 1
ATOM 2599 N N . GLU B 2 77 ? -64.819 29.039 -19.292 1.00 34.94 578 GLU B N 1
ATOM 2600 C CA . GLU B 2 77 ? -63.399 29.167 -19.579 1.00 37.67 578 GLU B CA 1
ATOM 2601 C C . GLU B 2 77 ? -62.970 28.075 -20.543 1.00 31.01 578 GLU B C 1
ATOM 2602 O O . GLU B 2 77 ? -63.320 26.907 -20.370 1.00 32.12 578 GLU B O 1
ATOM 2608 N N . LEU B 2 78 ? -62.180 28.454 -21.542 1.00 33.58 579 LEU B N 1
ATOM 2609 C CA . LEU B 2 78 ? -61.720 27.467 -22.511 1.00 33.70 579 LEU B CA 1
ATOM 2610 C C . LEU B 2 78 ? -60.656 26.568 -21.903 1.00 35.00 579 LEU B C 1
ATOM 2611 O O . LEU B 2 78 ? -60.659 25.353 -22.130 1.00 35.40 579 LEU B O 1
ATOM 2616 N N . ARG B 2 79 ? -59.739 27.148 -21.131 1.00 31.88 580 ARG B N 1
ATOM 2617 C CA . ARG B 2 79 ? -58.703 26.402 -20.427 1.00 31.35 580 ARG B CA 1
ATOM 2618 C C . ARG B 2 79 ? -58.746 26.766 -18.953 1.00 35.20 580 ARG B C 1
ATOM 2619 O O . ARG B 2 79 ? -58.676 27.947 -18.606 1.00 35.70 580 ARG B O 1
ATOM 2627 N N . THR B 2 80 ? -58.832 25.757 -18.089 1.00 34.67 581 THR B N 1
ATOM 2628 C CA . THR B 2 80 ? -59.018 25.961 -16.654 1.00 32.24 581 THR B CA 1
ATOM 2629 C C . THR B 2 80 ? -57.706 25.710 -15.923 1.00 33.73 581 THR B C 1
ATOM 2630 O O . THR B 2 80 ? -57.185 24.589 -15.949 1.00 30.33 581 THR B O 1
ATOM 2634 N N . PHE B 2 81 ? -57.190 26.742 -15.259 1.00 31.20 582 PHE B N 1
ATOM 2635 C CA . PHE B 2 81 ? -55.964 26.664 -14.471 1.00 35.46 582 PHE B CA 1
ATOM 2636 C C . PHE B 2 81 ? -56.193 26.900 -12.984 1.00 37.07 582 PHE B C 1
ATOM 2637 O O . PHE B 2 81 ? -55.242 26.817 -12.204 1.00 36.51 582 PHE B O 1
ATOM 2645 N N . SER B 2 82 ? -57.422 27.184 -12.570 1.00 35.29 583 SER B N 1
ATOM 2646 C CA . SER B 2 82 ? -57.667 27.772 -11.263 1.00 37.25 583 SER B CA 1
ATOM 2647 C C . SER B 2 82 ? -58.141 26.771 -10.214 1.00 35.16 583 SER B C 1
ATOM 2648 O O . SER B 2 82 ? -58.463 27.181 -9.091 1.00 38.84 583 SER B O 1
ATOM 2651 N N . ILE B 2 83 ? -58.198 25.480 -10.540 1.00 35.11 584 ILE B N 1
ATOM 2652 C CA . ILE B 2 83 ? -58.819 24.523 -9.626 1.00 40.79 584 ILE B CA 1
ATOM 2653 C C . ILE B 2 83 ? -58.052 24.451 -8.311 1.00 40.95 584 ILE B C 1
ATOM 2654 O O . ILE B 2 83 ? -58.645 24.514 -7.229 1.00 38.94 584 ILE B O 1
ATOM 2659 N N . LEU B 2 84 ? -56.723 24.336 -8.372 1.00 39.10 585 LEU B N 1
ATOM 2660 C CA . LEU B 2 84 ? -55.975 24.194 -7.126 1.00 40.09 585 LEU B CA 1
ATOM 2661 C C . LEU B 2 84 ? -56.011 25.478 -6.307 1.00 43.45 585 LEU B C 1
ATOM 2662 O O . LEU B 2 84 ? -56.101 25.426 -5.074 1.00 37.42 585 LEU B O 1
ATOM 2667 N N . ASN B 2 85 ? -55.942 26.641 -6.962 1.00 37.87 586 ASN B N 1
ATOM 2668 C CA . ASN B 2 85 ? -56.020 27.879 -6.197 1.00 39.54 586 ASN B CA 1
ATOM 2669 C C . ASN B 2 85 ? -57.378 28.008 -5.517 1.00 38.38 586 ASN B C 1
ATOM 2670 O O . ASN B 2 85 ? -57.461 28.449 -4.368 1.00 36.60 586 ASN B O 1
ATOM 2675 N N . ARG B 2 86 ? -58.451 27.590 -6.194 1.00 36.94 587 ARG B N 1
ATOM 2676 C CA . ARG B 2 86 ? -59.761 27.635 -5.556 1.00 39.03 587 ARG B CA 1
ATOM 2677 C C . ARG B 2 86 ? -59.842 26.662 -4.380 1.00 41.31 587 ARG B C 1
ATOM 2678 O O . ARG B 2 86 ? -60.483 26.963 -3.367 1.00 34.80 587 ARG B O 1
ATOM 2686 N N . LYS B 2 87 ? -59.200 25.495 -4.489 1.00 37.03 588 LYS B N 1
ATOM 2687 C CA . LYS B 2 87 ? -59.166 24.573 -3.355 1.00 41.13 588 LYS B CA 1
ATOM 2688 C C . LYS B 2 87 ? -58.464 25.204 -2.160 1.00 40.20 588 LYS B C 1
ATOM 2689 O O . LYS B 2 87 ? -58.919 25.058 -1.017 1.00 40.34 588 LYS B O 1
ATOM 2695 N N . ALA B 2 88 ? -57.350 25.902 -2.403 1.00 34.22 589 ALA B N 1
ATOM 2696 C CA . ALA B 2 88 ? -56.641 26.578 -1.321 1.00 38.14 589 ALA B CA 1
ATOM 2697 C C . ALA B 2 88 ? -57.517 27.645 -0.681 1.00 37.85 589 ALA B C 1
ATOM 2698 O O . ALA B 2 88 ? -57.571 27.756 0.549 1.00 37.83 589 ALA B O 1
ATOM 2700 N N . ILE B 2 89 ? -58.230 28.424 -1.496 1.00 36.10 590 ILE B N 1
ATOM 2701 C CA . ILE B 2 89 ? -59.134 29.433 -0.946 1.00 33.01 590 ILE B CA 1
ATOM 2702 C C . ILE B 2 89 ? -60.213 28.768 -0.099 1.00 36.27 590 ILE B C 1
ATOM 2703 O O . ILE B 2 89 ? -60.495 29.192 1.028 1.00 38.89 590 ILE B O 1
ATOM 2708 N N . ASP B 2 90 ? -60.825 27.705 -0.626 1.00 34.53 591 ASP B N 1
ATOM 2709 C CA . ASP B 2 90 ? -61.864 27.010 0.129 1.00 37.78 591 ASP B CA 1
ATOM 2710 C C . ASP B 2 90 ? -61.308 26.368 1.396 1.00 38.27 591 ASP B C 1
ATOM 2711 O O . ASP B 2 90 ? -62.021 26.264 2.402 1.00 34.76 591 ASP B O 1
ATOM 2716 N N . PHE B 2 91 ? -60.048 25.935 1.374 1.00 37.28 592 PHE B N 1
ATOM 2717 C CA . PHE B 2 91 ? -59.426 25.427 2.591 1.00 39.39 592 PHE B CA 1
ATOM 2718 C C . PHE B 2 91 ? -59.421 26.500 3.675 1.00 38.54 592 PHE B C 1
ATOM 2719 O O . PHE B 2 91 ? -59.792 26.246 4.823 1.00 39.69 592 PHE B O 1
ATOM 2727 N N . LEU B 2 92 ? -59.025 27.716 3.312 1.00 36.94 593 LEU B N 1
ATOM 2728 C CA . LEU B 2 92 ? -58.955 28.809 4.275 1.00 36.60 593 LEU B CA 1
ATOM 2729 C C . LEU B 2 92 ? -60.346 29.253 4.726 1.00 37.94 593 LEU B C 1
ATOM 2730 O O . LEU B 2 92 ? -60.571 29.502 5.917 1.00 41.75 593 LEU B O 1
ATOM 2735 N N . LEU B 2 93 ? -61.297 29.353 3.791 1.00 36.64 594 LEU B N 1
ATOM 2736 C CA . LEU B 2 93 ? -62.646 29.777 4.157 1.00 38.86 594 LEU B CA 1
ATOM 2737 C C . LEU B 2 93 ? -63.303 28.781 5.098 1.00 39.18 594 LEU B C 1
ATOM 2738 O O . LEU B 2 93 ? -64.068 29.177 5.986 1.00 40.02 594 LEU B O 1
ATOM 2743 N N . GLN B 2 94 ? -63.022 27.489 4.920 1.00 39.57 595 GLN B N 1
ATOM 2744 C CA . GLN B 2 94 ? -63.632 26.487 5.783 1.00 45.80 595 GLN B CA 1
ATOM 2745 C C . GLN B 2 94 ? -63.224 26.702 7.237 1.00 47.33 595 GLN B C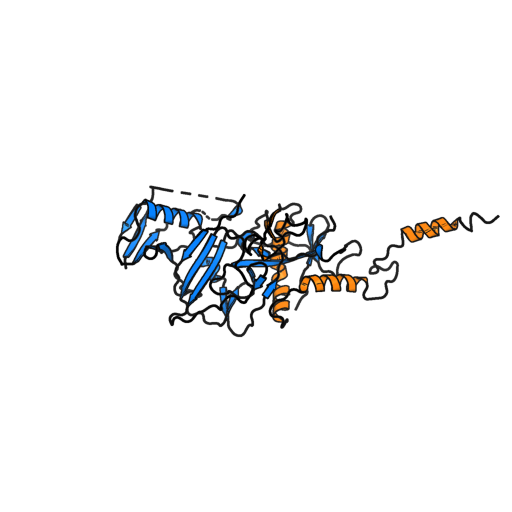 1
ATOM 2746 O O . GLN B 2 94 ? -64.035 26.532 8.150 1.00 44.74 595 GLN B O 1
ATOM 2752 N N . ARG B 2 95 ? -61.981 27.118 7.464 1.00 47.39 596 ARG B N 1
ATOM 2753 C CA . ARG B 2 95 ? -61.448 27.296 8.809 1.00 51.36 596 ARG B CA 1
ATOM 2754 C C . ARG B 2 95 ? -61.576 28.721 9.324 1.00 48.49 596 ARG B C 1
ATOM 2755 O O . ARG B 2 95 ? -61.791 28.911 10.520 1.00 50.43 596 ARG B O 1
ATOM 2763 N N . TRP B 2 96 ? -61.469 29.722 8.445 1.00 49.60 597 TRP B N 1
ATOM 2764 C CA . TRP B 2 96 ? -61.373 31.113 8.865 1.00 47.52 597 TRP B CA 1
ATOM 2765 C C . TRP B 2 96 ? -62.438 32.010 8.239 1.00 46.81 597 TRP B C 1
ATOM 2766 O O . TRP B 2 96 ? -62.333 33.238 8.347 1.00 48.07 597 TRP B O 1
ATOM 2777 N N . GLY B 2 97 ? -63.452 31.438 7.585 1.00 59.96 598 GLY B N 1
ATOM 2778 C CA . GLY B 2 97 ? -64.524 32.228 7.014 1.00 52.41 598 GLY B CA 1
ATOM 2779 C C . GLY B 2 97 ? -65.529 32.769 8.008 1.00 54.32 598 GLY B C 1
ATOM 2780 O O . GLY B 2 97 ? -66.368 33.598 7.637 1.00 55.73 598 GLY B O 1
ATOM 2781 N N . GLY B 2 98 ? -65.471 32.319 9.253 1.00 56.07 599 GLY B N 1
ATOM 2782 C CA . GLY B 2 98 ? -66.356 32.839 10.272 1.00 57.39 599 GLY B CA 1
ATOM 2783 C C . GLY B 2 98 ? -65.598 33.148 11.541 1.00 58.64 599 GLY B C 1
ATOM 2784 O O . GLY B 2 98 ? -64.369 33.035 11.583 1.00 60.04 599 GLY B O 1
ATOM 2785 N N . THR B 2 99 ? -66.319 33.539 12.584 1.00 60.46 600 THR B N 1
ATOM 2786 C CA . THR B 2 99 ? -65.687 33.747 13.877 1.00 60.13 600 THR B CA 1
ATOM 2787 C C . THR B 2 99 ? -65.149 32.425 14.411 1.00 60.98 600 THR B C 1
ATOM 2788 O O . THR B 2 99 ? -65.824 31.394 14.351 1.00 63.80 600 THR B O 1
ATOM 2792 N N . CYS B 2 100 ? -63.920 32.452 14.920 1.00 56.64 601 CYS B N 1
ATOM 2793 C CA . CYS B 2 100 ? -63.273 31.261 15.467 1.00 57.24 601 CYS B CA 1
ATOM 2794 C C . CYS B 2 100 ? -63.602 31.198 16.955 1.00 61.43 601 CYS B C 1
ATOM 2795 O O . CYS B 2 100 ? -63.039 31.943 17.760 1.00 62.03 601 CYS B O 1
ATOM 2798 N N . HIS B 2 101 ? -64.531 30.319 17.322 1.00 64.40 602 HIS B N 1
ATOM 2799 C CA . HIS B 2 101 ? -64.882 30.115 18.726 1.00 71.84 602 HIS B CA 1
ATOM 2800 C C . HIS B 2 101 ? -63.873 29.158 19.348 1.00 73.39 602 HIS B C 1
ATOM 2801 O O . HIS B 2 101 ? -63.903 27.954 19.074 1.00 77.38 602 HIS B O 1
ATOM 2808 N N . ILE B 2 102 ? -62.982 29.689 20.189 1.00 71.69 603 ILE B N 1
ATOM 2809 C CA . ILE B 2 102 ? -61.949 28.862 20.799 1.00 75.30 603 ILE B CA 1
ATOM 2810 C C . ILE B 2 102 ? -62.579 27.700 21.560 1.00 78.82 603 ILE B C 1
ATOM 2811 O O . ILE B 2 102 ? -63.603 27.853 22.242 1.00 83.81 603 ILE B O 1
ATOM 2816 N N . LEU B 2 103 ? -61.964 26.523 21.423 1.00 77.83 604 LEU B N 1
ATOM 2817 C CA . LEU B 2 103 ? -62.349 25.215 21.963 1.00 83.58 604 LEU B CA 1
ATOM 2818 C C . LEU B 2 103 ? -63.462 24.543 21.162 1.00 86.58 604 LEU B C 1
ATOM 2819 O O . LEU B 2 103 ? -63.813 23.397 21.482 1.00 90.73 604 LEU B O 1
ATOM 2824 N N . GLY B 2 104 ? -64.022 25.185 20.145 1.00 84.40 605 GLY B N 1
ATOM 2825 C CA . GLY B 2 104 ? -64.998 24.551 19.293 1.00 87.60 605 GLY B CA 1
ATOM 2826 C C . GLY B 2 104 ? -64.349 23.595 18.309 1.00 90.19 605 GLY B C 1
ATOM 2827 O O . GLY B 2 104 ? -63.145 23.672 18.037 1.00 88.14 605 GLY B O 1
ATOM 2828 N N . PRO B 2 105 ? -65.140 22.669 17.751 1.00 98.28 606 PRO B N 1
ATOM 2829 C CA . PRO B 2 105 ? -64.564 21.674 16.831 1.00 100.55 606 PRO B CA 1
ATOM 2830 C C . PRO B 2 105 ? -64.150 22.244 15.487 1.00 98.29 606 PRO B C 1
ATOM 2831 O O . PRO B 2 105 ? -63.381 21.589 14.773 1.00 103.29 606 PRO B O 1
ATOM 2835 N N . ASP B 2 106 ? -64.622 23.433 15.115 1.00 95.04 607 ASP B N 1
ATOM 2836 C CA . ASP B 2 106 ? -64.311 24.017 13.816 1.00 91.05 607 ASP B CA 1
ATOM 2837 C C . ASP B 2 106 ? -63.382 25.221 13.917 1.00 79.81 607 ASP B C 1
ATOM 2838 O O . ASP B 2 106 ? -63.224 25.955 12.935 1.00 76.10 607 ASP B O 1
ATOM 2843 N N . CYS B 2 107 ? -62.757 25.437 15.073 1.00 73.25 608 CYS B N 1
ATOM 2844 C CA . CYS B 2 107 ? -61.835 26.550 15.286 1.00 66.06 608 CYS B CA 1
ATOM 2845 C C . CYS B 2 107 ? -60.444 25.981 15.544 1.00 64.29 608 CYS B C 1
ATOM 2846 O O . CYS B 2 107 ? -60.202 25.369 16.590 1.00 63.57 608 CYS B O 1
ATOM 2849 N N . CYS B 2 108 ? -59.532 26.187 14.593 1.00 58.80 609 CYS B N 1
ATOM 2850 C CA . CYS B 2 108 ? -58.191 25.600 14.637 1.00 63.11 609 CYS B CA 1
ATOM 2851 C C . CYS B 2 108 ? -57.222 26.493 15.416 1.00 66.60 609 CYS B C 1
ATOM 2852 O O . CYS B 2 108 ? -56.161 26.881 14.926 1.00 66.89 609 CYS B O 1
ATOM 2855 N N . ILE B 2 109 ? -57.595 26.809 16.655 1.00 66.74 610 ILE B N 1
ATOM 2856 C CA . ILE B 2 109 ? -56.773 27.626 17.543 1.00 67.30 610 ILE B CA 1
ATOM 2857 C C . ILE B 2 109 ? -56.433 26.799 18.776 1.00 73.15 610 ILE B C 1
ATOM 2858 O O . ILE B 2 109 ? -57.334 26.359 19.501 1.00 74.70 610 ILE B O 1
ATOM 2863 N N . GLU B 2 110 ? -55.135 26.595 19.017 1.00 76.06 611 GLU B N 1
ATOM 2864 C CA . GLU B 2 110 ? -54.682 25.793 20.145 1.00 81.88 611 GLU B CA 1
ATOM 2865 C C . GLU B 2 110 ? -54.250 26.703 21.283 1.00 81.26 611 GLU B C 1
ATOM 2866 O O . GLU B 2 110 ? -53.211 27.372 21.166 1.00 80.26 611 GLU B O 1
ATOM 2872 N N . PRO B 2 111 ? -54.998 26.780 22.380 1.00 83.30 612 PRO B N 1
ATOM 2873 C CA . PRO B 2 111 ? -54.518 27.538 23.539 1.00 87.54 612 PRO B CA 1
ATOM 2874 C C . PRO B 2 111 ? -53.835 26.656 24.570 1.00 92.92 612 PRO B C 1
ATOM 2875 O O . PRO B 2 111 ? -53.755 27.038 25.740 1.00 108.55 612 PRO B O 1
ATOM 2879 N N . ALA B 2 112 ? -53.356 25.476 24.164 1.00 151.50 613 ALA B N 1
ATOM 2880 C CA . ALA B 2 112 ? -52.714 24.569 25.113 1.00 134.48 613 ALA B CA 1
ATOM 2881 C C . ALA B 2 112 ? -51.516 25.232 25.779 1.00 134.26 613 ALA B C 1
ATOM 2882 O O . ALA B 2 112 ? -51.419 25.279 27.010 1.00 134.74 613 ALA B O 1
ATOM 2884 N N . ASP B 2 113 ? -50.588 25.752 24.976 1.00 134.26 614 ASP B N 1
ATOM 2885 C CA . ASP B 2 113 ? -49.492 26.536 25.527 1.00 134.72 614 ASP B CA 1
ATOM 2886 C C . ASP B 2 113 ? -49.991 27.816 26.184 1.00 135.29 614 ASP B C 1
ATOM 2887 O O . ASP B 2 113 ? -49.313 28.352 27.067 1.00 136.30 614 ASP B O 1
ATOM 2892 N N . TRP B 2 114 ? -51.166 28.308 25.782 1.00 135.05 615 TRP B N 1
ATOM 2893 C CA . TRP B 2 114 ? -51.746 29.471 26.442 1.00 135.62 615 TRP B CA 1
ATOM 2894 C C . TRP B 2 114 ? -52.270 29.124 27.829 1.00 139.71 615 TRP B C 1
ATOM 2895 O O . TRP B 2 114 ? -52.222 29.964 28.734 1.00 136.76 615 TRP B O 1
ATOM 2906 N N . THR B 2 115 ? -52.779 27.903 28.011 1.00 140.50 616 THR B N 1
ATOM 2907 C CA . THR B 2 115 ? -53.165 27.448 29.343 1.00 143.23 616 THR B CA 1
ATOM 2908 C C . THR B 2 115 ? -51.954 27.355 30.259 1.00 144.73 616 THR B C 1
ATOM 2909 O O . THR B 2 115 ? -51.953 27.912 31.363 1.00 145.79 616 THR B O 1
ATOM 2913 N N . LYS B 2 116 ? -50.915 26.643 29.813 1.00 146.37 617 LYS B N 1
ATOM 2914 C CA . LYS B 2 116 ? -49.685 26.529 30.587 1.00 148.47 617 LYS B CA 1
ATOM 2915 C C . LYS B 2 116 ? -49.129 27.896 30.954 1.00 152.11 617 LYS B C 1
ATOM 2916 O O . LYS B 2 116 ? -48.450 28.037 31.975 1.00 154.40 617 LYS B O 1
ATOM 2922 N N . ASN B 2 117 ? -49.418 28.915 30.146 1.00 154.87 618 ASN B N 1
ATOM 2923 C CA . ASN B 2 117 ? -48.962 30.261 30.460 1.00 160.88 618 ASN B CA 1
ATOM 2924 C C . ASN B 2 117 ? -49.785 30.901 31.570 1.00 152.14 618 ASN B C 1
ATOM 2925 O O . ASN B 2 117 ? -49.249 31.688 32.358 1.00 150.66 618 ASN B O 1
ATOM 2930 N N . ILE B 2 118 ? -51.073 30.584 31.650 1.00 145.63 619 ILE B N 1
ATOM 2931 C CA . ILE B 2 118 ? -51.946 31.141 32.672 1.00 144.21 619 ILE B CA 1
ATOM 2932 C C . ILE B 2 118 ? -52.092 30.199 33.862 1.00 145.64 619 ILE B C 1
ATOM 2933 O O . ILE B 2 118 ? -52.174 30.653 35.004 1.00 144.99 619 ILE B O 1
ATOM 2938 N N . THR B 2 119 ? -52.114 28.883 33.620 1.00 145.35 620 THR B N 1
ATOM 2939 C CA . THR B 2 119 ? -52.172 27.941 34.736 1.00 149.60 620 THR B CA 1
ATOM 2940 C C . THR B 2 119 ? -50.878 27.955 35.539 1.00 155.82 620 THR B C 1
ATOM 2941 O O . THR B 2 119 ? -50.881 27.601 36.723 1.00 158.33 620 THR B O 1
ATOM 2945 N N . ASP B 2 120 ? -49.767 28.358 34.920 1.00 148.13 621 ASP B N 1
ATOM 2946 C CA . ASP B 2 120 ? -48.541 28.605 35.664 1.00 151.95 621 ASP B CA 1
ATOM 2947 C C . ASP B 2 120 ? -48.573 29.954 36.366 1.00 152.21 621 ASP B C 1
ATOM 2948 O O . ASP B 2 120 ? -47.817 30.165 37.320 1.00 155.26 621 ASP B O 1
ATOM 2953 N N . LYS B 2 121 ? -49.438 30.861 35.921 1.00 151.21 622 LYS B N 1
ATOM 2954 C CA . LYS B 2 121 ? -49.611 32.159 36.555 1.00 148.52 622 LYS B CA 1
ATOM 2955 C C . LYS B 2 121 ? -50.618 32.133 37.696 1.00 149.41 622 LYS B C 1
ATOM 2956 O O . LYS B 2 121 ? -50.917 33.192 38.258 1.00 148.57 622 LYS B O 1
ATOM 2962 N N . ILE B 2 122 ? -51.159 30.962 38.049 1.00 154.60 623 ILE B N 1
ATOM 2963 C CA . ILE B 2 122 ? -52.023 30.891 39.224 1.00 153.16 623 ILE B CA 1
ATOM 2964 C C . ILE B 2 122 ? -51.208 31.143 40.486 1.00 155.97 623 ILE B C 1
ATOM 2965 O O . ILE B 2 122 ? -51.614 31.921 41.357 1.00 155.70 623 ILE B O 1
ATOM 2970 N N . ASP B 2 123 ? -50.027 30.536 40.581 1.00 159.18 624 ASP B N 1
ATOM 2971 C CA . ASP B 2 123 ? -49.120 30.727 41.702 1.00 161.41 624 ASP B CA 1
ATOM 2972 C C . ASP B 2 123 ? -48.382 32.058 41.637 1.00 164.20 624 ASP B C 1
ATOM 2973 O O . ASP B 2 123 ? -47.492 32.305 42.458 1.00 165.05 624 ASP B O 1
ATOM 2978 N N . GLN B 2 124 ? -48.732 32.913 40.675 1.00 166.04 625 GLN B N 1
ATOM 2979 C CA . GLN B 2 124 ? -48.193 34.264 40.611 1.00 169.55 625 GLN B CA 1
ATOM 2980 C C . GLN B 2 124 ? -48.866 35.200 41.606 1.00 167.95 625 GLN B C 1
ATOM 2981 O O . GLN B 2 124 ? -48.253 36.192 42.016 1.00 168.87 625 GLN B O 1
ATOM 2987 N N . ILE B 2 125 ? -50.101 34.905 42.011 1.00 165.26 626 ILE B N 1
ATOM 2988 C CA . ILE B 2 125 ? -50.835 35.783 42.914 1.00 163.88 626 ILE B CA 1
ATOM 2989 C C . ILE B 2 125 ? -51.429 34.978 44.067 1.00 164.47 626 ILE B C 1
ATOM 2990 O O . ILE B 2 125 ? -51.602 35.504 45.172 1.00 165.96 626 ILE B O 1
ATOM 2995 N N . ILE B 2 126 ? -51.731 33.696 43.833 1.00 162.83 627 ILE B N 1
ATOM 2996 C CA . ILE B 2 126 ? -52.302 32.884 44.906 1.00 160.33 627 ILE B CA 1
ATOM 2997 C C . ILE B 2 126 ? -51.202 32.285 45.780 1.00 165.11 627 ILE B C 1
ATOM 2998 O O . ILE B 2 126 ? -51.385 32.132 46.992 1.00 165.44 627 ILE B O 1
ATOM 3003 N N . HIS B 2 127 ? -50.049 31.954 45.194 1.00 168.60 628 HIS B N 1
ATOM 3004 C CA . HIS B 2 127 ? -48.918 31.493 45.988 1.00 172.62 628 HIS B CA 1
ATOM 3005 C C . HIS B 2 127 ? -48.178 32.664 46.616 1.00 175.89 628 HIS B C 1
ATOM 3006 O O . HIS B 2 127 ? -47.762 32.590 47.778 1.00 177.55 628 HIS B O 1
ATOM 3013 N N . ASP B 2 128 ? -48.011 33.751 45.865 1.00 177.39 629 ASP B N 1
ATOM 3014 C CA . ASP B 2 128 ? -47.403 34.973 46.389 1.00 178.72 629 ASP B CA 1
ATOM 3015 C C . ASP B 2 128 ? -48.499 35.869 46.969 1.00 174.87 629 ASP B C 1
ATOM 3016 O O . ASP B 2 128 ? -48.883 36.898 46.409 1.00 175.02 629 ASP B O 1
ATOM 3021 N N . PHE B 2 129 ? -49.011 35.441 48.125 1.00 170.36 630 PHE B N 1
ATOM 3022 C CA . PHE B 2 129 ? -50.058 36.158 48.849 1.00 163.69 630 PHE B CA 1
ATOM 3023 C C . PHE B 2 129 ? -49.623 36.337 50.306 1.00 159.49 630 PHE B C 1
ATOM 3024 O O . PHE B 2 129 ? -50.290 35.905 51.245 1.00 159.98 630 PHE B O 1
ATOM 3032 N N . VAL B 2 130 ? -48.476 36.984 50.489 1.00 156.95 631 VAL B N 1
ATOM 3033 C CA . VAL B 2 130 ? -47.915 37.200 51.817 1.00 150.51 631 VAL B CA 1
ATOM 3034 C C . VAL B 2 130 ? -48.793 38.155 52.623 1.00 146.96 631 VAL B C 1
ATOM 3035 O O . VAL B 2 130 ? -48.626 39.373 52.564 1.00 145.91 631 VAL B O 1
#

GO terms:
  GO:0045121 membrane raft (C, IDA)
  GO:0030430 host cell cytoplasm (C, IDA)
  GO:0046761 viral budding from plasma membrane (P, IDA)
  GO:0044165 host cell endoplasmic reticulum (C, IMP)
  GO:0046718 symbiont entry into host cell (P, IMP)
  GO:0005576 extracellular region (C, EXP)
  GO:0042802 identical protein binding (F, IPI)
  GO:0008289 lipid binding (F, IDA)
  GO:0046718 symbiont entry into host cell (P, IDA)
  GO:0008289 lipid binding (F, EXP)
  GO:0046718 symbiont entry into host cell (P, EXP)
  GO:0008289 lipid binding (F, IPI)
  GO:0001907 symbiont-mediated killing of host cell (P, EXP)

Solvent-accessible surface area: 21660 Å² total; per-residue (Å²): 102,196,77,12,21,2,0,10,56,62,150,73,38,14,46,18,12,12,8,79,113,28,93,56,222,17,122,30,76,46,82,107,17,3,82,3,18,0,3,2,15,14,0,5,27,40,54,29,25,2,18,31,0,6,144,25,7,16,38,138,52,76,53,92,40,19,8,1,35,1,64,17,2,9,42,5,39,9,0,4,15,1,50,0,78,69,116,115,42,49,70,10,4,40,65,38,49,134,33,11,102,26,9,16,28,2,80,10,18,3,64,0,32,15,51,4,68,8,91,18,93,52,2,31,12,143,120,28,6,0,0,0,0,2,57,14,0,0,14,0,1,8,72,29,12,20,0,1,10,0,4,0,0,2,22,8,54,70,111,131,149,51,84,164,60,40,58,2,111,4,61,3,76,25,7,40,53,135,133,34,107,15,30,6,29,12,24,120,67,0,11,0,67,18,63,60,95,6,38,20,67,23,2,49,111,12,37,98,10,0,96,102,55,54,67,105,20,136,92,132,35,84,18,46,5,99,8,40,118,109,8,124,23,111,204,182,14,68,64,84,124,100,176,132,52,56,27,76,101,144,136,39,64,3,33,3,32,81,143,74,24,108,49,82,40,110,81,30,13,47,58,10,62,64,0,24,43,109,114,143,70,102,52,157,59,105,46,173,42,125,189,122,23,80,70,44,130,49,60,31,60,85,18,102,77,86,50,124,85,33,33,2,23,9,12,0,10,0,0,56,73,0,16,120,7,0,42,47,54,2,187,86,27,130,92,136,72,1,119,54,10,23,86,137,17,10,98,48,8,100,106,90,32,124,54,58,114,32,131,98,152,25,131,110,11,34,67,138,22,53,119,154,74,129,72,86,71,82,106,95,75,106,128,125,139,87,174,186